Protein AF-A0A353GXF7-F1 (afdb_monomer_lite)

Secondary structure (DSSP, 8-state):
--SSSHHHHHHHHHHHHHHHHHHHH---HHHHHHHHHHHHHHHHHHHS-HHHHHHHHHHHHHHHHHHHHHHH----HHHHHHHHHHHHHHHHHHHHHHHHHH-HHHHHHHHHTTSS-SS-HHHH---TTHHHHHHHHHHHHHHHHTT------HHHHHHHHH-HHHHTTS----HHHHHHHHTTTTGGGHHHHHHHHHHHHHHHHIIIIIIHHHHHHHHS-GGG--S-S-HHHHHHHHHHHHHHHHHHHHHHHHHHHHHHHHHTT--PPP--S-GGG-SSHHHHTTTSSHHHHHHHIIIIIHHHHHHHHHH-TTS-HHHHHHHHHHHHHHHHHHHH-SSHHHHHHHHHHHHHHHHHHHHHHHHHH-HHHIIIIIIHHHH---HHHHHHHHHHHHHHHHHHHHHHHHHHHS-HHHHHHHHHHHHS--EEEEEEE-SSS-EEEEEEE---SSTT-EEEEEEEETTS--EEEEEEE--TTSEEEEEEE--S---S-S--TT-PPSEEEEEEEEEEETTEEEEEEEEEEEEE---GGGTTS-HHHHHHHHHHHHTTT---------SSTT----EEE--TT-SS-EEE--PPTT---------

Radius of gyration: 33.1 Å; chains: 1; bounding box: 77×71×96 Å

Sequence (599 aa):
MIFDSFGITILYIGIILLFAIHKFVSPVARYKQVLLLLANILVLSYLIPLFTILTTAVVASLCYAAAFYFQRNDFNSSKQKRAWLGLLCCLLILVFWWVLLKYNGPKDYLRSSHLLGTGDINRFISAIGLSYMFFKLIHVLVDTYRGRLKNLDPVTFLNYLFFFPTYISGPIDRYQNFCRWIGGGSRRNQGLLFRAAFFRIFEGVVKKFIFVPLLIGYAKDFGQVHLSNLFLVNMAISLIAYSFYLFFDFSGYSDLAIGVAMLLGFKVPENFKSPYLSRNIAEFWKRWHISLSSVLREYIFLPLVRGISKHFVRVPRLVGTLGGYLTTFLICGLWHGNTLNFVFWGLWHGIGLSVHKLWCVWITENSFLKEHVLQKWRLGNRKFAQAAITVFSVGITFCYVSLGWLFFNYSVDQIRSVQEIAKLRMVAQPYYFYGKSFTWGVRLKYSPLSIKDKIDVDLRTKGEGWVHYAQNITTRDKVLNIYGIKNKAVVNSEISYNNLAPGQYELRLHYRKGGKLKACRIIIPVTIPDYSKHANLNADDLEAKACRIADAGWGIKLKYHPPSRGTKVDIEYRPLGSKLWVRYQHQQPGRYQITHIVK

Foldseek 3Di:
DQPPDPVSVVLLVVLLVVLLVVVPPDPDLVVNLVVLLVSLLVSVVVVWANLQVVVLVVLLVVLVVLLVVLQVDDADPVNLVVNVVSLVVNLVVLVVVLCCQQDVVNVVVCCVVCVDPPDDVCNRGDNFLSLLLSLQSNLSNVCSNVVNDHDDDPSLSSCLNSVPLPRGPEFNFHSVQSVCQSVPNDPPCLVVLLVLLVVLLVLLCCLAPPLLVVLVQLAQDLLSQPPDLALVVSVLSNLVSNVSNVCSNNQSSHSNSQSSCSSSRGHGDHQADPLLLDLALVSNLCGHGNRVSVSLVPPQLVVQLVVCCVPVVVDPSLNSNLVSLLVSLCVVLVSLHDAVLSNQLSNLSSVRVSVVSVVVVVCVPDPVSCCVVVVCLVVPPCPPVVVVSSVVSSVVRNSSNSVSCVSVSDGPLRVVLSVVVSVWSWDWAWDWDDDPWTKIWTKTQTDDPDQQKFKWKWKDAVPDDIHTQDTRDRCPPSIDIQMATDDPDDDDDDDDNHHDDFHKMWMWMFMADNNHGDRSTDIHIYGRDDCVVVVPDDPVVVVVVVVVVVVPDDDDDDDDDDPDPPDDDWDWDDPPPDPDIDIDDDDDPDDDDDDDDDD

pLDDT: mean 74.75, std 19.54, range [25.58, 98.25]

Structure (mmCIF, N/CA/C/O backbone):
data_AF-A0A353GXF7-F1
#
_entry.id   AF-A0A353GXF7-F1
#
loop_
_atom_site.group_PDB
_atom_site.id
_atom_site.type_symbol
_atom_site.label_atom_id
_atom_site.label_alt_id
_atom_site.label_comp_id
_atom_site.label_asym_id
_atom_site.label_entity_id
_atom_site.label_seq_id
_atom_site.pdbx_PDB_ins_code
_atom_site.Cartn_x
_atom_site.Cartn_y
_atom_site.Cartn_z
_atom_site.occupancy
_atom_site.B_iso_or_equiv
_atom_site.auth_seq_id
_atom_site.auth_comp_id
_atom_site.auth_asym_id
_atom_site.auth_atom_id
_atom_site.pdbx_PDB_model_num
ATOM 1 N N . MET A 1 1 ? 4.018 -16.656 0.102 1.00 46.28 1 MET A N 1
ATOM 2 C CA . MET A 1 1 ? 4.629 -16.552 1.449 1.00 46.28 1 MET A CA 1
ATOM 3 C C . MET A 1 1 ? 3.686 -16.828 2.631 1.00 46.28 1 MET A C 1
ATOM 5 O O . MET A 1 1 ? 4.196 -16.940 3.732 1.00 46.28 1 MET A O 1
ATOM 9 N N . ILE A 1 2 ? 2.361 -16.987 2.474 1.00 48.78 2 ILE A N 1
ATOM 10 C CA . ILE A 1 2 ? 1.479 -17.485 3.572 1.00 48.78 2 ILE A CA 1
ATOM 11 C C . ILE A 1 2 ? 0.738 -18.757 3.160 1.00 48.78 2 ILE A C 1
ATOM 13 O O . ILE A 1 2 ? 0.437 -19.589 3.998 1.00 48.78 2 ILE A O 1
ATOM 17 N N . PHE A 1 3 ? 0.521 -18.960 1.862 1.00 49.56 3 PHE A N 1
ATOM 18 C CA . PHE A 1 3 ? -0.185 -20.124 1.332 1.00 49.56 3 PHE A CA 1
ATOM 19 C C . PHE A 1 3 ? 0.737 -21.074 0.550 1.00 49.56 3 PHE A C 1
ATOM 21 O O . PHE A 1 3 ? 0.266 -21.931 -0.184 1.00 49.56 3 PHE A O 1
ATOM 28 N N . ASP A 1 4 ? 2.054 -20.919 0.697 1.00 51.38 4 ASP A N 1
ATOM 29 C CA . ASP A 1 4 ? 3.047 -21.695 -0.062 1.00 51.38 4 ASP A CA 1
ATOM 30 C C . ASP A 1 4 ? 3.411 -23.002 0.669 1.00 51.38 4 ASP A C 1
ATOM 32 O O . ASP A 1 4 ? 4.099 -23.854 0.119 1.00 51.38 4 ASP A O 1
ATOM 36 N N . SER A 1 5 ? 2.952 -23.162 1.917 1.00 58.47 5 SER A N 1
ATOM 37 C CA . SER A 1 5 ? 3.138 -24.366 2.724 1.00 58.47 5 SER A CA 1
ATOM 38 C C . SER A 1 5 ? 1.803 -25.080 2.911 1.00 58.47 5 SER A C 1
ATOM 40 O O . SER A 1 5 ? 0.825 -24.505 3.404 1.00 58.47 5 SER A O 1
ATOM 42 N N . PHE A 1 6 ? 1.785 -26.363 2.557 1.00 57.28 6 PHE A N 1
ATOM 43 C CA . PHE A 1 6 ? 0.668 -27.274 2.799 1.00 57.28 6 PHE A CA 1
ATOM 44 C C . PHE A 1 6 ? 0.256 -27.290 4.285 1.00 57.28 6 PHE A C 1
ATOM 46 O O . PHE A 1 6 ? -0.934 -27.280 4.599 1.00 57.28 6 PHE A O 1
ATOM 53 N N . GLY A 1 7 ? 1.226 -27.172 5.201 1.00 59.72 7 GLY A N 1
ATOM 54 C CA . GLY A 1 7 ? 0.982 -27.108 6.646 1.00 59.72 7 GLY A CA 1
ATOM 55 C C . GLY A 1 7 ? 0.204 -25.864 7.092 1.00 59.72 7 GLY A C 1
ATOM 56 O O . GLY A 1 7 ? -0.706 -25.974 7.911 1.00 59.72 7 GLY A O 1
ATOM 57 N N . ILE A 1 8 ? 0.482 -24.690 6.506 1.00 63.69 8 ILE A N 1
ATOM 58 C CA . ILE A 1 8 ? -0.273 -23.461 6.822 1.00 63.69 8 ILE A CA 1
ATOM 59 C C . ILE A 1 8 ? -1.716 -23.582 6.324 1.00 63.69 8 ILE A C 1
ATOM 61 O O . ILE A 1 8 ? -2.651 -23.177 7.012 1.00 63.69 8 ILE A O 1
ATOM 65 N N . THR A 1 9 ? -1.910 -24.182 5.151 1.00 66.56 9 THR A N 1
ATOM 66 C CA . THR A 1 9 ? -3.245 -24.376 4.574 1.00 66.56 9 THR A CA 1
ATOM 67 C C . THR A 1 9 ? -4.100 -25.299 5.449 1.00 66.56 9 THR A C 1
ATOM 69 O O . THR A 1 9 ? -5.246 -24.963 5.746 1.00 66.56 9 THR A O 1
ATOM 72 N N . ILE A 1 10 ? -3.530 -26.404 5.947 1.00 66.44 10 ILE A N 1
ATOM 73 C CA . ILE A 1 10 ? -4.209 -27.313 6.885 1.00 66.44 10 ILE A CA 1
ATOM 74 C C . ILE A 1 10 ? -4.545 -26.609 8.202 1.00 66.44 10 ILE A C 1
ATOM 76 O O . ILE A 1 10 ? -5.668 -26.739 8.684 1.00 66.44 10 ILE A O 1
ATOM 80 N N . LEU A 1 11 ? -3.620 -25.822 8.763 1.00 66.94 11 LEU A N 1
ATOM 81 C CA . LEU A 1 11 ? -3.860 -25.060 9.992 1.00 66.94 11 LEU A CA 1
ATOM 82 C C . LEU A 1 11 ? -5.035 -24.080 9.834 1.00 66.94 11 LEU A C 1
ATOM 84 O O . LEU A 1 11 ? -5.901 -23.995 10.705 1.00 66.94 11 LEU A O 1
ATOM 88 N N . TYR A 1 12 ? -5.098 -23.372 8.702 1.00 68.81 12 TYR A N 1
ATOM 89 C CA . TYR A 1 12 ? -6.198 -22.458 8.389 1.00 68.81 12 TYR A CA 1
ATOM 90 C C . TYR A 1 12 ? -7.528 -23.200 8.264 1.00 68.81 12 TYR A C 1
ATOM 92 O O . TYR A 1 12 ? -8.518 -22.772 8.856 1.00 68.81 12 TYR A O 1
ATOM 100 N N . ILE A 1 13 ? -7.556 -24.319 7.535 1.00 71.19 13 ILE A N 1
ATOM 101 C CA . ILE A 1 13 ? -8.764 -25.139 7.376 1.00 71.19 13 ILE A CA 1
ATOM 102 C C . ILE A 1 13 ? -9.222 -25.676 8.735 1.00 71.19 13 ILE A C 1
ATOM 104 O O . ILE A 1 13 ? -10.391 -25.524 9.079 1.00 71.19 13 ILE A O 1
ATOM 108 N N . GLY A 1 14 ? -8.309 -26.224 9.539 1.00 70.62 14 GLY A N 1
ATOM 109 C CA . GLY A 1 14 ? -8.610 -26.738 10.874 1.00 70.62 14 GLY A CA 1
ATOM 110 C C . GLY A 1 14 ? -9.216 -25.673 11.787 1.00 70.62 14 GLY A C 1
ATOM 111 O O . GLY A 1 14 ? -10.208 -25.929 12.460 1.00 70.62 14 GLY A O 1
ATOM 112 N N . ILE A 1 15 ? -8.694 -24.446 11.755 1.00 68.19 15 ILE A N 1
ATOM 113 C CA . ILE A 1 15 ? -9.181 -23.349 12.605 1.00 68.19 15 ILE A CA 1
ATOM 114 C C . ILE A 1 15 ? -10.502 -22.771 12.097 1.00 68.19 15 ILE A C 1
ATOM 116 O O . ILE A 1 15 ? -11.374 -22.443 12.901 1.00 68.19 15 ILE A O 1
ATOM 120 N N . ILE A 1 16 ? -10.702 -22.711 10.779 1.00 71.44 16 ILE A N 1
ATOM 121 C CA . ILE A 1 16 ? -11.998 -22.360 10.188 1.00 71.44 16 ILE A CA 1
ATOM 122 C C . ILE A 1 16 ? -13.055 -23.397 10.577 1.00 71.44 16 ILE A C 1
ATOM 124 O O . ILE A 1 16 ? -14.154 -23.011 10.972 1.00 71.44 16 ILE A O 1
ATOM 128 N N . LEU A 1 17 ? -12.729 -24.692 10.514 1.00 70.19 17 LEU A N 1
ATOM 129 C CA . LEU A 1 17 ? -13.635 -25.776 10.894 1.00 70.19 17 LEU A CA 1
ATOM 130 C C . LEU A 1 17 ? -13.940 -25.754 12.394 1.00 70.19 17 LEU A C 1
ATOM 132 O O . LEU A 1 17 ? -15.108 -25.789 12.771 1.00 70.19 17 LEU A O 1
ATOM 136 N N . LEU A 1 18 ? -12.927 -25.605 13.251 1.00 67.00 18 LEU A N 1
ATOM 137 C CA . LEU A 1 18 ? -13.109 -25.480 14.700 1.00 67.00 18 LEU A CA 1
ATOM 138 C C . LEU A 1 18 ? -13.969 -24.267 15.061 1.00 67.00 18 LEU A C 1
ATOM 140 O O . LEU A 1 18 ? -14.867 -24.371 15.895 1.00 67.00 18 LEU A O 1
ATOM 144 N N . PHE A 1 19 ? -13.746 -23.123 14.411 1.00 67.69 19 PHE A N 1
ATOM 145 C CA . PHE A 1 19 ? -14.553 -21.929 14.642 1.00 67.69 19 PHE A CA 1
ATOM 146 C C . PHE A 1 19 ? -15.983 -22.082 14.107 1.00 67.69 19 PHE A C 1
ATOM 148 O O . PHE A 1 19 ? -16.934 -21.654 14.766 1.00 67.69 19 PHE A O 1
ATOM 155 N N . ALA A 1 20 ? -16.153 -22.726 12.948 1.00 67.38 20 ALA A N 1
ATOM 156 C CA . ALA A 1 20 ? -17.460 -23.046 12.390 1.00 67.38 20 ALA A CA 1
ATOM 157 C C . ALA A 1 20 ? -18.248 -23.949 13.344 1.00 67.38 20 ALA A C 1
ATOM 159 O O . ALA A 1 20 ? -19.376 -23.605 13.678 1.00 67.38 20 ALA A O 1
ATOM 160 N N . ILE A 1 21 ? -17.637 -25.021 13.859 1.00 65.38 21 ILE A N 1
ATOM 161 C CA . ILE A 1 21 ? -18.233 -25.923 14.856 1.00 65.38 21 ILE A CA 1
ATOM 162 C C . ILE A 1 21 ? -18.571 -25.146 16.135 1.00 65.38 21 ILE A C 1
ATOM 164 O O . ILE A 1 21 ? -19.705 -25.180 16.612 1.00 65.38 21 ILE A O 1
ATOM 168 N N . HIS A 1 22 ? -17.632 -24.357 16.658 1.00 63.28 22 HIS A N 1
ATOM 169 C CA . HIS A 1 22 ? -17.821 -23.613 17.902 1.00 63.28 22 HIS A CA 1
ATOM 170 C C . HIS A 1 22 ? -18.959 -22.577 17.833 1.00 63.28 22 HIS A C 1
ATOM 172 O O . HIS A 1 22 ? -19.683 -22.370 18.814 1.00 63.28 22 HIS A O 1
ATOM 178 N N . LYS A 1 23 ? -19.170 -21.952 16.667 1.00 64.75 23 LYS A N 1
ATOM 179 C CA . LYS A 1 23 ? -20.263 -20.996 16.438 1.00 64.75 23 LYS A CA 1
ATOM 180 C C . LYS A 1 23 ? -21.637 -21.588 16.770 1.00 64.75 23 LYS A C 1
ATOM 182 O O . LYS A 1 23 ? -22.500 -20.827 17.226 1.00 64.75 23 LYS A O 1
ATOM 187 N N . PHE A 1 24 ? -21.803 -22.900 16.579 1.00 64.31 24 PHE A N 1
ATOM 188 C CA . PHE A 1 24 ? -23.037 -23.645 16.831 1.00 64.31 24 PHE A CA 1
ATOM 189 C C . PHE A 1 24 ? -23.162 -24.191 18.263 1.00 64.31 24 PHE A C 1
ATOM 191 O O . PHE A 1 24 ? -24.282 -24.415 18.704 1.00 64.31 24 PHE A O 1
ATOM 198 N N . VAL A 1 25 ? -22.059 -24.357 19.006 1.00 60.72 25 VAL A N 1
ATOM 199 C CA . VAL A 1 25 ? -22.057 -25.109 20.281 1.00 60.72 25 VAL A CA 1
ATOM 200 C C . VAL A 1 25 ? -22.268 -24.235 21.525 1.00 60.72 25 VAL A C 1
ATOM 202 O O . VAL A 1 25 ? -22.913 -24.675 22.469 1.00 60.72 25 VAL A O 1
ATOM 205 N N . SER A 1 26 ? -21.769 -22.992 21.567 1.00 62.22 26 SER A N 1
ATOM 206 C CA . SER A 1 26 ? -21.909 -22.147 22.771 1.00 62.22 26 SER A CA 1
ATOM 207 C C . SER A 1 26 ? -22.956 -21.036 22.598 1.00 62.22 26 SER A C 1
ATOM 209 O O . SER A 1 26 ? -22.929 -20.335 21.585 1.00 62.22 26 SER A O 1
ATOM 211 N N . PRO A 1 27 ? -23.860 -20.790 23.562 1.00 68.44 27 PRO A N 1
ATOM 212 C CA . PRO A 1 27 ? -24.783 -19.653 23.513 1.00 68.44 27 PRO A CA 1
ATOM 213 C C . PRO A 1 27 ? -24.168 -18.344 24.049 1.00 68.44 27 PRO A C 1
ATOM 215 O O . PRO A 1 27 ? -24.660 -17.262 23.728 1.00 68.44 27 PRO A O 1
ATOM 218 N N . VAL A 1 28 ? -23.071 -18.406 24.816 1.00 79.12 28 VAL A N 1
ATOM 219 C CA . VAL A 1 28 ? -22.526 -17.252 25.556 1.00 79.12 28 VAL A CA 1
ATOM 220 C C . VAL A 1 28 ? -21.596 -16.402 24.682 1.00 79.12 28 VAL A C 1
ATOM 222 O O . VAL A 1 28 ? -20.531 -16.847 24.252 1.00 79.12 28 VAL A O 1
ATOM 225 N N . ALA A 1 29 ? -21.962 -15.136 24.459 1.00 81.38 29 ALA A N 1
ATOM 226 C CA . ALA A 1 29 ? -21.224 -14.227 23.575 1.00 81.38 29 ALA A CA 1
ATOM 227 C C . ALA A 1 29 ? -19.773 -13.974 24.027 1.00 81.38 29 ALA A C 1
ATOM 229 O O . ALA A 1 29 ? -18.866 -13.951 23.196 1.00 81.38 29 ALA A O 1
ATOM 230 N N . ARG A 1 30 ? -19.530 -13.828 25.337 1.00 86.31 30 ARG A N 1
ATOM 231 C CA . ARG A 1 30 ? -18.183 -13.566 25.872 1.00 86.31 30 ARG A CA 1
ATOM 232 C C . ARG A 1 30 ? -17.227 -14.733 25.630 1.00 86.31 30 ARG A C 1
ATOM 234 O O . ARG A 1 30 ? -16.095 -14.507 25.213 1.00 86.31 30 ARG A O 1
ATOM 241 N N . TYR A 1 31 ? -17.703 -15.962 25.824 1.00 84.69 31 TYR A N 1
ATOM 242 C CA . TYR A 1 31 ? -16.918 -17.172 25.588 1.00 84.69 31 TYR A CA 1
ATOM 243 C C . TYR A 1 31 ? -16.485 -17.284 24.119 1.00 84.69 31 TYR A C 1
ATOM 245 O O . TYR A 1 31 ? -15.311 -17.522 23.845 1.00 84.69 31 TYR A O 1
ATOM 253 N N . LYS A 1 32 ? -17.385 -16.966 23.172 1.00 83.62 32 LYS A N 1
ATOM 254 C CA . LYS A 1 32 ? -17.060 -16.918 21.733 1.00 83.62 32 LYS A CA 1
ATOM 255 C C . LYS A 1 32 ? -15.935 -15.943 21.409 1.00 83.62 32 LYS A C 1
ATOM 257 O O . LYS A 1 32 ? -15.064 -16.257 20.605 1.00 83.62 32 LYS A O 1
ATOM 262 N N . GLN A 1 33 ? -15.950 -14.756 22.016 1.00 89.06 33 GLN A N 1
ATOM 263 C CA . GLN A 1 33 ? -14.910 -13.755 21.779 1.00 89.06 33 GLN A CA 1
ATOM 264 C C . GLN A 1 33 ? -13.557 -14.180 22.357 1.00 89.06 33 GLN A C 1
ATOM 266 O O . GLN A 1 33 ? -12.531 -13.959 21.719 1.00 89.06 33 GLN A O 1
ATOM 271 N N . VAL A 1 34 ? -13.543 -14.793 23.543 1.00 90.50 34 VAL A N 1
ATOM 272 C CA . VAL A 1 34 ? -12.305 -15.303 24.151 1.00 90.50 34 VAL A CA 1
ATOM 273 C C . VAL A 1 34 ? -11.733 -16.446 23.315 1.00 90.50 34 VAL A C 1
ATOM 275 O O . VAL A 1 34 ? -10.547 -16.428 23.002 1.00 90.50 34 VAL A O 1
ATOM 278 N N . LEU A 1 35 ? -12.565 -17.386 22.864 1.00 86.19 35 LEU A N 1
ATOM 279 C CA . LEU A 1 35 ? -12.116 -18.461 21.978 1.00 86.19 35 LEU A CA 1
ATOM 280 C C . LEU A 1 35 ? -11.617 -17.950 20.628 1.00 86.19 35 LEU A C 1
ATOM 282 O O . LEU A 1 35 ? -10.589 -18.421 20.151 1.00 86.19 35 LEU A O 1
ATOM 286 N N . LEU A 1 36 ? -12.290 -16.959 20.034 1.00 87.81 36 LEU A N 1
ATOM 287 C CA . LEU A 1 36 ? -11.795 -16.306 18.821 1.00 87.81 36 LEU A CA 1
ATOM 288 C C . LEU A 1 36 ? -10.416 -15.675 19.055 1.00 87.81 36 LEU A C 1
ATOM 290 O O . LEU A 1 36 ? -9.546 -15.780 18.194 1.00 87.81 36 LEU A O 1
ATOM 294 N N . LEU A 1 37 ? -10.197 -15.055 20.218 1.00 91.81 37 LEU A N 1
ATOM 295 C CA . LEU A 1 37 ? -8.914 -14.444 20.557 1.00 91.81 37 LEU A CA 1
ATOM 296 C C . LEU A 1 37 ? -7.816 -15.501 20.701 1.00 91.81 37 LEU A C 1
ATOM 298 O O . LEU A 1 37 ? -6.734 -15.328 20.146 1.00 91.81 37 LEU A O 1
ATOM 302 N N . LEU A 1 38 ? -8.104 -16.608 21.388 1.00 89.69 38 LEU A N 1
ATOM 303 C CA . LEU A 1 38 ? -7.172 -17.731 21.514 1.00 89.69 38 LEU A CA 1
ATOM 304 C C . LEU A 1 38 ? -6.844 -18.341 20.146 1.00 89.69 38 LEU A C 1
ATOM 306 O O . LEU A 1 38 ? -5.675 -18.566 19.848 1.00 89.69 38 LEU A O 1
ATOM 310 N N . ALA A 1 39 ? -7.847 -18.524 19.283 1.00 86.69 39 ALA A N 1
ATOM 311 C CA . ALA A 1 39 ? -7.648 -19.005 17.918 1.00 86.69 39 ALA A CA 1
ATOM 312 C C . ALA A 1 39 ? -6.786 -18.036 17.091 1.00 86.69 39 ALA A C 1
ATOM 314 O O . ALA A 1 39 ? -5.844 -18.465 16.431 1.00 86.69 39 ALA A O 1
ATOM 315 N N . ASN A 1 40 ? -7.055 -16.729 17.168 1.00 90.06 40 ASN A N 1
ATOM 316 C CA . ASN A 1 40 ? -6.245 -15.693 16.526 1.00 90.06 40 ASN A CA 1
ATOM 317 C C . ASN A 1 40 ? -4.777 -15.771 16.973 1.00 90.06 40 ASN A C 1
ATOM 319 O O . ASN A 1 40 ? -3.881 -15.796 16.132 1.00 90.06 40 ASN A O 1
ATOM 323 N N . ILE A 1 41 ? -4.525 -15.844 18.283 1.00 90.38 41 ILE A N 1
ATOM 324 C CA . ILE A 1 41 ? -3.167 -15.932 18.837 1.00 90.38 41 ILE A CA 1
ATOM 325 C C . ILE A 1 41 ? -2.484 -17.229 18.395 1.00 90.38 41 ILE A C 1
ATOM 327 O O . ILE A 1 41 ? -1.323 -17.182 17.994 1.00 90.38 41 ILE A O 1
ATOM 331 N N . LEU A 1 42 ? -3.196 -18.359 18.397 1.00 86.94 42 LEU A N 1
ATOM 332 C CA . LEU A 1 42 ? -2.666 -19.645 17.948 1.00 86.94 42 LEU A CA 1
ATOM 333 C C . LEU A 1 42 ? -2.241 -19.593 16.473 1.00 86.94 42 LEU A C 1
ATOM 335 O O . LEU A 1 42 ? -1.100 -19.935 16.166 1.00 86.94 42 LEU A O 1
ATOM 339 N N . VAL A 1 43 ? -3.100 -19.094 15.570 1.00 84.81 43 VAL A N 1
ATOM 340 C CA . VAL A 1 43 ? -2.737 -18.916 14.149 1.00 84.81 43 VAL A CA 1
ATOM 341 C C . VAL A 1 43 ? -1.506 -18.027 14.023 1.00 84.81 43 VAL A C 1
ATOM 343 O O . VAL A 1 43 ? -0.555 -18.365 13.320 1.00 84.81 43 VAL A O 1
ATOM 346 N N . LEU A 1 44 ? -1.519 -16.874 14.694 1.00 86.31 44 LEU A N 1
ATOM 347 C CA . LEU A 1 44 ? -0.432 -15.910 14.590 1.00 86.31 44 LEU A CA 1
ATOM 348 C C . LEU A 1 44 ? 0.877 -16.461 15.146 1.00 86.31 44 LEU A C 1
ATOM 350 O O . LEU A 1 44 ? 1.914 -16.184 14.556 1.00 86.31 44 LEU A O 1
ATOM 354 N N . SER A 1 45 ? 0.845 -17.279 16.199 1.00 86.62 45 SER A N 1
ATOM 355 C CA . SER A 1 45 ? 2.045 -17.902 16.769 1.00 86.62 45 SER A CA 1
ATOM 356 C C . SER A 1 45 ? 2.773 -18.826 15.785 1.00 86.62 45 SER A C 1
ATOM 358 O O . SER A 1 45 ? 3.982 -19.006 15.903 1.00 86.62 45 SER A O 1
ATOM 360 N N . TYR A 1 46 ? 2.060 -19.355 14.783 1.00 83.56 46 TYR A N 1
ATOM 361 C CA . TYR A 1 46 ? 2.646 -20.136 13.693 1.00 83.56 46 TYR A CA 1
ATOM 362 C C . TYR A 1 46 ? 3.178 -19.261 12.545 1.00 83.56 46 TYR A C 1
ATOM 364 O O . TYR A 1 46 ? 4.085 -19.659 11.820 1.00 83.56 46 TYR A O 1
ATOM 372 N N . LEU A 1 47 ? 2.609 -18.066 12.349 1.00 79.81 47 LEU A N 1
ATOM 373 C CA . LEU A 1 47 ? 2.945 -17.175 11.229 1.00 79.81 47 LEU A CA 1
ATOM 374 C C . LEU A 1 47 ? 4.040 -16.162 11.564 1.00 79.81 47 LEU A C 1
ATOM 376 O O . LEU A 1 47 ? 4.772 -15.725 10.675 1.00 79.81 47 LEU A O 1
ATOM 380 N N . ILE A 1 48 ? 4.112 -15.735 12.822 1.00 84.44 48 ILE A N 1
ATOM 381 C CA . ILE A 1 48 ? 5.036 -14.711 13.298 1.00 84.44 48 ILE A CA 1
ATOM 382 C C . ILE A 1 48 ? 5.623 -15.104 14.659 1.00 84.44 48 ILE A C 1
ATOM 384 O O . ILE A 1 48 ? 4.963 -15.786 15.441 1.00 84.44 48 ILE A O 1
ATOM 388 N N . PRO A 1 49 ? 6.844 -14.643 14.989 1.00 86.31 49 PRO A N 1
ATOM 389 C CA . PRO A 1 49 ? 7.453 -14.927 16.282 1.00 86.31 49 PRO A CA 1
ATOM 390 C C . PRO A 1 49 ? 6.579 -14.453 17.448 1.00 86.31 49 PRO A C 1
ATOM 392 O O . PRO A 1 49 ? 6.055 -13.334 17.420 1.00 86.31 49 PRO A O 1
ATOM 395 N N . LEU A 1 50 ? 6.502 -15.251 18.519 1.00 86.06 50 LEU A N 1
ATOM 396 C CA . LEU A 1 50 ? 5.718 -14.932 19.720 1.00 86.06 50 LEU A CA 1
ATOM 397 C C . LEU A 1 50 ? 6.071 -13.553 20.299 1.00 86.06 50 LEU A C 1
ATOM 399 O O . LEU A 1 50 ? 5.189 -12.792 20.688 1.00 86.06 50 LEU A O 1
ATOM 403 N N . PHE A 1 51 ? 7.350 -13.181 20.283 1.00 84.69 51 PHE A N 1
ATOM 404 C CA . PHE A 1 51 ? 7.801 -11.879 20.770 1.00 84.69 51 PHE A CA 1
ATOM 405 C C . PHE A 1 51 ? 7.226 -10.698 19.953 1.00 84.69 51 PHE A C 1
ATOM 407 O O . PHE A 1 51 ? 6.942 -9.635 20.507 1.00 84.69 51 PHE A O 1
ATOM 414 N N . THR A 1 52 ? 6.920 -10.887 18.662 1.00 86.19 52 THR A N 1
ATOM 415 C CA . THR A 1 52 ? 6.199 -9.883 17.847 1.00 86.19 52 THR A CA 1
ATOM 416 C C . THR A 1 52 ? 4.762 -9.692 18.344 1.00 86.19 52 THR A C 1
ATOM 418 O O . THR A 1 52 ? 4.274 -8.563 18.429 1.00 86.19 52 THR A O 1
ATOM 421 N N . ILE A 1 53 ? 4.088 -10.784 18.717 1.00 89.00 53 ILE A N 1
ATOM 422 C CA . ILE A 1 53 ? 2.730 -10.747 19.278 1.00 89.00 53 ILE A CA 1
ATOM 423 C C . ILE A 1 53 ? 2.749 -10.034 20.634 1.00 89.00 53 ILE A C 1
ATOM 425 O O . ILE A 1 53 ? 1.954 -9.122 20.851 1.00 89.00 53 ILE A O 1
ATOM 429 N N . LEU A 1 54 ? 3.695 -10.391 21.510 1.00 89.88 54 LEU A N 1
ATOM 430 C CA . LEU A 1 54 ? 3.840 -9.799 22.843 1.00 89.88 54 LEU A CA 1
ATOM 431 C C . LEU A 1 54 ? 4.124 -8.295 22.781 1.00 89.88 54 LEU A C 1
ATOM 433 O O . LEU A 1 54 ? 3.420 -7.511 23.413 1.00 89.88 54 LEU A O 1
ATOM 437 N N . THR A 1 55 ? 5.098 -7.867 21.973 1.00 88.56 55 THR A N 1
ATOM 438 C CA . THR A 1 55 ? 5.403 -6.434 21.812 1.00 88.56 55 THR A CA 1
ATOM 439 C C . THR A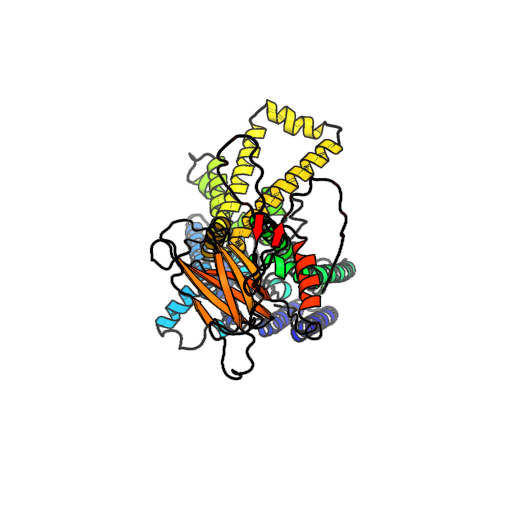 1 55 ? 4.216 -5.653 21.243 1.00 88.56 55 THR A C 1
ATOM 441 O O . THR A 1 55 ? 3.910 -4.562 21.725 1.00 88.56 55 THR A O 1
ATOM 444 N N . THR A 1 56 ? 3.487 -6.231 20.282 1.00 90.19 56 THR A N 1
ATOM 445 C CA . THR A 1 56 ? 2.249 -5.636 19.758 1.00 90.19 56 THR A CA 1
ATOM 446 C C . THR A 1 56 ? 1.171 -5.541 20.841 1.00 90.19 56 THR A C 1
ATOM 448 O O . THR A 1 56 ? 0.506 -4.513 20.936 1.00 90.19 56 THR A O 1
ATOM 451 N N . ALA A 1 57 ? 1.014 -6.561 21.690 1.00 92.00 57 ALA A N 1
ATOM 452 C CA . ALA A 1 57 ? 0.038 -6.575 22.782 1.00 92.00 57 ALA A CA 1
ATOM 453 C C . ALA A 1 57 ? 0.345 -5.526 23.865 1.00 92.00 57 ALA A C 1
ATOM 455 O O . ALA A 1 57 ? -0.575 -4.873 24.364 1.00 92.00 57 ALA A O 1
ATOM 456 N N . VAL A 1 58 ? 1.623 -5.305 24.189 1.00 92.31 58 VAL A N 1
ATOM 457 C CA . VAL A 1 58 ? 2.049 -4.250 25.126 1.00 92.31 58 VAL A CA 1
ATOM 458 C C . VAL A 1 58 ? 1.686 -2.870 24.578 1.00 92.31 58 VAL A C 1
ATOM 460 O O . VAL A 1 58 ? 0.990 -2.102 25.242 1.00 92.31 58 VAL A O 1
ATOM 463 N N . VAL A 1 59 ? 2.071 -2.570 23.333 1.00 92.06 59 VAL A N 1
ATOM 464 C CA . VAL A 1 59 ? 1.742 -1.282 22.694 1.00 92.06 59 VAL A CA 1
ATOM 465 C C . VAL A 1 59 ? 0.233 -1.104 22.538 1.00 92.06 59 VAL A C 1
ATOM 467 O O . VAL A 1 59 ? -0.291 -0.011 22.756 1.00 92.06 59 VAL A O 1
ATOM 470 N N . ALA A 1 60 ? -0.489 -2.177 22.221 1.00 92.94 60 ALA A N 1
ATOM 471 C CA . ALA A 1 60 ? -1.942 -2.167 22.156 1.00 92.94 60 ALA A CA 1
ATOM 472 C C . ALA A 1 60 ? -2.586 -1.839 23.502 1.00 92.94 60 ALA A C 1
ATOM 474 O O . ALA A 1 60 ? -3.543 -1.072 23.537 1.00 92.94 60 ALA A O 1
ATOM 475 N N . SER A 1 6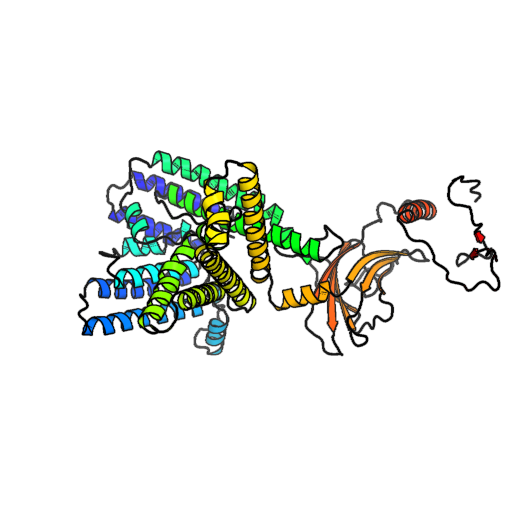1 ? -2.047 -2.374 24.598 1.00 93.12 61 SER A N 1
ATOM 476 C CA . SER A 1 61 ? -2.528 -2.103 25.954 1.00 93.12 61 SER A CA 1
ATOM 477 C C . SER A 1 61 ? -2.312 -0.639 26.340 1.00 93.12 61 SER A C 1
ATOM 479 O O . SER A 1 61 ? -3.227 -0.011 26.870 1.00 93.12 61 SER A O 1
ATOM 481 N N . LEU A 1 62 ? -1.162 -0.052 25.982 1.00 92.88 62 LEU A N 1
ATOM 482 C CA . LEU A 1 62 ? -0.911 1.386 26.149 1.00 92.88 62 LEU A CA 1
ATOM 483 C C . LEU A 1 62 ? -1.897 2.230 25.328 1.00 92.88 62 LEU A C 1
ATOM 485 O O . LEU A 1 62 ? -2.484 3.184 25.841 1.00 92.88 62 LEU A O 1
ATOM 489 N N . CYS A 1 63 ? -2.132 1.852 24.067 1.00 93.69 63 CYS A N 1
ATOM 490 C CA . CYS A 1 63 ? -3.099 2.537 23.209 1.00 93.69 63 CYS A CA 1
ATOM 491 C C . CYS A 1 63 ? -4.527 2.430 23.761 1.00 93.69 63 CYS A C 1
ATOM 493 O O . CYS A 1 63 ? -5.276 3.404 23.726 1.00 93.69 63 CYS A O 1
ATOM 495 N N . TYR A 1 64 ? -4.902 1.261 24.282 1.00 94.31 64 TYR A N 1
ATOM 496 C CA . TYR A 1 64 ? -6.201 1.025 24.899 1.00 94.31 64 TYR A CA 1
ATOM 497 C C . TYR A 1 64 ? -6.372 1.855 26.174 1.00 94.31 64 TYR A C 1
ATOM 499 O O . TYR A 1 64 ? -7.402 2.502 26.334 1.00 94.31 64 TYR A O 1
ATOM 507 N N . ALA A 1 65 ? -5.360 1.907 27.045 1.00 93.25 65 ALA A N 1
ATOM 508 C CA . ALA A 1 65 ? -5.383 2.727 28.255 1.00 93.25 65 ALA A CA 1
ATOM 509 C C . ALA A 1 65 ? -5.553 4.222 27.928 1.00 93.25 65 ALA A C 1
ATOM 511 O O . ALA A 1 65 ? -6.392 4.896 28.529 1.00 93.25 65 ALA A O 1
ATOM 512 N N . ALA A 1 66 ? -4.831 4.727 26.922 1.00 92.44 66 ALA A N 1
ATOM 513 C CA . ALA A 1 66 ? -4.992 6.097 26.439 1.00 92.44 66 ALA A CA 1
ATOM 514 C C . ALA A 1 66 ? -6.392 6.345 25.850 1.00 92.44 66 ALA A C 1
ATOM 516 O O . ALA A 1 66 ? -7.034 7.347 26.164 1.00 92.44 66 ALA A O 1
ATOM 517 N N . ALA A 1 67 ? -6.904 5.416 25.037 1.00 92.12 67 ALA A N 1
ATOM 518 C CA . ALA A 1 67 ? -8.249 5.505 24.477 1.00 92.12 67 ALA A CA 1
ATOM 519 C C . ALA A 1 67 ? -9.327 5.499 25.577 1.00 92.12 67 ALA A C 1
ATOM 521 O O . ALA A 1 67 ? -10.248 6.312 25.546 1.00 92.12 67 ALA A O 1
ATOM 522 N N . PHE A 1 68 ? -9.183 4.646 26.590 1.00 91.38 68 PHE A N 1
ATOM 523 C CA . PHE A 1 68 ? -10.071 4.590 27.747 1.00 91.38 68 PHE A CA 1
ATOM 524 C C . PHE A 1 68 ? -10.049 5.894 28.557 1.00 91.38 68 PHE A C 1
ATOM 526 O O . PHE A 1 68 ? -11.102 6.409 28.936 1.00 91.38 68 PHE A O 1
ATOM 533 N N . TYR A 1 69 ? -8.864 6.480 28.755 1.00 90.19 69 TYR A N 1
ATOM 534 C CA . TYR A 1 69 ? -8.720 7.800 29.367 1.00 90.19 69 TYR A CA 1
ATOM 535 C C . TYR A 1 69 ? -9.451 8.887 28.563 1.00 90.19 69 TYR A C 1
ATOM 537 O O . TYR A 1 69 ? -10.139 9.724 29.151 1.00 90.19 69 TYR A O 1
ATOM 545 N N . PHE A 1 70 ? -9.355 8.860 27.229 1.00 89.94 70 PHE A N 1
ATOM 546 C CA . PHE A 1 70 ? -10.082 9.796 26.367 1.00 89.94 70 PHE A CA 1
ATOM 547 C C . PHE A 1 70 ? -11.604 9.611 26.413 1.00 89.94 70 PHE A C 1
ATOM 549 O O . PHE A 1 70 ? -12.315 10.595 26.259 1.00 89.94 70 PHE A O 1
ATOM 556 N N . GLN A 1 71 ? -12.116 8.397 26.650 1.00 87.94 71 GLN A N 1
ATOM 557 C CA . GLN A 1 71 ? -13.564 8.157 26.765 1.00 87.94 71 GLN A CA 1
ATOM 558 C C . GLN A 1 71 ? -14.163 8.656 28.079 1.00 87.94 71 GLN A C 1
ATOM 560 O O . GLN A 1 71 ? -15.321 9.059 28.095 1.00 87.94 71 GLN A O 1
ATOM 565 N N . ARG A 1 72 ? -13.406 8.597 29.181 1.00 84.44 72 ARG A N 1
ATOM 566 C CA . ARG A 1 72 ? -13.909 8.964 30.515 1.00 84.44 72 ARG A CA 1
ATOM 567 C C . ARG A 1 72 ? -13.897 10.460 30.804 1.00 84.44 72 ARG A C 1
ATOM 569 O O . ARG A 1 72 ? -14.568 10.892 31.734 1.00 84.44 72 ARG A O 1
ATOM 576 N N . ASN A 1 73 ? -13.106 11.232 30.071 1.00 81.81 73 ASN A N 1
ATOM 577 C CA . ASN A 1 73 ? -12.923 12.649 30.349 1.00 81.81 73 ASN A CA 1
ATOM 578 C C . ASN A 1 73 ? -13.617 13.502 29.292 1.00 81.81 73 ASN A C 1
ATOM 580 O O . ASN A 1 73 ? -13.216 13.486 28.131 1.00 81.81 73 ASN A O 1
ATOM 584 N N . ASP A 1 74 ? -14.576 14.323 29.716 1.00 76.06 74 ASP A N 1
ATOM 585 C CA . ASP A 1 74 ? -15.058 15.428 28.893 1.00 76.06 74 ASP A CA 1
ATOM 586 C C . ASP A 1 74 ? -14.022 16.560 28.866 1.00 76.06 74 ASP A C 1
ATOM 588 O O . ASP A 1 74 ? -13.542 17.064 29.894 1.00 76.06 74 ASP A O 1
ATOM 592 N N . PHE A 1 75 ? -13.633 16.948 27.653 1.00 75.00 75 PHE A N 1
ATOM 593 C CA . PHE A 1 75 ? -12.558 17.904 27.428 1.00 75.00 75 PHE A CA 1
ATOM 594 C C . PHE A 1 75 ? -13.099 19.325 27.235 1.00 75.00 75 PHE A C 1
ATOM 596 O O . PHE A 1 75 ? -13.320 19.766 26.110 1.00 75.00 75 PHE A O 1
ATOM 603 N N . ASN A 1 76 ? -13.218 20.080 28.332 1.00 71.38 76 ASN A N 1
ATOM 604 C CA . ASN A 1 76 ? -13.331 21.548 28.284 1.00 71.38 76 ASN A CA 1
ATOM 605 C C . ASN A 1 76 ? -12.043 22.178 27.705 1.00 71.38 76 ASN A C 1
ATOM 607 O O . ASN A 1 76 ? -10.989 21.537 27.684 1.00 71.38 76 ASN A O 1
ATOM 611 N N . SER A 1 77 ? -12.083 23.453 27.300 1.00 68.19 77 SER A N 1
ATOM 612 C CA . SER A 1 77 ? -11.007 24.162 26.567 1.00 68.19 77 SER A CA 1
ATOM 613 C C . SER A 1 77 ? -9.573 23.958 27.108 1.00 68.19 77 SER A C 1
ATOM 615 O O . SER A 1 77 ? -8.666 23.632 26.341 1.00 68.19 77 SER A O 1
ATOM 617 N N . SER A 1 78 ? -9.346 24.057 28.426 1.00 70.31 78 SER A N 1
ATOM 618 C CA . SER A 1 78 ? -8.026 23.811 29.056 1.00 70.31 78 SER A CA 1
ATOM 619 C C . SER A 1 78 ? -7.618 22.325 29.083 1.00 70.31 78 SER A C 1
ATOM 621 O O . SER A 1 78 ? -6.448 21.976 28.887 1.00 70.31 78 SER A O 1
ATOM 623 N N . LYS A 1 79 ? -8.579 21.413 29.282 1.00 77.44 79 LYS A N 1
ATOM 624 C CA . LYS A 1 79 ? -8.337 19.959 29.271 1.00 77.44 79 LYS A CA 1
ATOM 625 C C . LYS A 1 79 ? -8.123 19.431 27.847 1.00 77.44 79 LYS A C 1
ATOM 627 O O . LYS A 1 79 ? -7.386 18.467 27.660 1.00 77.44 79 LYS A O 1
ATOM 632 N N . GLN A 1 80 ? -8.670 20.109 26.838 1.00 82.31 80 GLN A N 1
ATOM 633 C CA . GLN A 1 80 ? -8.533 19.745 25.429 1.00 82.31 80 GLN A CA 1
ATOM 634 C C . GLN A 1 80 ? -7.088 19.857 24.922 1.00 82.31 80 GLN A C 1
ATOM 636 O O . GLN A 1 80 ? -6.641 18.991 24.165 1.00 82.31 80 GLN A O 1
ATOM 641 N N . LYS A 1 81 ? -6.320 20.856 25.389 1.00 84.31 81 LYS A N 1
ATOM 642 C CA . LYS A 1 81 ? -4.883 20.976 25.077 1.00 84.31 81 LYS A CA 1
ATOM 643 C C . LYS A 1 81 ? -4.076 19.815 25.669 1.00 84.31 81 LYS A C 1
ATOM 645 O O . LYS A 1 81 ? -3.240 19.241 24.977 1.00 84.31 81 LYS A O 1
ATOM 650 N N . ARG A 1 82 ? -4.360 19.428 26.919 1.00 84.75 82 ARG A N 1
ATOM 651 C CA . ARG A 1 82 ? -3.726 18.271 27.583 1.00 84.75 82 ARG A CA 1
ATOM 652 C C . ARG A 1 82 ? -4.060 16.955 26.882 1.00 84.75 82 ARG A C 1
ATOM 654 O O . ARG A 1 82 ? -3.163 16.159 26.632 1.00 84.75 82 ARG A O 1
ATOM 661 N N . ALA A 1 83 ? -5.317 16.763 26.493 1.00 86.56 83 ALA A N 1
ATOM 662 C CA . ALA A 1 83 ? -5.749 15.593 25.732 1.00 86.56 83 ALA A CA 1
ATOM 663 C C . ALA A 1 83 ? -5.058 15.497 24.366 1.00 86.56 83 ALA A C 1
ATOM 665 O O . ALA A 1 83 ? -4.631 14.419 23.961 1.00 86.56 83 ALA A O 1
ATOM 666 N N . TRP A 1 84 ? -4.903 16.632 23.677 1.00 89.38 84 TRP A N 1
ATOM 667 C CA . TRP A 1 84 ? -4.181 16.696 22.408 1.00 89.38 84 TRP A CA 1
ATOM 668 C C . TRP A 1 84 ? -2.693 16.356 22.567 1.00 89.38 84 TRP A C 1
ATOM 670 O O . TRP A 1 84 ? -2.172 15.568 21.782 1.00 89.38 84 TRP A O 1
ATOM 680 N N . LEU A 1 85 ? -2.025 16.890 23.598 1.00 89.25 85 LEU A N 1
ATOM 681 C CA . LEU A 1 85 ? -0.635 16.541 23.917 1.00 89.25 85 LEU A CA 1
ATOM 682 C C . LEU A 1 85 ? -0.497 15.052 24.257 1.00 89.25 85 LEU A C 1
ATOM 684 O O . LEU A 1 85 ? 0.397 14.395 23.739 1.00 89.25 85 LEU A O 1
ATOM 688 N N . GLY A 1 86 ? -1.416 14.499 25.055 1.00 90.31 86 GLY A N 1
ATOM 689 C CA . GLY A 1 86 ? -1.446 13.069 25.367 1.00 90.31 86 GLY A CA 1
ATOM 690 C C . GLY A 1 86 ? -1.611 12.199 24.119 1.00 90.31 86 GLY A C 1
ATOM 691 O O . GLY A 1 86 ? -0.880 11.222 23.948 1.00 90.31 86 GLY A O 1
ATOM 692 N N . LEU A 1 87 ? -2.512 12.581 23.205 1.00 93.00 87 LEU A N 1
ATOM 693 C CA . LEU A 1 87 ? -2.671 11.907 21.915 1.00 93.00 87 LEU A CA 1
ATOM 694 C C . LEU A 1 87 ? -1.381 11.989 21.092 1.00 93.00 87 LEU A C 1
ATOM 696 O O . LEU A 1 87 ? -0.952 10.975 20.547 1.00 93.00 87 LEU A O 1
ATOM 700 N N . LEU A 1 88 ? -0.764 13.171 21.008 1.00 93.19 88 LEU A N 1
ATOM 701 C CA . LEU A 1 88 ? 0.484 13.368 20.276 1.00 93.19 88 LEU A CA 1
ATOM 702 C C . LEU A 1 88 ? 1.598 12.479 20.838 1.00 93.19 88 LEU A C 1
ATOM 704 O O . LEU A 1 88 ? 2.242 11.777 20.066 1.00 93.19 88 LEU A O 1
ATOM 708 N N . CYS A 1 89 ? 1.775 12.436 22.161 1.00 93.25 89 CYS A N 1
ATOM 709 C CA . CYS A 1 89 ? 2.744 11.554 22.810 1.00 93.25 89 CYS A CA 1
ATOM 710 C C . CYS A 1 89 ? 2.483 10.078 22.477 1.00 93.25 89 CYS A C 1
ATOM 712 O O . CYS A 1 89 ? 3.408 9.372 22.083 1.00 93.25 89 CYS A O 1
ATOM 714 N N . CYS A 1 90 ? 1.229 9.617 22.548 1.00 93.62 90 CYS A N 1
ATOM 715 C CA . CYS A 1 90 ? 0.876 8.239 22.189 1.00 93.62 90 CYS A CA 1
ATOM 716 C C . CYS A 1 90 ? 1.177 7.930 20.715 1.00 93.62 90 CYS A C 1
ATOM 718 O O . CYS A 1 90 ? 1.705 6.865 20.402 1.00 93.62 90 CYS A O 1
ATOM 720 N N . LEU A 1 91 ? 0.874 8.861 19.806 1.00 94.25 91 LEU A N 1
ATOM 721 C CA . LEU A 1 91 ? 1.175 8.711 18.382 1.00 94.25 91 LEU A CA 1
ATOM 722 C C . LEU A 1 91 ? 2.685 8.698 18.118 1.00 94.25 91 LEU A C 1
ATOM 724 O O . LEU A 1 91 ? 3.134 7.900 17.302 1.00 94.25 91 LEU A O 1
ATOM 728 N N . LEU A 1 92 ? 3.470 9.527 18.812 1.00 93.62 92 LEU A N 1
ATOM 729 C CA . LEU A 1 92 ? 4.930 9.536 18.697 1.00 93.62 92 LEU A CA 1
ATOM 730 C C . LEU A 1 92 ? 5.545 8.229 19.203 1.00 93.62 92 LEU A C 1
ATOM 732 O O . LEU A 1 92 ? 6.390 7.665 18.514 1.00 93.62 92 LEU A O 1
ATOM 736 N N . ILE A 1 93 ? 5.075 7.701 20.338 1.00 91.88 93 ILE A N 1
ATOM 737 C CA . ILE A 1 93 ? 5.489 6.384 20.852 1.00 91.88 93 ILE A CA 1
ATOM 738 C C . ILE A 1 93 ? 5.145 5.286 19.841 1.00 91.88 93 ILE A C 1
ATOM 740 O O . ILE A 1 93 ? 5.971 4.422 19.553 1.00 91.88 93 ILE A O 1
ATOM 744 N N . LEU A 1 94 ? 3.945 5.334 19.258 1.00 93.00 94 LEU A N 1
ATOM 745 C CA . LEU A 1 94 ? 3.497 4.358 18.269 1.00 93.00 94 LEU A CA 1
ATOM 746 C C . LEU A 1 94 ? 4.323 4.425 16.973 1.00 93.00 94 LEU A C 1
ATOM 748 O O . LEU A 1 94 ? 4.681 3.385 16.418 1.00 93.00 94 LEU A O 1
ATOM 752 N N . VAL A 1 95 ? 4.646 5.632 16.495 1.00 92.00 95 VAL A N 1
ATOM 753 C CA . VAL A 1 95 ? 5.538 5.849 15.344 1.00 92.00 95 VAL A CA 1
ATOM 754 C C . VAL A 1 95 ? 6.940 5.345 15.660 1.00 92.00 95 VAL A C 1
ATOM 756 O O . VAL A 1 95 ? 7.511 4.630 14.843 1.00 92.00 95 VAL A O 1
ATOM 759 N N . PHE A 1 96 ? 7.475 5.666 16.839 1.00 89.38 96 PHE A N 1
ATOM 760 C CA . PHE A 1 96 ? 8.791 5.214 17.279 1.00 89.38 96 PHE A CA 1
ATOM 761 C C . PHE A 1 96 ? 8.870 3.684 17.320 1.00 89.38 96 PHE A C 1
ATOM 763 O O . PHE A 1 96 ? 9.760 3.107 16.700 1.00 89.38 96 PHE A O 1
ATOM 770 N N . TRP A 1 97 ? 7.894 3.022 17.951 1.00 88.62 97 TRP A N 1
ATOM 771 C CA . TRP A 1 97 ? 7.778 1.562 17.961 1.00 88.62 97 TRP A CA 1
ATOM 772 C C . TRP A 1 97 ? 7.728 0.982 16.543 1.00 88.62 97 TRP A C 1
ATOM 774 O O . TRP A 1 97 ? 8.483 0.068 16.215 1.00 88.62 97 TRP A O 1
ATOM 784 N N . TRP A 1 98 ? 6.885 1.540 15.672 1.00 89.25 98 TRP A N 1
ATOM 785 C CA . TRP A 1 98 ? 6.761 1.063 14.297 1.00 89.25 98 TRP A CA 1
ATOM 786 C C . TRP A 1 98 ? 8.066 1.229 13.503 1.00 89.25 98 TRP A C 1
ATOM 788 O O . TRP A 1 98 ? 8.481 0.292 12.822 1.00 89.25 98 TRP A O 1
ATOM 798 N N . VAL A 1 99 ? 8.748 2.376 13.622 1.00 86.75 99 VAL A N 1
ATOM 799 C CA . VAL A 1 99 ? 10.047 2.634 12.974 1.00 86.75 99 VAL A CA 1
ATOM 800 C C . VAL A 1 99 ? 11.109 1.657 13.476 1.00 86.75 99 VAL A C 1
ATOM 802 O O . VAL A 1 99 ? 11.822 1.074 12.657 1.00 86.75 99 VAL A O 1
ATOM 805 N N . LEU A 1 100 ? 11.174 1.441 14.794 1.00 83.12 100 LEU A N 1
ATOM 806 C CA . LEU A 1 100 ? 12.138 0.550 15.436 1.00 83.12 100 LEU A CA 1
ATOM 807 C C . LEU A 1 100 ? 12.009 -0.893 14.933 1.00 83.12 100 LEU A C 1
ATOM 809 O O . LEU A 1 100 ? 13.008 -1.554 14.657 1.00 83.12 100 LEU A O 1
ATOM 813 N N . LEU A 1 101 ? 10.775 -1.389 14.795 1.00 81.56 101 LEU A N 1
ATOM 814 C CA . LEU A 1 101 ? 10.538 -2.774 14.385 1.00 81.56 101 LEU A CA 1
ATOM 815 C C . LEU A 1 101 ? 10.599 -2.972 12.867 1.00 81.56 101 LEU A C 1
ATOM 817 O O . LEU A 1 101 ? 10.964 -4.057 12.402 1.00 81.56 101 LEU A O 1
ATOM 821 N N . LYS A 1 102 ? 10.255 -1.943 12.086 1.00 83.31 102 LYS A N 1
ATOM 822 C CA . LYS A 1 102 ? 10.193 -2.033 10.626 1.00 83.31 102 LYS A CA 1
ATOM 823 C C . LYS A 1 102 ? 11.554 -1.890 9.949 1.00 83.31 102 LYS A C 1
ATOM 825 O O . LYS A 1 102 ? 11.817 -2.615 8.992 1.00 83.31 102 LYS A O 1
ATOM 830 N N . TYR A 1 103 ? 12.386 -0.951 10.394 1.00 82.06 103 TYR A N 1
ATOM 831 C CA . TYR A 1 103 ? 13.625 -0.597 9.701 1.00 82.06 103 TYR A CA 1
ATOM 832 C C . TYR A 1 103 ? 14.851 -1.215 10.370 1.00 82.06 103 TYR A C 1
ATOM 834 O O . TYR A 1 103 ? 14.955 -1.242 11.592 1.00 82.06 103 TYR A O 1
ATOM 842 N N . ASN A 1 104 ? 15.807 -1.680 9.562 1.00 75.44 104 ASN A N 1
ATOM 843 C CA . ASN A 1 104 ? 17.026 -2.308 10.078 1.00 75.44 104 ASN A CA 1
ATOM 844 C C . ASN A 1 104 ? 17.974 -1.302 10.745 1.00 75.44 104 ASN A C 1
ATOM 846 O O . ASN A 1 104 ? 18.545 -1.629 11.772 1.00 75.44 104 ASN A O 1
ATOM 850 N N . GLY A 1 105 ? 18.069 -0.060 10.253 1.00 75.12 105 GLY A N 1
ATOM 851 C CA . GLY A 1 105 ? 18.989 0.950 10.805 1.00 75.12 105 GLY A CA 1
ATOM 852 C C . GLY A 1 105 ? 18.874 1.156 12.327 1.00 75.12 105 GLY A C 1
ATOM 853 O O . GLY A 1 105 ? 19.875 1.016 13.025 1.00 75.12 105 GLY A O 1
ATOM 854 N N . PRO A 1 106 ? 17.671 1.419 12.878 1.00 71.56 106 PRO A N 1
ATOM 855 C CA . PRO A 1 106 ? 17.473 1.491 14.328 1.00 71.56 106 PRO A CA 1
ATOM 856 C C . PRO A 1 106 ? 17.829 0.195 15.071 1.00 71.56 106 PRO A C 1
ATOM 858 O O . PRO A 1 106 ? 18.385 0.253 16.166 1.00 71.56 106 PRO A O 1
ATOM 861 N N . LYS A 1 107 ? 17.545 -0.976 14.481 1.00 69.06 107 LYS A N 1
ATOM 862 C CA . LYS A 1 107 ? 17.920 -2.277 15.061 1.00 69.06 107 LYS A CA 1
ATOM 863 C C . LYS A 1 107 ? 19.436 -2.447 15.110 1.00 69.06 107 LYS A C 1
ATOM 865 O O . LYS A 1 107 ? 19.957 -2.921 16.112 1.00 69.06 107 LYS A O 1
ATOM 870 N N . ASP A 1 108 ? 20.134 -2.043 14.056 1.00 72.06 108 ASP A N 1
ATOM 871 C CA . ASP A 1 108 ? 21.588 -2.139 13.949 1.00 72.06 108 ASP A CA 1
ATOM 872 C C . ASP A 1 108 ? 22.287 -1.167 14.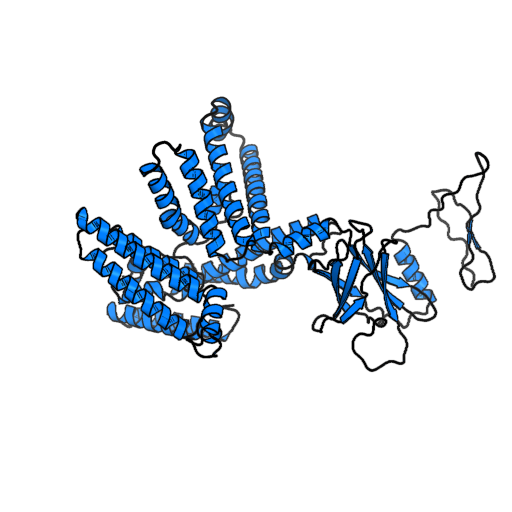913 1.00 72.06 108 ASP A C 1
ATOM 874 O O . ASP A 1 108 ? 23.260 -1.545 15.563 1.00 72.06 108 ASP A O 1
ATOM 878 N N . TYR A 1 109 ? 21.729 0.032 15.119 1.00 73.00 109 TYR A N 1
ATOM 879 C CA . TYR A 1 109 ? 22.187 0.953 16.164 1.00 73.00 109 TYR A CA 1
ATOM 880 C C . TYR A 1 109 ? 22.026 0.353 17.569 1.00 73.00 109 TYR A C 1
ATOM 882 O O . TYR A 1 109 ? 22.980 0.319 18.347 1.00 73.00 109 TYR A O 1
ATOM 890 N N . LEU A 1 110 ? 20.852 -0.207 17.882 1.00 67.56 110 LEU A N 1
ATOM 891 C CA . LEU A 1 110 ? 20.624 -0.877 19.163 1.00 67.56 110 LEU A CA 1
ATOM 892 C C . LEU A 1 110 ? 21.550 -2.090 19.368 1.00 67.56 110 LEU A C 1
ATOM 894 O O . LEU A 1 110 ? 22.053 -2.283 20.472 1.00 67.56 110 LEU A O 1
ATOM 898 N N . ARG A 1 111 ? 21.851 -2.863 18.318 1.00 68.81 111 ARG A N 1
ATOM 899 C CA . ARG A 1 111 ? 22.855 -3.944 18.382 1.00 68.81 111 ARG A CA 1
ATOM 900 C C . ARG A 1 111 ? 24.245 -3.413 18.732 1.00 68.81 111 ARG A C 1
ATOM 902 O O . ARG A 1 111 ? 24.917 -3.987 19.581 1.00 68.81 111 ARG A O 1
ATOM 909 N N . SER A 1 112 ? 24.653 -2.304 18.114 1.00 71.38 112 SER A N 1
ATOM 910 C CA . SER A 1 112 ? 25.963 -1.687 18.365 1.00 71.38 112 SER A CA 1
ATOM 911 C C . SER A 1 112 ? 26.112 -1.109 19.777 1.00 71.38 112 SER A C 1
ATOM 913 O O . SER A 1 112 ? 27.223 -1.012 20.281 1.00 71.38 112 SER A O 1
ATOM 915 N N . SER A 1 113 ? 25.001 -0.777 20.444 1.00 70.06 113 SER A N 1
ATOM 916 C CA . SER A 1 113 ? 25.000 -0.281 21.829 1.00 70.06 113 SER A CA 1
ATOM 917 C C . SER A 1 113 ? 25.134 -1.362 22.916 1.00 70.06 113 SER A C 1
ATOM 919 O O . SER A 1 113 ? 25.096 -1.017 24.092 1.00 70.06 113 SER A O 1
ATOM 921 N N . HIS A 1 114 ? 25.241 -2.654 22.568 1.00 63.56 114 HIS A N 1
ATOM 922 C CA . HIS A 1 114 ? 25.283 -3.800 23.502 1.00 63.56 114 HIS A CA 1
ATOM 923 C C . HIS A 1 114 ? 24.090 -3.936 24.485 1.00 63.56 114 HIS A C 1
ATOM 925 O O . HIS A 1 114 ? 24.035 -4.898 25.246 1.00 63.56 114 HIS A O 1
ATOM 931 N N . LEU A 1 115 ? 23.102 -3.030 24.448 1.00 59.47 115 LEU A N 1
ATOM 932 C CA . LEU A 1 115 ? 21.900 -3.023 25.302 1.00 59.47 115 LEU A CA 1
ATOM 933 C C . LEU A 1 115 ? 20.936 -4.187 25.029 1.00 59.47 115 LEU A C 1
ATOM 935 O O . LEU A 1 115 ? 20.149 -4.571 25.891 1.00 59.47 115 LEU A O 1
ATOM 939 N N . LEU A 1 116 ? 20.980 -4.743 23.822 1.00 55.00 116 LEU A N 1
ATOM 940 C CA . LEU A 1 116 ? 20.270 -5.953 23.430 1.00 55.00 116 LEU A CA 1
ATOM 941 C C . LEU A 1 116 ? 21.352 -6.954 23.036 1.00 55.00 116 LEU A C 1
ATOM 943 O O . LEU A 1 116 ? 22.131 -6.668 22.129 1.00 55.00 116 LEU A O 1
ATOM 947 N N . GLY A 1 117 ? 21.440 -8.078 23.754 1.00 52.88 117 GLY A N 1
ATOM 948 C CA . GLY A 1 117 ? 22.477 -9.092 23.544 1.00 52.88 117 GLY A CA 1
ATOM 949 C C . GLY A 1 117 ? 22.643 -9.490 22.072 1.00 52.88 117 GLY A C 1
ATOM 950 O O . GLY A 1 117 ? 21.743 -9.305 21.256 1.00 52.88 117 GLY A O 1
ATOM 951 N N . THR A 1 118 ? 23.794 -10.076 21.739 1.00 51.31 118 THR A N 1
ATOM 952 C CA . THR A 1 118 ? 24.282 -10.405 20.379 1.00 51.31 118 THR A CA 1
ATOM 953 C C . THR A 1 118 ? 23.403 -11.364 19.551 1.00 51.31 118 THR A C 1
ATOM 955 O O . THR A 1 118 ? 23.811 -11.818 18.483 1.00 51.31 118 THR A O 1
ATOM 958 N N . GLY A 1 119 ? 22.188 -11.676 20.004 1.00 56.53 119 GLY A N 1
ATOM 959 C CA . GLY A 1 119 ? 21.222 -12.502 19.297 1.00 56.53 119 GLY A CA 1
ATOM 960 C C . GLY A 1 119 ? 20.644 -11.824 18.052 1.00 56.53 119 GLY A C 1
ATOM 961 O O . GLY A 1 119 ? 20.465 -10.607 17.969 1.00 56.53 119 GLY A O 1
ATOM 962 N N . ASP A 1 120 ? 20.301 -12.640 17.060 1.00 58.72 120 ASP A N 1
ATOM 963 C CA . ASP A 1 120 ? 19.745 -12.180 15.794 1.00 58.72 120 ASP A CA 1
ATOM 964 C C . ASP A 1 120 ? 18.306 -11.657 15.986 1.00 58.72 120 ASP A C 1
ATOM 966 O O . ASP A 1 120 ? 17.334 -12.395 15.852 1.00 58.72 120 ASP A O 1
ATOM 970 N N . ILE A 1 121 ? 18.157 -10.370 16.336 1.00 57.62 121 ILE A N 1
ATOM 971 C CA . ILE A 1 121 ? 16.867 -9.681 16.593 1.00 57.62 121 ILE A CA 1
ATOM 972 C C . ILE A 1 121 ? 15.814 -9.951 15.496 1.00 57.62 121 ILE A C 1
ATOM 974 O O . ILE A 1 121 ? 14.617 -9.995 15.780 1.00 57.62 121 ILE A O 1
ATOM 978 N N . ASN A 1 122 ? 16.238 -10.191 14.252 1.00 55.31 122 ASN A N 1
ATOM 979 C CA . ASN A 1 122 ? 15.340 -10.513 13.140 1.00 55.31 122 ASN A CA 1
ATOM 980 C C . ASN A 1 122 ? 14.681 -11.901 13.257 1.00 55.31 122 ASN A C 1
ATOM 982 O O . ASN A 1 122 ? 13.594 -12.088 12.714 1.00 55.31 122 ASN A O 1
ATOM 986 N N . ARG A 1 123 ? 15.271 -12.849 13.999 1.00 57.19 123 ARG A N 1
ATOM 987 C CA . ARG A 1 123 ? 14.607 -14.112 14.375 1.00 57.19 123 ARG A CA 1
ATOM 988 C C . ARG A 1 123 ? 13.515 -13.899 15.426 1.00 57.19 123 ARG A C 1
ATOM 990 O O . ARG A 1 123 ? 12.556 -14.663 15.468 1.00 57.19 123 ARG A O 1
ATOM 997 N N . PHE A 1 124 ? 13.636 -12.856 16.249 1.00 56.69 124 PHE A N 1
ATOM 998 C CA . PHE A 1 124 ? 12.712 -12.576 17.351 1.00 56.69 124 PHE A CA 1
ATOM 999 C C . PHE A 1 124 ? 11.576 -11.620 16.969 1.00 56.69 124 PHE A C 1
ATOM 1001 O O . PHE A 1 124 ? 10.488 -11.712 17.536 1.00 56.69 124 PHE A O 1
ATOM 1008 N N . ILE A 1 125 ? 11.780 -10.717 16.002 1.00 63.88 125 ILE A N 1
ATOM 1009 C CA . ILE A 1 125 ? 10.757 -9.752 15.575 1.00 63.88 125 ILE A CA 1
ATOM 1010 C C . ILE A 1 125 ? 10.568 -9.772 14.062 1.00 63.88 125 ILE A C 1
ATOM 1012 O O . ILE A 1 125 ? 11.460 -9.384 13.306 1.00 63.88 125 ILE A O 1
ATOM 1016 N N . SER A 1 126 ? 9.352 -10.112 13.634 1.00 66.81 126 SER A N 1
ATOM 1017 C CA . SER A 1 126 ? 8.940 -10.008 12.238 1.00 66.81 126 SER A CA 1
ATOM 1018 C C . SER A 1 126 ? 8.254 -8.670 11.967 1.00 66.81 126 SER A C 1
ATOM 1020 O O . SER A 1 126 ? 7.345 -8.265 12.687 1.00 66.81 126 SER A O 1
ATOM 1022 N N . ALA A 1 127 ? 8.652 -7.997 10.885 1.00 72.94 127 ALA A N 1
ATOM 1023 C CA . ALA A 1 127 ? 7.980 -6.785 10.409 1.00 72.94 127 ALA A CA 1
ATOM 1024 C C . ALA A 1 127 ? 6.633 -7.076 9.714 1.00 72.94 127 ALA A C 1
ATOM 1026 O O . ALA A 1 127 ? 5.865 -6.157 9.411 1.00 72.94 127 ALA A O 1
ATOM 1027 N N . ILE A 1 128 ? 6.348 -8.352 9.440 1.00 71.06 128 ILE A N 1
ATOM 1028 C CA . ILE A 1 128 ? 5.159 -8.799 8.719 1.00 71.06 128 ILE A CA 1
ATOM 1029 C C . ILE A 1 128 ? 3.903 -8.479 9.549 1.00 71.06 128 ILE A C 1
ATOM 1031 O O . ILE A 1 128 ? 3.821 -8.789 10.734 1.00 71.06 128 ILE A O 1
ATOM 1035 N N . GLY A 1 129 ? 2.918 -7.820 8.934 1.00 77.12 129 GLY A N 1
ATOM 1036 C CA . GLY A 1 129 ? 1.666 -7.404 9.581 1.00 77.12 129 GLY A CA 1
ATOM 1037 C C . GLY A 1 129 ? 1.747 -6.139 10.442 1.00 77.12 129 GLY A C 1
ATOM 1038 O O . GLY A 1 129 ? 0.777 -5.382 10.488 1.00 77.12 129 GLY A O 1
ATOM 1039 N N . LEU A 1 130 ? 2.906 -5.807 11.029 1.00 82.06 130 LEU A N 1
ATOM 1040 C CA . LEU A 1 130 ? 3.064 -4.638 11.917 1.00 82.06 130 LEU A CA 1
ATOM 1041 C C . LEU A 1 130 ? 2.624 -3.315 11.271 1.00 82.06 130 LEU A C 1
ATOM 1043 O O . LEU A 1 130 ? 2.011 -2.467 11.919 1.00 82.06 130 LEU A O 1
ATOM 1047 N N . SER A 1 131 ? 2.878 -3.148 9.972 1.00 83.75 131 SER A N 1
ATOM 1048 C CA . SER A 1 131 ? 2.458 -1.963 9.216 1.00 83.75 131 SER A CA 1
ATOM 1049 C C . SER A 1 131 ? 0.935 -1.780 9.134 1.00 83.75 131 SER A C 1
ATOM 1051 O O . SER A 1 131 ? 0.476 -0.642 9.071 1.00 83.75 131 SER A O 1
ATOM 1053 N N . TYR A 1 132 ? 0.154 -2.862 9.146 1.00 88.00 132 TYR A N 1
ATOM 1054 C CA . TYR A 1 132 ? -1.313 -2.809 9.131 1.00 88.00 132 TYR A CA 1
ATOM 1055 C C . TYR A 1 132 ? -1.858 -2.572 10.543 1.00 88.00 132 TYR A C 1
ATOM 1057 O O . TYR A 1 132 ? -2.780 -1.775 10.736 1.00 88.00 132 TYR A O 1
ATOM 1065 N N . MET A 1 133 ? -1.218 -3.189 11.539 1.00 90.50 133 MET A N 1
ATOM 1066 C CA . MET A 1 133 ? -1.514 -3.000 12.961 1.00 90.50 133 MET A CA 1
ATOM 1067 C C . MET A 1 133 ? -1.329 -1.554 13.404 1.00 90.50 133 MET A C 1
ATOM 1069 O O . MET A 1 133 ? -2.190 -0.997 14.085 1.00 90.50 133 MET A O 1
ATOM 1073 N N . PHE A 1 134 ? -0.258 -0.920 12.934 1.00 92.81 134 PHE A N 1
ATOM 1074 C CA . PHE A 1 134 ? 0.011 0.496 13.141 1.00 92.81 134 PHE A CA 1
ATOM 1075 C C . PHE A 1 134 ? -1.188 1.380 12.754 1.00 92.81 134 PHE A C 1
ATOM 1077 O O . PHE A 1 134 ? -1.642 2.199 13.553 1.00 92.81 134 PHE A O 1
ATOM 1084 N N . PHE A 1 135 ? -1.785 1.161 11.578 1.00 94.44 135 PHE A N 1
ATOM 1085 C CA . PHE A 1 135 ? -2.960 1.927 11.153 1.00 94.44 135 PHE A CA 1
ATOM 1086 C C . PHE A 1 135 ? -4.217 1.620 11.969 1.00 94.44 135 PHE A C 1
ATOM 1088 O O . PHE A 1 135 ? -4.995 2.537 12.243 1.00 94.44 135 PHE A O 1
ATOM 1095 N N . LYS A 1 136 ? -4.418 0.362 12.385 1.00 95.50 136 LYS A N 1
ATOM 1096 C CA . LYS A 1 136 ? -5.533 -0.013 13.268 1.00 95.50 136 LYS A CA 1
ATOM 1097 C C . LYS A 1 136 ? -5.439 0.701 14.623 1.00 95.50 136 LYS A C 1
ATOM 1099 O O . LYS A 1 136 ? -6.460 1.181 15.114 1.00 95.50 136 LYS A O 1
ATOM 1104 N N . LEU A 1 137 ? -4.234 0.809 15.189 1.00 95.81 137 LEU A N 1
ATOM 1105 C CA . LEU A 1 137 ? -3.973 1.501 16.456 1.00 95.81 137 LEU A CA 1
ATOM 1106 C C . LEU A 1 137 ? -4.147 3.021 16.332 1.00 95.81 137 LEU A C 1
ATOM 1108 O O . LEU A 1 137 ? -4.836 3.613 17.162 1.00 95.81 137 LEU A O 1
ATOM 1112 N N . ILE A 1 138 ? -3.629 3.644 15.261 1.00 95.75 138 ILE A N 1
ATOM 1113 C CA . ILE A 1 138 ? -3.884 5.068 14.966 1.00 95.75 138 ILE A CA 1
ATOM 1114 C C . ILE A 1 138 ? -5.385 5.333 14.868 1.00 95.75 138 ILE A C 1
ATOM 1116 O O . ILE A 1 138 ? -5.877 6.291 15.463 1.00 95.75 138 ILE A O 1
ATOM 1120 N N . HIS A 1 139 ? -6.110 4.491 14.125 1.00 95.75 139 HIS A N 1
ATOM 1121 C CA . HIS A 1 139 ? -7.555 4.619 13.973 1.00 95.75 139 HIS A CA 1
ATOM 1122 C C . HIS A 1 139 ? -8.257 4.628 15.334 1.00 95.75 139 HIS A C 1
ATOM 1124 O O . HIS A 1 139 ? -9.006 5.564 15.606 1.00 95.75 139 HIS A O 1
ATOM 1130 N N . VAL A 1 140 ? -7.980 3.646 16.200 1.00 95.75 140 VAL A N 1
ATOM 1131 C CA . VAL A 1 140 ? -8.615 3.558 17.525 1.00 95.75 140 VAL A CA 1
ATOM 1132 C C . VAL A 1 140 ? -8.273 4.771 18.389 1.00 95.75 140 VAL A C 1
ATOM 1134 O O . VAL A 1 140 ? -9.186 5.386 18.939 1.00 95.75 140 VAL A O 1
ATOM 1137 N N . LEU A 1 141 ? -7.001 5.171 18.468 1.00 95.06 141 LEU A N 1
ATOM 1138 C CA . LEU A 1 141 ? -6.576 6.330 19.261 1.00 95.06 141 LEU A CA 1
ATOM 1139 C C . LEU A 1 141 ? -7.242 7.629 18.791 1.00 95.06 141 LEU A C 1
ATOM 1141 O O . LEU A 1 141 ? -7.857 8.346 19.583 1.00 95.06 141 LEU A O 1
ATOM 1145 N N . VAL A 1 142 ? -7.145 7.928 17.494 1.00 94.75 142 VAL A N 1
ATOM 1146 C CA . VAL A 1 142 ? -7.616 9.198 16.931 1.00 94.75 142 VAL A CA 1
ATOM 1147 C C . VAL A 1 142 ? -9.140 9.278 16.921 1.00 94.75 142 VAL A C 1
ATOM 1149 O O . VAL A 1 142 ? -9.689 10.334 17.235 1.00 94.75 142 VAL A O 1
ATOM 1152 N N . ASP A 1 143 ? -9.848 8.203 16.569 1.00 95.00 143 ASP A N 1
ATOM 1153 C CA . ASP A 1 143 ? -11.314 8.233 16.537 1.00 95.00 143 ASP A CA 1
ATOM 1154 C C . ASP A 1 143 ? -11.923 8.229 17.941 1.00 95.00 143 ASP A C 1
ATOM 1156 O O . ASP A 1 143 ? -12.984 8.827 18.130 1.00 95.00 143 ASP A O 1
ATOM 1160 N N . THR A 1 144 ? -11.245 7.642 18.931 1.00 93.50 144 THR A N 1
ATOM 1161 C CA . THR A 1 144 ? -11.657 7.754 20.336 1.00 93.50 144 THR A CA 1
ATOM 1162 C C . THR A 1 144 ? -11.448 9.170 20.857 1.00 93.50 144 THR A C 1
ATOM 1164 O O . THR A 1 144 ? -12.381 9.753 21.400 1.00 93.50 144 THR A O 1
ATOM 1167 N N . TYR A 1 145 ? -10.290 9.784 20.585 1.00 91.75 145 TYR A N 1
ATOM 1168 C CA . TYR A 1 145 ? -10.049 11.197 20.900 1.00 91.75 145 TYR A CA 1
ATOM 1169 C C . TYR A 1 145 ? -11.075 12.136 20.237 1.00 91.75 145 TYR A C 1
ATOM 1171 O O . TYR A 1 145 ? -11.490 13.130 20.823 1.00 91.75 145 TYR A O 1
ATOM 1179 N N . ARG A 1 146 ? -11.524 11.816 19.016 1.00 90.50 146 ARG A N 1
ATOM 1180 C CA . ARG A 1 146 ? -12.569 12.569 18.296 1.00 90.50 146 ARG A CA 1
ATOM 1181 C C . ARG A 1 146 ? -13.999 12.255 18.763 1.00 90.50 146 ARG A C 1
ATOM 1183 O O . ARG A 1 146 ? -14.935 12.745 18.136 1.00 90.50 146 ARG A O 1
ATOM 1190 N N . GLY A 1 147 ? -14.187 11.403 19.774 1.00 89.19 147 GLY A N 1
ATOM 1191 C CA . GLY A 1 147 ? -15.503 11.002 20.285 1.00 89.19 147 GLY A CA 1
ATOM 1192 C C . GLY A 1 147 ? -16.333 10.127 19.334 1.00 89.19 147 GLY A C 1
ATOM 1193 O O . GLY A 1 147 ? -17.531 9.950 19.549 1.00 89.19 147 GLY A O 1
ATOM 1194 N N . ARG A 1 148 ? -15.726 9.577 18.270 1.00 90.62 148 ARG A N 1
ATOM 1195 C CA . ARG A 1 148 ? -16.392 8.710 17.273 1.00 90.62 148 ARG A CA 1
ATOM 1196 C C . ARG A 1 148 ? -16.447 7.243 17.692 1.00 90.62 148 ARG A C 1
ATOM 1198 O O . ARG A 1 148 ? -17.233 6.479 17.136 1.00 90.62 148 ARG A O 1
ATOM 1205 N N . LEU A 1 149 ? -15.579 6.846 18.619 1.00 91.44 149 LEU A N 1
ATOM 1206 C CA . LEU A 1 149 ? -15.536 5.518 19.219 1.00 91.44 149 LEU A CA 1
ATOM 1207 C C . LEU A 1 149 ? -15.912 5.618 20.695 1.00 91.44 149 LEU A C 1
ATOM 1209 O O . LEU A 1 149 ? -15.234 6.299 21.462 1.00 91.44 149 LEU A O 1
ATOM 1213 N N . LYS A 1 150 ? -16.979 4.916 21.081 1.00 84.31 150 LYS A N 1
ATOM 1214 C CA . LYS A 1 150 ? -17.482 4.831 22.458 1.00 84.31 150 LYS A CA 1
ATOM 1215 C C . LYS A 1 150 ? -17.508 3.369 22.901 1.00 84.31 150 LYS A C 1
ATOM 1217 O O . LYS A 1 150 ? -17.690 2.496 22.056 1.00 84.31 150 LYS A O 1
ATOM 1222 N N . ASN A 1 151 ? -17.356 3.129 24.204 1.00 83.75 151 ASN A N 1
ATOM 1223 C CA . ASN A 1 151 ? -17.461 1.810 24.839 1.00 83.75 151 ASN A CA 1
ATOM 1224 C C . ASN A 1 151 ? -16.530 0.763 24.204 1.00 83.75 151 ASN A C 1
ATOM 1226 O O . ASN A 1 151 ? -16.982 -0.243 23.658 1.00 83.75 151 ASN A O 1
ATOM 1230 N N . LEU A 1 152 ? -15.218 1.022 24.239 1.00 90.69 152 LEU A N 1
ATOM 1231 C CA . LEU A 1 152 ? -14.231 0.043 23.775 1.00 90.69 152 LEU A CA 1
ATOM 1232 C C . LEU A 1 152 ? -14.211 -1.150 24.738 1.00 90.69 152 LEU A C 1
ATOM 1234 O O . LEU A 1 152 ? -13.856 -0.995 25.899 1.00 90.69 152 LEU A O 1
ATOM 1238 N N . ASP A 1 153 ? -14.571 -2.336 24.252 1.00 92.19 153 ASP A N 1
ATOM 1239 C CA . ASP A 1 153 ? -14.415 -3.583 25.005 1.00 92.19 153 ASP A CA 1
ATOM 1240 C C . ASP A 1 153 ? -13.010 -4.171 24.766 1.00 92.19 153 ASP A C 1
ATOM 1242 O O . ASP A 1 153 ? -12.600 -4.286 23.601 1.00 92.19 153 ASP A O 1
ATOM 1246 N N . PRO A 1 154 ? -12.264 -4.573 25.817 1.00 93.56 154 PRO A N 1
ATOM 1247 C CA . PRO A 1 154 ? -10.868 -4.987 25.678 1.00 93.56 154 PRO A CA 1
ATOM 1248 C C . PRO A 1 154 ? -10.707 -6.283 24.876 1.00 93.56 154 PRO A C 1
ATOM 1250 O O . PRO A 1 154 ? -9.805 -6.384 24.046 1.00 93.56 154 PRO A O 1
ATOM 1253 N N . VAL A 1 155 ? -11.600 -7.263 25.051 1.00 93.50 155 VAL A N 1
ATOM 1254 C CA . VAL A 1 155 ? -11.518 -8.546 24.328 1.00 93.50 155 VAL A CA 1
ATOM 1255 C C . VAL A 1 155 ? -11.866 -8.352 22.853 1.00 93.50 155 VAL A C 1
ATOM 1257 O O . VAL A 1 155 ? -11.206 -8.905 21.973 1.00 93.50 155 VAL A O 1
ATOM 1260 N N . THR A 1 156 ? -12.858 -7.515 22.555 1.00 94.62 156 THR A N 1
ATOM 1261 C CA . THR A 1 156 ? -13.211 -7.126 21.186 1.00 94.62 156 THR A CA 1
ATOM 1262 C C . THR A 1 156 ? -12.089 -6.328 20.520 1.00 94.62 156 THR A C 1
ATOM 1264 O O . THR A 1 156 ? -11.794 -6.550 19.348 1.00 94.62 156 THR A O 1
ATOM 1267 N N . PHE A 1 157 ? -11.429 -5.428 21.255 1.00 95.94 157 PHE A N 1
ATOM 1268 C CA . PHE A 1 157 ? -10.267 -4.673 20.777 1.00 95.94 157 PHE A CA 1
ATOM 1269 C C . PHE A 1 157 ? -9.085 -5.579 20.431 1.00 95.94 157 PHE A C 1
ATOM 1271 O O . PHE A 1 157 ? -8.539 -5.459 19.333 1.00 95.94 157 PHE A O 1
ATOM 1278 N N . LEU A 1 158 ? -8.737 -6.527 21.303 1.00 95.62 158 LEU A N 1
ATOM 1279 C CA . LEU A 1 158 ? -7.674 -7.493 21.024 1.00 95.62 158 LEU A CA 1
ATOM 1280 C C . LEU A 1 158 ? -8.027 -8.401 19.841 1.00 95.62 158 LEU A C 1
ATOM 1282 O O . LEU A 1 158 ? -7.175 -8.629 18.988 1.00 95.62 158 LEU A O 1
ATOM 1286 N N . ASN A 1 159 ? -9.282 -8.847 19.722 1.00 94.44 159 ASN A N 1
ATOM 1287 C CA . ASN A 1 159 ? -9.742 -9.594 18.548 1.00 94.44 159 ASN A CA 1
ATOM 1288 C C . ASN A 1 159 ? -9.648 -8.780 17.256 1.00 94.44 159 ASN A C 1
ATOM 1290 O O . ASN A 1 159 ? -9.180 -9.298 16.251 1.00 94.44 159 ASN A O 1
ATOM 1294 N N . TYR A 1 160 ? -10.062 -7.511 17.271 1.00 95.38 160 TYR A N 1
ATOM 1295 C CA . TYR A 1 160 ? -9.952 -6.610 16.119 1.00 95.38 160 TYR A CA 1
ATOM 1296 C C . TYR A 1 160 ? -8.498 -6.445 15.665 1.00 95.38 160 TYR A C 1
ATOM 1298 O O . TYR A 1 160 ? -8.195 -6.426 14.463 1.00 95.38 160 TYR A O 1
ATOM 1306 N N . LEU A 1 161 ? -7.600 -6.324 16.641 1.00 94.81 161 LEU A N 1
ATOM 1307 C CA . LEU A 1 161 ? -6.179 -6.172 16.418 1.00 94.81 161 LEU A CA 1
ATOM 1308 C C . LEU A 1 161 ? -5.609 -7.474 15.829 1.00 94.81 161 LEU A C 1
ATOM 1310 O O . LEU A 1 161 ? -5.201 -7.511 14.669 1.00 94.81 161 LEU A O 1
ATOM 1314 N N . PHE A 1 162 ? -5.687 -8.570 16.574 1.00 93.81 162 PHE A N 1
ATOM 1315 C CA . PHE A 1 162 ? -5.090 -9.856 16.220 1.00 93.81 162 PHE A CA 1
ATOM 1316 C C . PHE A 1 162 ? -5.904 -10.690 15.224 1.00 93.81 162 PHE A C 1
ATOM 1318 O O . PHE A 1 162 ? -5.592 -11.858 15.031 1.00 93.81 162 PHE A O 1
ATOM 1325 N N . PHE A 1 163 ? -6.911 -10.114 14.558 1.00 93.06 163 PHE A N 1
ATOM 1326 C CA . PHE A 1 163 ? -7.740 -10.828 13.589 1.00 93.06 163 PHE A CA 1
ATOM 1327 C C . PHE A 1 163 ? -6.899 -11.398 12.438 1.00 93.06 163 PHE A C 1
ATOM 1329 O O . PHE A 1 163 ? -6.568 -10.682 11.480 1.00 93.06 163 PHE A O 1
ATOM 1336 N N . PHE A 1 164 ? -6.575 -12.691 12.529 1.00 89.56 164 PHE A N 1
ATOM 1337 C CA . PHE A 1 164 ? -5.568 -13.336 11.689 1.00 89.56 164 PHE A CA 1
ATOM 1338 C C . PHE A 1 164 ? -5.825 -13.202 10.178 1.00 89.56 164 PHE A C 1
ATOM 1340 O O . PHE A 1 164 ? -4.844 -12.965 9.467 1.00 89.56 164 PHE A O 1
ATOM 1347 N N . PRO A 1 165 ? -7.079 -13.237 9.652 1.00 89.50 165 PRO A N 1
ATOM 1348 C CA . PRO A 1 165 ? -7.299 -13.167 8.206 1.00 89.50 165 PRO A CA 1
ATOM 1349 C C . PRO A 1 165 ? -6.749 -11.876 7.600 1.00 89.50 165 PRO A C 1
ATOM 1351 O O . PRO A 1 165 ? -6.260 -11.859 6.473 1.00 89.50 165 PRO A O 1
ATOM 1354 N N . THR A 1 166 ? -6.789 -10.783 8.369 1.00 91.62 166 THR A N 1
ATOM 1355 C CA . THR A 1 166 ? -6.349 -9.460 7.907 1.00 91.62 166 THR A CA 1
ATOM 1356 C C . THR A 1 166 ? -5.008 -9.011 8.474 1.00 91.62 166 THR A C 1
ATOM 1358 O O . THR A 1 166 ? -4.539 -7.940 8.100 1.00 91.62 166 THR A O 1
ATOM 1361 N N . TYR A 1 167 ? -4.379 -9.809 9.342 1.00 89.50 167 TYR A N 1
ATOM 1362 C CA . TYR A 1 167 ? -3.217 -9.377 10.120 1.00 89.50 167 TYR A CA 1
ATOM 1363 C C . TYR A 1 167 ? -2.006 -9.037 9.247 1.00 89.50 167 TYR A C 1
ATOM 1365 O O . TYR A 1 167 ? -1.404 -7.980 9.407 1.00 89.50 167 TYR A O 1
ATOM 1373 N N . ILE A 1 168 ? -1.643 -9.921 8.312 1.00 82.31 168 ILE A N 1
ATOM 1374 C CA . ILE A 1 168 ? -0.379 -9.789 7.578 1.00 82.31 168 ILE A CA 1
ATOM 1375 C C . ILE A 1 168 ? -0.448 -8.691 6.512 1.00 82.31 168 ILE A C 1
ATOM 1377 O O . ILE A 1 168 ? 0.413 -7.812 6.467 1.00 82.31 168 ILE A O 1
ATOM 1381 N N . SER A 1 169 ? -1.446 -8.763 5.630 1.00 77.50 169 SER A N 1
ATOM 1382 C CA . SER A 1 169 ? -1.635 -7.767 4.567 1.00 77.50 169 SER A CA 1
ATOM 1383 C C . SER A 1 169 ? -3.080 -7.659 4.070 1.00 77.50 169 SER A C 1
ATOM 1385 O O . SER A 1 169 ? -3.332 -7.374 2.902 1.00 77.50 169 SER A O 1
ATOM 1387 N N . GLY A 1 170 ? -4.059 -7.942 4.935 1.00 81.94 170 GLY A N 1
ATOM 1388 C CA . GLY A 1 170 ? -5.464 -7.866 4.533 1.00 81.94 170 GLY A CA 1
ATOM 1389 C C . GLY A 1 170 ? -6.005 -6.434 4.538 1.00 81.94 170 GLY A C 1
ATOM 1390 O O . GLY A 1 170 ? -5.290 -5.485 4.871 1.00 81.94 170 GLY A O 1
ATOM 1391 N N . PRO A 1 171 ? -7.288 -6.254 4.187 1.00 92.94 171 PRO A N 1
ATOM 1392 C CA . PRO A 1 171 ? -7.946 -4.959 4.291 1.00 92.94 171 PRO A CA 1
ATOM 1393 C C . PRO A 1 171 ? -7.828 -4.370 5.704 1.00 92.94 171 PRO A C 1
ATOM 1395 O O . PRO A 1 171 ? -8.082 -5.043 6.705 1.00 92.94 171 PRO A O 1
ATOM 1398 N N . ILE A 1 172 ? -7.460 -3.091 5.784 1.00 95.19 172 ILE A N 1
ATOM 1399 C CA . ILE A 1 172 ? -7.406 -2.342 7.045 1.00 95.19 172 ILE A CA 1
ATOM 1400 C C . ILE A 1 172 ? -8.843 -2.008 7.455 1.00 95.19 172 ILE A C 1
ATOM 1402 O O . ILE A 1 172 ? -9.429 -1.041 6.967 1.00 95.19 172 ILE A O 1
ATOM 1406 N N . ASP A 1 173 ? -9.420 -2.839 8.321 1.00 95.06 173 ASP A N 1
ATOM 1407 C CA . ASP A 1 173 ? -10.776 -2.639 8.832 1.00 95.06 173 ASP A CA 1
ATOM 1408 C C . ASP A 1 173 ? -10.855 -1.501 9.868 1.00 95.06 173 ASP A C 1
ATOM 1410 O O . ASP A 1 173 ? -9.851 -1.061 10.429 1.00 95.06 173 ASP A O 1
ATOM 1414 N N . ARG A 1 174 ? -12.075 -1.027 10.122 1.00 94.75 174 ARG A N 1
ATOM 1415 C CA . ARG A 1 174 ? -12.427 -0.075 11.179 1.00 94.75 174 ARG A CA 1
ATOM 1416 C C . ARG A 1 174 ? -12.992 -0.829 12.376 1.00 94.75 174 ARG A C 1
ATOM 1418 O O . ARG A 1 174 ? -13.766 -1.773 12.205 1.00 94.75 174 ARG A O 1
ATOM 1425 N N . TYR A 1 175 ? -12.691 -0.368 13.588 1.00 95.19 175 TYR A N 1
ATOM 1426 C CA . TYR A 1 175 ? -13.175 -1.019 14.808 1.00 95.19 175 TYR A CA 1
ATOM 1427 C C . TYR A 1 175 ? -14.709 -1.072 14.862 1.00 95.19 175 TYR A C 1
ATOM 1429 O O . TYR A 1 175 ? -15.274 -2.088 15.256 1.00 95.19 175 TYR A O 1
ATOM 1437 N N . GLN A 1 176 ? -15.404 -0.026 14.394 1.00 93.31 176 GLN A N 1
ATOM 1438 C CA . GLN A 1 176 ? -16.873 0.007 14.366 1.00 93.31 176 GLN A CA 1
ATOM 1439 C C . GLN A 1 176 ? -17.469 -1.106 13.494 1.00 93.31 176 GLN A C 1
ATOM 1441 O O . GLN A 1 176 ? -18.484 -1.700 13.858 1.00 93.31 176 GLN A O 1
ATOM 1446 N N . ASN A 1 177 ? -16.854 -1.388 12.340 1.00 93.69 177 ASN A N 1
ATOM 1447 C CA . ASN A 1 177 ? -17.307 -2.466 11.466 1.00 93.69 177 ASN A CA 1
ATOM 1448 C C . ASN A 1 177 ? -17.034 -3.824 12.121 1.00 93.69 177 ASN A C 1
ATOM 1450 O O . ASN A 1 177 ? -17.943 -4.643 12.219 1.00 93.69 177 ASN A O 1
ATOM 1454 N N . PHE A 1 178 ? -15.830 -4.028 12.658 1.00 93.56 178 PHE A N 1
ATOM 1455 C CA . PHE A 1 178 ? -15.475 -5.266 13.348 1.00 93.56 178 PHE A CA 1
ATOM 1456 C C . PHE A 1 178 ? -16.400 -5.563 14.543 1.00 93.56 178 PHE A C 1
ATOM 1458 O O . PHE A 1 178 ? -16.927 -6.670 14.661 1.00 93.56 178 PHE A O 1
ATOM 1465 N N . CYS A 1 179 ? -16.669 -4.554 15.378 1.00 92.25 179 CYS A N 1
ATOM 1466 C CA . CYS A 1 179 ? -17.565 -4.642 16.534 1.00 92.25 179 CYS A CA 1
ATOM 1467 C C . CYS A 1 179 ? -19.003 -5.031 16.130 1.00 92.25 179 CYS A C 1
ATOM 1469 O O . CYS A 1 179 ? -19.654 -5.844 16.787 1.00 92.25 179 CYS A O 1
ATOM 1471 N N . ARG A 1 180 ? -19.489 -4.536 14.984 1.00 90.38 180 ARG A N 1
ATOM 1472 C CA . ARG A 1 180 ? -20.798 -4.932 14.440 1.00 90.38 180 ARG A CA 1
ATOM 1473 C C . ARG A 1 180 ? -20.861 -6.423 14.095 1.00 90.38 180 ARG A C 1
ATOM 1475 O O . ARG A 1 180 ? -21.884 -7.061 14.335 1.00 90.38 180 ARG A O 1
ATOM 1482 N N . TRP A 1 181 ? -19.802 -6.977 13.508 1.00 88.94 181 TRP A N 1
ATOM 1483 C CA . TRP A 1 181 ? -19.789 -8.377 13.072 1.00 88.94 181 TRP A CA 1
ATOM 1484 C C . TRP A 1 181 ? -19.538 -9.349 14.222 1.00 88.94 181 TRP A C 1
ATOM 1486 O O . TRP A 1 181 ? -20.243 -10.354 14.309 1.00 88.94 181 TRP A O 1
ATOM 1496 N N . ILE A 1 182 ? -18.645 -9.013 15.159 1.00 87.12 182 ILE A N 1
ATOM 1497 C CA . ILE A 1 182 ? -18.407 -9.850 16.346 1.00 87.12 182 ILE A CA 1
ATOM 1498 C C . ILE A 1 182 ? -19.643 -9.933 17.256 1.00 87.12 182 ILE A C 1
ATOM 1500 O O . ILE A 1 182 ? -19.878 -10.964 17.880 1.00 87.12 182 ILE A O 1
ATOM 1504 N N . GLY A 1 183 ? -20.472 -8.881 17.285 1.00 79.12 183 GLY A N 1
ATOM 1505 C CA . GLY A 1 183 ? -21.760 -8.852 17.987 1.00 79.12 183 GLY A CA 1
ATOM 1506 C C . GLY A 1 183 ? -22.880 -9.661 17.315 1.00 79.12 183 GLY A C 1
ATOM 1507 O O . GLY A 1 183 ? -23.999 -9.678 17.819 1.00 79.12 183 GLY A O 1
ATOM 1508 N N . GLY A 1 184 ? -22.609 -10.340 16.192 1.00 72.12 184 GLY A N 1
ATOM 1509 C CA . GLY A 1 184 ? -23.583 -11.188 15.497 1.00 72.12 184 GLY A CA 1
ATOM 1510 C C . GLY A 1 184 ? -24.273 -10.529 14.301 1.00 72.12 184 GLY A C 1
ATOM 1511 O O . GLY A 1 184 ? -25.449 -10.809 14.057 1.00 72.12 184 GLY A O 1
ATOM 1512 N N . GLY A 1 185 ? -23.555 -9.682 13.551 1.00 60.53 185 GLY A N 1
ATOM 1513 C CA . GLY A 1 185 ? -24.039 -9.026 12.332 1.00 60.53 185 GLY A CA 1
ATOM 1514 C C . GLY A 1 185 ? -24.867 -9.958 11.431 1.00 60.53 185 GLY A C 1
ATOM 1515 O O . GLY A 1 185 ? -24.356 -10.933 10.891 1.00 60.53 185 GLY A O 1
ATOM 1516 N N . SER A 1 186 ? -26.169 -9.655 11.331 1.00 56.06 186 SER A N 1
ATOM 1517 C CA . SER A 1 186 ? -27.234 -10.352 10.588 1.00 56.06 186 SER A CA 1
ATOM 1518 C C . SER A 1 186 ? -27.086 -11.880 10.471 1.00 56.06 186 SER A C 1
ATOM 1520 O O . SER A 1 186 ? -26.642 -12.413 9.450 1.00 56.06 186 SER A O 1
ATOM 1522 N N . ARG A 1 187 ? -27.582 -12.614 11.481 1.00 60.78 187 ARG A N 1
ATOM 1523 C CA . ARG A 1 187 ? -27.791 -14.079 11.410 1.00 60.78 187 ARG A CA 1
ATOM 1524 C C . ARG A 1 187 ? -28.573 -14.516 10.158 1.00 60.78 187 ARG A C 1
ATOM 1526 O O . ARG A 1 187 ? -28.358 -15.619 9.667 1.00 60.78 187 ARG A O 1
ATOM 1533 N N . ARG A 1 188 ? -29.407 -13.628 9.604 1.00 59.50 188 ARG A N 1
ATOM 1534 C CA . ARG A 1 188 ? -30.277 -13.862 8.441 1.00 59.50 188 ARG A CA 1
ATOM 1535 C C . ARG A 1 188 ? -29.523 -14.188 7.142 1.00 59.50 188 ARG A C 1
ATOM 1537 O O . ARG A 1 188 ? -30.076 -14.879 6.299 1.00 59.50 188 ARG A O 1
ATOM 1544 N N . ASN A 1 189 ? -28.266 -13.752 6.989 1.00 67.81 189 ASN A N 1
ATOM 1545 C CA . ASN A 1 189 ? -27.514 -13.888 5.729 1.00 67.81 189 ASN A CA 1
ATOM 1546 C C . ASN A 1 189 ? -26.303 -14.838 5.812 1.00 67.81 189 ASN A C 1
ATOM 1548 O O . ASN A 1 189 ? -25.430 -14.795 4.944 1.00 67.81 189 ASN A O 1
ATOM 1552 N N . GLN A 1 190 ? -26.218 -15.698 6.833 1.00 71.44 190 GLN A N 1
ATOM 1553 C CA . GLN A 1 190 ? -25.037 -16.552 7.039 1.00 71.44 190 GLN A CA 1
ATOM 1554 C C . GLN A 1 190 ? -24.805 -17.559 5.904 1.00 71.44 190 GLN A C 1
ATOM 1556 O O . GLN A 1 190 ? -23.664 -17.728 5.481 1.00 71.44 190 GLN A O 1
ATOM 1561 N N . GLY A 1 191 ? -25.864 -18.165 5.354 1.00 75.69 191 GLY A N 1
ATOM 1562 C CA . GLY A 1 191 ? -25.737 -19.074 4.208 1.00 75.69 191 GLY A CA 1
ATOM 1563 C C . GLY A 1 191 ? -25.223 -18.374 2.942 1.00 75.69 191 GLY A C 1
ATOM 1564 O O . GLY A 1 191 ? -24.390 -18.921 2.222 1.00 75.69 191 GLY A O 1
ATOM 1565 N N . LEU A 1 192 ? -25.656 -17.130 2.703 1.00 83.00 192 LEU A N 1
ATOM 1566 C CA . LEU A 1 192 ? -25.172 -16.316 1.584 1.00 83.00 192 LEU A CA 1
ATOM 1567 C C . LEU A 1 192 ? -23.702 -15.915 1.774 1.00 83.00 192 LEU A C 1
ATOM 1569 O O . LEU A 1 192 ? -22.924 -16.007 0.829 1.00 83.00 192 LEU A O 1
ATOM 1573 N N . LEU A 1 193 ? -23.318 -15.509 2.991 1.00 81.19 193 LEU A N 1
ATOM 1574 C CA . LEU A 1 193 ? -21.927 -15.188 3.331 1.00 81.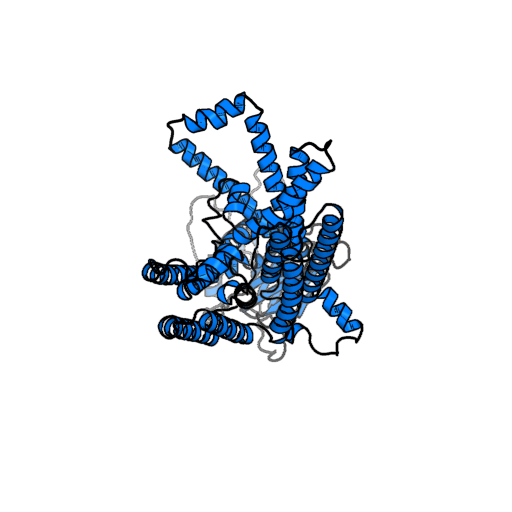19 193 LEU A CA 1
ATOM 1575 C C . LEU A 1 193 ? -21.006 -16.395 3.137 1.00 81.19 193 LEU A C 1
ATOM 1577 O O . LEU A 1 193 ? -19.925 -16.237 2.581 1.00 81.19 193 LEU A O 1
ATOM 1581 N N . PHE A 1 194 ? -21.452 -17.591 3.527 1.00 82.56 194 PHE A N 1
ATOM 1582 C CA . PHE A 1 194 ? -20.697 -18.825 3.326 1.00 82.56 194 PHE A CA 1
ATOM 1583 C C . PHE A 1 194 ? -20.461 -19.104 1.837 1.00 82.56 194 PHE A C 1
ATOM 1585 O O . PHE A 1 194 ? -19.319 -19.257 1.423 1.00 82.56 194 PHE A O 1
ATOM 1592 N N . ARG A 1 195 ? -21.507 -19.070 0.997 1.00 87.12 195 ARG A N 1
ATOM 1593 C CA . ARG A 1 195 ? -21.362 -19.266 -0.462 1.00 87.12 195 ARG A CA 1
ATOM 1594 C C . ARG A 1 195 ? -20.467 -18.205 -1.111 1.00 87.12 195 ARG A C 1
ATOM 1596 O O . ARG A 1 195 ? -19.604 -18.540 -1.919 1.00 87.12 195 ARG A O 1
ATOM 1603 N N . ALA A 1 196 ? -20.642 -16.938 -0.729 1.00 90.94 196 ALA A N 1
ATOM 1604 C CA . ALA A 1 196 ? -19.803 -15.842 -1.209 1.00 90.94 196 ALA A CA 1
ATOM 1605 C C . ALA A 1 196 ? -18.329 -16.035 -0.820 1.00 90.94 196 ALA A C 1
ATOM 1607 O O . ALA A 1 196 ? -17.445 -15.731 -1.619 1.00 90.94 196 ALA A O 1
ATOM 1608 N N . ALA A 1 197 ? -18.064 -16.588 0.367 1.00 90.38 197 ALA A N 1
ATOM 1609 C CA . ALA A 1 197 ? -16.715 -16.874 0.828 1.00 90.38 197 ALA A CA 1
ATOM 1610 C C . ALA A 1 197 ? -15.980 -17.867 -0.080 1.00 90.38 197 ALA A C 1
ATOM 1612 O O . ALA A 1 197 ? -14.844 -17.596 -0.456 1.00 90.38 197 ALA A O 1
ATOM 1613 N N . PHE A 1 198 ? -16.624 -18.970 -0.485 1.00 88.69 198 PHE A N 1
ATOM 1614 C CA . PHE A 1 198 ? -16.007 -19.950 -1.394 1.00 88.69 198 PHE A CA 1
ATOM 1615 C C . PHE A 1 198 ? -15.651 -19.337 -2.739 1.00 88.69 198 PHE A C 1
ATOM 1617 O O . PHE A 1 198 ? -14.526 -19.505 -3.205 1.00 88.69 198 PHE A O 1
ATOM 1624 N N . PHE A 1 199 ? -16.579 -18.587 -3.338 1.00 93.00 199 PHE A N 1
ATOM 1625 C CA . PHE A 1 199 ? -16.313 -17.906 -4.603 1.00 93.00 199 PHE A CA 1
ATOM 1626 C C . PHE A 1 199 ? -15.140 -16.927 -4.473 1.00 93.00 199 PHE A C 1
ATOM 1628 O O . PHE A 1 199 ? -14.262 -16.878 -5.333 1.00 93.00 199 PHE A O 1
ATOM 1635 N N . ARG A 1 200 ? -15.081 -16.190 -3.359 1.00 93.62 200 ARG A N 1
ATOM 1636 C CA . ARG A 1 200 ? -14.010 -15.229 -3.092 1.00 93.62 200 ARG A CA 1
ATOM 1637 C C . ARG A 1 200 ? -12.653 -15.894 -2.878 1.00 93.62 200 ARG A C 1
ATOM 1639 O O . ARG A 1 200 ? -11.652 -15.425 -3.410 1.00 93.62 200 ARG A O 1
ATOM 1646 N N . ILE A 1 201 ? -12.619 -17.002 -2.138 1.00 91.50 201 ILE A N 1
ATOM 1647 C CA . ILE A 1 201 ? -11.406 -17.804 -1.948 1.00 91.50 201 ILE A CA 1
ATOM 1648 C C . ILE A 1 201 ? -10.941 -18.359 -3.292 1.00 91.50 201 ILE A C 1
ATOM 1650 O O . ILE A 1 201 ? -9.763 -18.236 -3.611 1.00 91.50 201 ILE A O 1
ATOM 1654 N N . PHE A 1 202 ? -11.852 -18.904 -4.101 1.00 90.94 202 PHE A N 1
ATOM 1655 C CA . PHE A 1 202 ? -11.538 -19.414 -5.434 1.00 90.94 202 PHE A CA 1
ATOM 1656 C C . PHE A 1 202 ? -10.915 -18.335 -6.331 1.00 90.94 202 PHE A C 1
ATOM 1658 O O . PHE A 1 202 ? -9.856 -18.559 -6.914 1.00 90.94 202 PHE A O 1
ATOM 1665 N N . GLU A 1 203 ? -11.509 -17.138 -6.382 1.00 93.62 203 GLU A N 1
ATOM 1666 C CA . GLU A 1 203 ? -10.948 -15.993 -7.108 1.00 93.62 203 GLU A CA 1
ATOM 1667 C C . GLU A 1 203 ? -9.526 -15.659 -6.621 1.00 93.62 203 GLU A C 1
ATOM 1669 O O . GLU A 1 203 ? -8.610 -15.474 -7.429 1.00 93.62 203 GLU A O 1
ATOM 1674 N N . GLY A 1 204 ? -9.323 -15.643 -5.301 1.00 92.06 204 GLY A N 1
ATOM 1675 C CA . GLY A 1 204 ? -8.020 -15.414 -4.688 1.00 92.06 204 GLY A CA 1
ATOM 1676 C C . GLY A 1 204 ? -6.979 -16.471 -5.061 1.00 92.06 204 GLY A C 1
ATOM 1677 O O . GLY A 1 204 ? -5.851 -16.122 -5.417 1.00 92.06 204 GLY A O 1
ATOM 1678 N N . VAL A 1 205 ? -7.368 -17.751 -5.049 1.00 89.56 205 VAL A N 1
ATOM 1679 C CA . VAL A 1 205 ? -6.518 -18.880 -5.453 1.00 89.56 205 VAL A CA 1
ATOM 1680 C C . VAL A 1 205 ? -6.112 -18.748 -6.920 1.00 89.56 205 VAL A C 1
ATOM 1682 O O . VAL A 1 205 ? -4.923 -18.796 -7.227 1.00 89.56 205 VAL A O 1
ATOM 1685 N N . VAL A 1 206 ? -7.065 -18.506 -7.824 1.00 93.56 206 VAL A N 1
ATOM 1686 C CA . VAL A 1 206 ? -6.789 -18.340 -9.261 1.00 93.56 206 VAL A CA 1
ATOM 1687 C C . VAL A 1 206 ? -5.801 -17.192 -9.498 1.00 93.56 206 VAL A C 1
ATOM 1689 O O . VAL A 1 206 ? -4.795 -17.359 -10.188 1.00 93.56 206 VAL A O 1
ATOM 1692 N N . LYS A 1 207 ? -6.018 -16.029 -8.875 1.00 93.56 207 LYS A N 1
ATOM 1693 C CA . LYS A 1 207 ? -5.098 -14.886 -8.997 1.00 93.56 207 LYS A CA 1
ATOM 1694 C C . LYS A 1 207 ? -3.696 -15.208 -8.490 1.00 93.56 207 LYS A C 1
ATOM 1696 O O . LYS A 1 207 ? -2.719 -14.923 -9.180 1.00 93.56 207 LYS A O 1
ATOM 1701 N N . LYS A 1 208 ? -3.593 -15.812 -7.305 1.00 87.50 208 LYS A N 1
ATOM 1702 C CA . LYS A 1 208 ? -2.318 -16.014 -6.607 1.00 87.50 208 LYS A CA 1
ATOM 1703 C C . LYS A 1 208 ? -1.502 -17.189 -7.142 1.00 87.50 208 LYS A C 1
ATOM 1705 O O . LYS A 1 208 ? -0.280 -17.104 -7.156 1.00 87.50 208 LYS A O 1
ATOM 1710 N N . PHE A 1 209 ? -2.154 -18.264 -7.569 1.00 87.00 209 PHE A N 1
ATOM 1711 C CA . PHE A 1 209 ? -1.483 -19.515 -7.932 1.00 87.00 209 PHE A CA 1
ATOM 1712 C C . PHE A 1 209 ? -1.480 -19.809 -9.428 1.00 87.00 209 PHE A C 1
ATOM 1714 O O . PHE A 1 209 ? -0.697 -20.645 -9.860 1.00 87.00 209 PHE A O 1
ATOM 1721 N N . ILE A 1 210 ? -2.300 -19.115 -10.223 1.00 90.38 210 ILE A N 1
ATOM 1722 C CA . ILE A 1 210 ? -2.302 -19.268 -11.683 1.00 90.38 210 ILE A CA 1
ATOM 1723 C C . ILE A 1 210 ? -1.691 -18.030 -12.337 1.00 90.38 210 ILE A C 1
ATOM 1725 O O . ILE A 1 210 ? -0.663 -18.129 -13.000 1.00 90.38 210 ILE A O 1
ATOM 1729 N N . PHE A 1 211 ? -2.259 -16.840 -12.116 1.00 93.19 211 PHE A N 1
ATOM 1730 C CA . PHE A 1 211 ? -1.798 -15.639 -12.825 1.00 93.19 211 PHE A CA 1
ATOM 1731 C C . PHE A 1 211 ? -0.427 -15.128 -12.364 1.00 93.19 211 PHE A C 1
ATOM 1733 O O . PHE A 1 211 ? 0.376 -14.697 -13.190 1.00 93.19 211 PHE A O 1
ATOM 1740 N N . VAL A 1 212 ? -0.127 -15.174 -11.063 1.00 91.44 212 VAL A N 1
ATOM 1741 C CA . VAL A 1 212 ? 1.162 -14.688 -10.543 1.00 91.44 212 VAL A CA 1
ATOM 1742 C C . VAL A 1 212 ? 2.363 -15.470 -11.098 1.00 91.44 212 VAL A C 1
ATOM 1744 O O . VAL A 1 212 ? 3.277 -14.808 -11.600 1.00 91.44 212 VAL A O 1
ATOM 1747 N N . PRO A 1 213 ? 2.398 -16.822 -11.079 1.00 88.81 213 PRO A N 1
ATOM 1748 C CA . PRO A 1 213 ? 3.509 -17.578 -11.665 1.00 88.81 213 PRO A CA 1
ATOM 1749 C C . PRO A 1 213 ? 3.755 -17.285 -13.149 1.00 88.81 213 PRO A C 1
ATOM 1751 O O . PRO A 1 213 ? 4.906 -17.257 -13.575 1.00 88.81 213 PRO A O 1
ATOM 1754 N N . LEU A 1 214 ? 2.703 -16.996 -13.923 1.00 89.50 214 LEU A N 1
ATOM 1755 C CA . LEU A 1 214 ? 2.821 -16.653 -15.346 1.00 89.50 214 LEU A CA 1
ATOM 1756 C C . LEU A 1 214 ? 3.502 -15.295 -15.580 1.00 89.50 214 LEU A C 1
ATOM 1758 O O . LEU A 1 214 ? 4.149 -15.091 -16.603 1.00 89.50 214 LEU A O 1
ATOM 1762 N N . LEU A 1 215 ? 3.354 -14.354 -14.644 1.00 90.00 215 LEU A N 1
ATOM 1763 C CA . LEU A 1 215 ? 3.816 -12.973 -14.811 1.00 90.00 215 LEU A CA 1
ATOM 1764 C C . LEU A 1 215 ? 5.137 -12.684 -14.097 1.00 90.00 215 LEU A C 1
ATOM 1766 O O . LEU A 1 215 ? 5.872 -11.793 -14.522 1.00 90.00 215 LEU A O 1
ATOM 1770 N N . ILE A 1 216 ? 5.446 -13.406 -13.016 1.00 85.81 216 ILE A N 1
ATOM 1771 C CA . ILE A 1 216 ? 6.547 -13.065 -12.103 1.00 85.81 216 ILE A CA 1
ATOM 1772 C C . ILE A 1 216 ? 7.913 -12.984 -12.799 1.00 85.81 216 ILE A C 1
ATOM 1774 O O . ILE A 1 216 ? 8.689 -12.079 -12.481 1.00 85.81 216 ILE A O 1
ATOM 1778 N N . GLY A 1 217 ? 8.174 -13.868 -13.771 1.00 79.62 217 GLY A N 1
ATOM 1779 C CA . GLY A 1 217 ? 9.426 -13.899 -14.536 1.00 79.62 217 GLY A CA 1
ATOM 1780 C C . GLY A 1 217 ? 9.628 -12.667 -15.420 1.00 79.62 217 GLY A C 1
ATOM 1781 O O . GLY A 1 217 ? 10.744 -12.183 -15.552 1.00 79.62 217 GLY A O 1
ATOM 1782 N N . TYR A 1 218 ? 8.546 -12.095 -15.951 1.00 83.88 218 TYR A N 1
ATOM 1783 C CA . TYR A 1 218 ? 8.596 -10.871 -16.759 1.00 83.88 218 TYR A CA 1
ATOM 1784 C C . TYR A 1 218 ? 8.512 -9.595 -15.905 1.00 83.88 218 TYR A C 1
ATOM 1786 O O . TYR A 1 218 ? 8.947 -8.523 -16.324 1.00 83.88 218 TYR A O 1
ATOM 1794 N N . ALA A 1 219 ? 7.932 -9.700 -14.708 1.00 85.75 219 ALA A N 1
ATOM 1795 C CA . ALA A 1 219 ? 7.618 -8.578 -13.832 1.00 85.75 219 ALA A CA 1
ATOM 1796 C C . ALA A 1 219 ? 8.796 -8.108 -12.968 1.00 85.75 219 ALA A C 1
ATOM 1798 O O . ALA A 1 219 ? 9.024 -6.908 -12.836 1.00 85.75 219 ALA A O 1
ATOM 1799 N N . LYS A 1 220 ? 9.506 -9.027 -12.302 1.00 76.31 220 LYS A N 1
ATOM 1800 C CA . LYS A 1 220 ? 10.487 -8.649 -11.266 1.00 76.31 220 LYS A CA 1
ATOM 1801 C C . LYS A 1 220 ? 11.849 -8.263 -11.830 1.00 76.31 220 LYS A C 1
ATOM 1803 O O . LYS A 1 220 ? 12.539 -7.444 -11.231 1.00 76.31 220 LYS A O 1
ATOM 1808 N N . ASP A 1 221 ? 12.218 -8.813 -12.979 1.00 70.81 221 ASP A N 1
ATOM 1809 C CA . ASP A 1 221 ? 13.529 -8.603 -13.579 1.00 70.81 221 ASP A CA 1
ATOM 1810 C C . ASP A 1 221 ? 13.396 -8.326 -15.080 1.00 70.81 221 ASP A C 1
ATOM 1812 O O . ASP A 1 221 ? 13.188 -9.235 -15.882 1.00 70.81 221 ASP A O 1
ATOM 1816 N N . PHE A 1 222 ? 13.521 -7.054 -15.475 1.00 68.00 222 PHE A N 1
ATOM 1817 C CA . PHE A 1 222 ? 13.463 -6.669 -16.887 1.00 68.00 222 PHE A CA 1
ATOM 1818 C C . PHE A 1 222 ? 14.622 -7.284 -17.683 1.00 68.00 222 PHE A C 1
ATOM 1820 O O . PHE A 1 222 ? 14.503 -7.448 -18.896 1.00 68.00 222 PHE A O 1
ATOM 1827 N N . GLY A 1 223 ? 15.737 -7.618 -17.017 1.00 57.59 223 GLY A N 1
ATOM 1828 C CA . GLY A 1 223 ? 16.902 -8.239 -17.635 1.00 57.59 223 GLY A CA 1
ATOM 1829 C C . GLY A 1 223 ? 16.612 -9.634 -18.177 1.00 57.59 223 GLY A C 1
ATOM 1830 O O . GLY A 1 223 ? 17.363 -10.102 -19.020 1.00 57.59 223 GLY A O 1
ATOM 1831 N N . GLN A 1 224 ? 15.511 -10.262 -17.748 1.00 60.06 224 GLN A N 1
ATOM 1832 C CA . GLN A 1 224 ? 15.036 -11.559 -18.242 1.00 60.06 224 GLN A CA 1
ATOM 1833 C C . GLN A 1 224 ? 14.035 -11.424 -19.401 1.00 60.06 224 GLN A C 1
ATOM 1835 O O . GLN A 1 224 ? 13.616 -12.423 -19.987 1.00 60.06 224 GLN A O 1
ATOM 1840 N N . VAL A 1 225 ? 13.639 -10.197 -19.760 1.00 65.12 225 VAL A N 1
ATOM 1841 C CA . VAL A 1 225 ? 12.699 -9.938 -20.854 1.00 65.12 225 VAL A CA 1
ATOM 1842 C C . VAL A 1 225 ? 13.476 -9.734 -22.156 1.00 65.12 225 VAL A C 1
ATOM 1844 O O . VAL A 1 225 ? 14.037 -8.668 -22.400 1.00 65.12 225 VAL A O 1
ATOM 1847 N N . HIS A 1 226 ? 13.461 -10.749 -23.024 1.00 63.66 226 HIS A N 1
ATOM 1848 C CA . HIS A 1 226 ? 14.123 -10.738 -24.341 1.00 63.66 226 HIS A CA 1
ATOM 1849 C C . HIS A 1 226 ? 13.139 -10.925 -25.502 1.00 63.66 226 HIS A C 1
ATOM 1851 O O . HIS A 1 226 ? 13.424 -11.622 -26.471 1.00 63.66 226 HIS A O 1
ATOM 1857 N N . LEU A 1 227 ? 11.954 -10.324 -25.398 1.00 65.38 227 LEU A N 1
ATOM 1858 C CA . LEU A 1 227 ? 10.909 -10.448 -26.421 1.00 65.38 227 LEU A CA 1
ATOM 1859 C C . LEU A 1 227 ? 11.145 -9.521 -27.625 1.00 65.38 227 LEU A C 1
ATOM 1861 O O . LEU A 1 227 ? 10.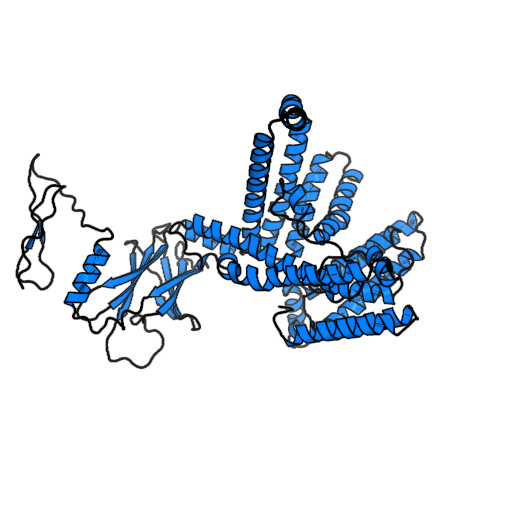542 -9.704 -28.678 1.00 65.38 227 LEU A O 1
ATOM 1865 N N . SER A 1 228 ? 12.019 -8.524 -27.480 1.00 64.81 228 SER A N 1
ATOM 1866 C CA . SER A 1 228 ? 12.403 -7.587 -28.532 1.00 64.81 228 SER A CA 1
ATOM 1867 C C . SER A 1 228 ? 13.901 -7.277 -28.488 1.00 64.81 228 SER A C 1
ATOM 1869 O O . SER A 1 228 ? 14.524 -7.286 -27.427 1.00 64.81 228 SER A O 1
ATOM 1871 N N . ASN A 1 229 ? 14.465 -6.898 -29.637 1.00 57.16 229 ASN A N 1
ATOM 1872 C CA . ASN A 1 229 ? 15.802 -6.296 -29.719 1.00 57.16 229 ASN A CA 1
ATOM 1873 C C . ASN A 1 229 ? 15.827 -4.849 -29.187 1.00 57.16 229 ASN A C 1
ATOM 1875 O O . ASN A 1 229 ? 16.897 -4.264 -29.017 1.00 57.16 229 ASN A O 1
ATOM 1879 N N . LEU A 1 230 ? 14.655 -4.248 -28.946 1.00 63.94 230 LEU A N 1
ATOM 1880 C CA . LEU A 1 230 ? 14.522 -2.889 -28.438 1.00 63.94 230 LEU A CA 1
ATOM 1881 C C . LEU A 1 230 ? 14.372 -2.895 -26.916 1.00 63.94 230 LEU A C 1
ATOM 1883 O O . LEU A 1 230 ? 13.346 -3.300 -26.371 1.00 63.94 230 LEU A O 1
ATOM 1887 N N . PHE A 1 231 ? 15.375 -2.344 -26.236 1.00 69.06 231 PHE A N 1
ATOM 1888 C CA . PHE A 1 231 ? 15.413 -2.224 -24.778 1.00 69.06 231 PHE A CA 1
ATOM 1889 C C . PHE A 1 231 ? 14.150 -1.580 -24.183 1.00 69.06 231 PHE A C 1
ATOM 1891 O O . PHE A 1 231 ? 13.572 -2.095 -23.229 1.00 69.06 231 PHE A O 1
ATOM 1898 N N . LEU A 1 232 ? 13.691 -0.472 -24.776 1.00 76.19 232 LEU A N 1
ATOM 1899 C CA . LEU A 1 232 ? 12.509 0.255 -24.302 1.00 76.19 232 LEU A CA 1
ATOM 1900 C C . LEU A 1 232 ? 11.232 -0.590 -24.383 1.00 76.19 232 LEU A C 1
ATOM 1902 O O . LEU A 1 232 ? 10.372 -0.468 -23.515 1.00 76.19 232 LEU A O 1
ATOM 1906 N N . VAL A 1 233 ? 11.125 -1.466 -25.387 1.00 80.25 233 VAL A N 1
ATOM 1907 C CA . VAL A 1 233 ? 9.980 -2.373 -25.540 1.00 80.25 233 VAL A CA 1
ATOM 1908 C C . VAL A 1 233 ? 10.008 -3.439 -24.448 1.00 80.25 233 VAL A C 1
ATOM 1910 O O . VAL A 1 233 ? 8.993 -3.650 -23.790 1.00 80.25 233 VAL A O 1
ATOM 1913 N N . ASN A 1 234 ? 11.169 -4.041 -24.174 1.00 78.56 234 ASN A N 1
ATOM 1914 C CA . ASN A 1 234 ? 11.313 -5.014 -23.084 1.00 78.56 234 ASN A CA 1
ATOM 1915 C C . ASN A 1 234 ? 11.010 -4.388 -21.714 1.00 78.56 234 ASN A C 1
ATOM 1917 O O . ASN A 1 234 ? 10.302 -4.985 -20.906 1.00 78.56 234 ASN A O 1
ATOM 1921 N N . MET A 1 235 ? 11.469 -3.154 -21.474 1.00 81.38 235 MET A N 1
ATOM 1922 C CA . MET A 1 235 ? 11.154 -2.407 -20.253 1.00 81.38 235 MET A CA 1
ATOM 1923 C C . MET A 1 235 ? 9.651 -2.111 -20.137 1.00 81.38 235 MET A C 1
ATOM 1925 O O . MET A 1 235 ? 9.073 -2.291 -19.066 1.00 81.38 235 MET A O 1
ATOM 1929 N N . ALA A 1 236 ? 8.997 -1.698 -21.227 1.00 88.00 236 ALA A N 1
ATOM 1930 C CA . ALA A 1 236 ? 7.554 -1.465 -21.241 1.00 88.00 236 ALA A CA 1
ATOM 1931 C C . ALA A 1 236 ? 6.767 -2.753 -20.950 1.00 88.00 236 ALA A C 1
ATOM 1933 O O . ALA A 1 236 ? 5.859 -2.737 -20.120 1.00 88.00 236 ALA A O 1
ATOM 1934 N N . ILE A 1 237 ? 7.151 -3.877 -21.567 1.00 88.94 237 ILE A N 1
ATOM 1935 C CA . ILE A 1 237 ? 6.546 -5.187 -21.297 1.00 88.94 237 ILE A CA 1
ATOM 1936 C C . ILE A 1 237 ? 6.741 -5.570 -19.829 1.00 88.94 237 ILE A C 1
ATOM 1938 O O . ILE A 1 237 ? 5.778 -5.974 -19.181 1.00 88.94 237 ILE A O 1
ATOM 1942 N N . SER A 1 238 ? 7.946 -5.386 -19.283 1.00 88.50 238 SER A N 1
ATOM 1943 C CA . SER A 1 238 ? 8.231 -5.686 -17.880 1.00 88.50 238 SER A CA 1
ATOM 1944 C C . SER A 1 238 ? 7.378 -4.847 -16.925 1.00 88.50 238 SER A C 1
ATOM 1946 O O . SER A 1 238 ? 6.804 -5.387 -15.984 1.00 88.50 238 SER A O 1
ATOM 1948 N N . LEU A 1 239 ? 7.185 -3.550 -17.197 1.00 91.69 239 LEU A N 1
ATOM 1949 C CA . LEU A 1 239 ? 6.313 -2.682 -16.390 1.00 91.69 239 LEU A CA 1
ATOM 1950 C C . LEU A 1 239 ? 4.833 -3.074 -16.475 1.00 91.69 239 LEU A C 1
ATOM 1952 O O . LEU A 1 239 ? 4.119 -3.027 -15.468 1.00 91.69 239 LEU A O 1
ATOM 1956 N N . ILE A 1 240 ? 4.356 -3.473 -17.656 1.00 94.44 240 ILE A N 1
ATOM 1957 C CA . ILE A 1 240 ? 2.989 -3.983 -17.830 1.00 94.44 240 ILE A CA 1
ATOM 1958 C C . ILE A 1 240 ? 2.829 -5.296 -17.055 1.00 94.44 240 ILE A C 1
ATOM 1960 O O . ILE A 1 240 ? 1.899 -5.421 -16.255 1.00 94.44 240 ILE A O 1
ATOM 1964 N N . ALA A 1 241 ? 3.765 -6.235 -17.215 1.00 94.19 241 ALA A N 1
ATOM 1965 C CA . ALA A 1 241 ? 3.784 -7.495 -16.479 1.00 94.19 241 ALA A CA 1
ATOM 1966 C C . ALA A 1 241 ? 3.833 -7.255 -14.967 1.00 94.19 241 ALA A C 1
ATOM 1968 O O . ALA A 1 241 ? 3.078 -7.881 -14.229 1.00 94.19 241 ALA A O 1
ATOM 1969 N N . TYR A 1 242 ? 4.643 -6.297 -14.506 1.00 94.62 242 TYR A N 1
ATOM 1970 C CA . TYR A 1 242 ? 4.725 -5.914 -13.102 1.00 94.62 242 TYR A CA 1
ATOM 1971 C C . TYR A 1 242 ? 3.425 -5.315 -12.573 1.00 94.62 242 TYR A C 1
ATOM 1973 O O . TYR A 1 242 ? 3.023 -5.637 -11.458 1.00 94.62 242 TYR A O 1
ATOM 1981 N N . SER A 1 243 ? 2.730 -4.502 -13.375 1.00 96.62 243 SER A N 1
ATOM 1982 C CA . SER A 1 243 ? 1.413 -3.961 -13.013 1.00 96.62 243 SER A CA 1
ATOM 1983 C C . SER A 1 243 ? 0.437 -5.105 -12.714 1.00 96.62 243 SER A C 1
ATOM 1985 O O . SER A 1 243 ? -0.138 -5.182 -11.628 1.00 96.62 243 SER A O 1
ATOM 1987 N N . PHE A 1 244 ? 0.301 -6.057 -13.640 1.00 97.00 244 PHE A N 1
ATOM 1988 C CA . PHE A 1 244 ? -0.596 -7.195 -13.446 1.00 97.00 244 PHE A CA 1
ATOM 1989 C C . PHE A 1 244 ? -0.120 -8.154 -12.353 1.00 97.00 244 PHE A C 1
ATOM 1991 O O . PHE A 1 244 ? -0.942 -8.583 -11.548 1.00 97.00 244 PHE A O 1
ATOM 1998 N N . TYR A 1 245 ? 1.183 -8.437 -12.262 1.00 96.00 245 TYR A N 1
ATOM 1999 C CA . TYR A 1 245 ? 1.767 -9.236 -11.183 1.00 96.00 245 TYR A CA 1
ATOM 2000 C C . TYR A 1 245 ? 1.413 -8.636 -9.821 1.00 96.00 245 TYR A C 1
ATOM 2002 O O . TYR A 1 245 ? 0.834 -9.324 -8.986 1.00 96.00 245 TYR A O 1
ATOM 2010 N N . LEU A 1 246 ? 1.688 -7.344 -9.615 1.00 95.00 246 LEU A N 1
ATOM 2011 C CA . LEU A 1 246 ? 1.425 -6.662 -8.351 1.00 95.00 246 LEU A CA 1
ATOM 2012 C C . LEU A 1 246 ? -0.072 -6.672 -8.023 1.00 95.00 246 LEU A C 1
ATOM 2014 O O . LEU A 1 246 ? -0.455 -6.923 -6.880 1.00 95.00 246 LEU A O 1
ATOM 2018 N N . PHE A 1 247 ? -0.923 -6.431 -9.024 1.00 97.00 247 PHE A N 1
ATOM 2019 C CA . PHE A 1 247 ? -2.368 -6.495 -8.851 1.00 97.00 247 PHE A CA 1
ATOM 2020 C C . PHE A 1 247 ? -2.846 -7.894 -8.467 1.00 97.00 247 PHE A C 1
ATOM 2022 O O . PHE A 1 247 ? -3.555 -8.019 -7.474 1.00 97.00 247 PHE A O 1
ATOM 2029 N N . PHE A 1 248 ? -2.492 -8.942 -9.211 1.00 95.94 248 PHE A N 1
ATOM 2030 C CA . PHE A 1 248 ? -2.963 -10.302 -8.934 1.00 95.94 248 PHE A CA 1
ATOM 2031 C C . PHE A 1 248 ? -2.387 -10.862 -7.636 1.00 95.94 248 PHE A C 1
ATOM 2033 O O . PHE A 1 248 ? -3.115 -11.492 -6.873 1.00 95.94 248 PHE A O 1
ATOM 2040 N N . ASP A 1 249 ? -1.125 -10.566 -7.333 1.00 93.44 249 ASP A N 1
ATOM 2041 C CA . ASP A 1 249 ? -0.474 -11.010 -6.105 1.00 93.44 249 ASP A CA 1
ATOM 2042 C C . ASP A 1 249 ? -1.154 -10.426 -4.864 1.00 93.44 249 ASP A C 1
ATOM 2044 O O . ASP A 1 249 ? -1.421 -11.145 -3.891 1.00 93.44 249 ASP A O 1
ATOM 2048 N N . PHE A 1 250 ? -1.484 -9.134 -4.916 1.00 93.38 250 PHE A N 1
ATOM 2049 C CA . PHE A 1 250 ? -2.042 -8.428 -3.772 1.00 93.38 250 PHE A CA 1
ATOM 2050 C C . PHE A 1 250 ? -3.572 -8.520 -3.686 1.00 93.38 250 PHE A C 1
ATOM 2052 O O . PHE A 1 250 ? -4.127 -8.728 -2.601 1.00 93.38 250 PHE A O 1
ATOM 2059 N N . SER A 1 251 ? -4.275 -8.417 -4.816 1.00 95.88 251 SER A N 1
ATOM 2060 C CA . SER A 1 251 ? -5.726 -8.633 -4.847 1.00 95.88 251 SER A CA 1
ATOM 2061 C C . SER A 1 251 ? -6.076 -10.086 -4.565 1.00 95.88 251 SER A C 1
ATOM 2063 O O . SER A 1 251 ? -6.968 -10.313 -3.761 1.00 95.88 251 SER A O 1
ATOM 2065 N N . GLY A 1 252 ? -5.309 -11.053 -5.084 1.00 93.44 252 GLY A N 1
ATOM 2066 C CA . GLY A 1 252 ? -5.497 -12.466 -4.763 1.00 93.44 252 GLY A CA 1
ATOM 2067 C C . GLY A 1 252 ? -5.343 -12.746 -3.269 1.00 93.44 252 GLY A C 1
ATOM 2068 O O . GLY A 1 252 ? -6.192 -13.400 -2.673 1.00 93.44 252 GLY A O 1
ATOM 2069 N N . TYR A 1 253 ? -4.326 -12.162 -2.621 1.00 90.81 253 TYR A N 1
ATOM 2070 C CA . TYR A 1 253 ? -4.206 -12.230 -1.161 1.00 90.81 253 TYR A CA 1
ATOM 2071 C C . TYR A 1 253 ? -5.397 -11.572 -0.443 1.00 90.81 253 TYR A C 1
ATOM 2073 O O . TYR A 1 253 ? -5.931 -12.132 0.514 1.00 90.81 253 TYR A O 1
ATOM 2081 N N . SER A 1 254 ? -5.824 -10.387 -0.895 1.00 93.94 254 SER A N 1
ATOM 2082 C CA . SER A 1 254 ? -6.965 -9.679 -0.298 1.00 93.94 254 SER A CA 1
ATOM 2083 C C . SER A 1 254 ? -8.258 -10.489 -0.416 1.00 93.94 254 SER A C 1
ATOM 2085 O O . SER A 1 254 ? -9.011 -10.549 0.550 1.00 93.94 254 SER A O 1
ATOM 2087 N N . ASP A 1 255 ? -8.493 -11.152 -1.549 1.00 94.88 255 ASP A N 1
ATOM 2088 C CA . ASP A 1 255 ? -9.663 -12.002 -1.773 1.00 94.88 255 ASP A CA 1
ATOM 2089 C C . ASP A 1 255 ? -9.649 -13.225 -0.840 1.00 94.88 255 ASP A C 1
ATOM 2091 O O . ASP A 1 255 ? -10.663 -13.522 -0.207 1.00 94.88 255 ASP A O 1
ATOM 2095 N N . LEU A 1 256 ? -8.487 -13.867 -0.650 1.00 91.69 256 LEU A N 1
ATOM 2096 C CA . LEU A 1 256 ? -8.322 -14.943 0.339 1.00 91.69 256 LEU A CA 1
ATOM 2097 C C . LEU A 1 256 ? -8.632 -14.449 1.761 1.00 91.69 256 LEU A C 1
ATOM 2099 O O . LEU A 1 256 ? -9.409 -15.078 2.477 1.00 91.69 256 LEU A O 1
ATOM 2103 N N . ALA A 1 257 ? -8.085 -13.297 2.158 1.00 91.81 257 ALA A N 1
ATOM 2104 C CA . ALA A 1 257 ? -8.340 -12.694 3.467 1.00 91.81 257 ALA A CA 1
ATOM 2105 C C . ALA A 1 257 ? -9.830 -12.362 3.682 1.00 91.81 257 ALA A C 1
ATOM 2107 O O . ALA A 1 257 ? -10.380 -12.646 4.749 1.00 91.81 257 ALA A O 1
ATOM 2108 N N . ILE A 1 258 ? -10.491 -11.786 2.670 1.00 93.44 258 ILE A N 1
ATOM 2109 C CA . ILE A 1 258 ? -11.922 -11.450 2.698 1.00 93.44 258 ILE A CA 1
ATOM 2110 C C . ILE A 1 258 ? -12.768 -12.722 2.797 1.00 93.44 258 ILE A C 1
ATOM 2112 O O . ILE A 1 258 ? -13.668 -12.792 3.632 1.00 93.44 258 ILE A O 1
ATOM 2116 N N . GLY A 1 259 ? -12.477 -13.734 1.979 1.00 91.81 259 GLY A N 1
ATOM 2117 C CA . GLY A 1 259 ? -13.213 -14.993 1.975 1.00 91.81 259 GLY A CA 1
ATOM 2118 C C . GLY A 1 259 ? -13.076 -15.756 3.294 1.00 91.81 259 GLY A C 1
ATOM 2119 O O . GLY A 1 259 ? -14.079 -16.166 3.873 1.00 91.81 259 GLY A O 1
ATOM 2120 N N . VAL A 1 260 ? -11.864 -15.856 3.849 1.00 88.56 260 VAL A N 1
ATOM 2121 C CA . VAL A 1 260 ? -11.652 -16.474 5.171 1.00 88.56 260 VAL A CA 1
ATOM 2122 C C . VAL A 1 260 ? -12.385 -15.696 6.267 1.00 88.56 260 VAL A C 1
ATOM 2124 O O . VAL A 1 260 ? -13.046 -16.302 7.109 1.00 88.56 260 VAL A O 1
ATOM 2127 N N . ALA A 1 261 ? -12.351 -14.359 6.240 1.00 90.31 261 ALA A N 1
ATOM 2128 C CA . ALA A 1 261 ? -13.124 -13.552 7.181 1.00 90.31 261 ALA A CA 1
ATOM 2129 C C . ALA A 1 261 ? -14.635 -13.838 7.079 1.00 90.31 261 ALA A C 1
ATOM 2131 O O . ALA A 1 261 ? -15.295 -13.978 8.110 1.00 90.31 261 ALA A O 1
ATOM 2132 N N . MET A 1 262 ? -15.169 -14.003 5.862 1.00 88.88 262 MET A N 1
ATOM 2133 C CA . MET A 1 262 ? -16.576 -14.358 5.637 1.00 88.88 262 MET A CA 1
ATOM 2134 C C . MET A 1 262 ? -16.933 -15.742 6.196 1.00 88.88 262 MET A C 1
ATOM 2136 O O . MET A 1 262 ? -18.011 -15.878 6.779 1.00 88.88 262 MET A O 1
ATOM 2140 N N . LEU A 1 263 ? -16.041 -16.739 6.102 1.00 85.69 263 LEU A N 1
ATOM 2141 C CA . LEU A 1 263 ? -16.239 -18.056 6.737 1.00 85.69 263 LEU A CA 1
ATOM 2142 C C . LEU A 1 263 ? -16.322 -17.948 8.266 1.00 85.69 263 LEU A C 1
ATOM 2144 O O . LEU A 1 263 ? -17.152 -18.607 8.890 1.00 85.69 263 LEU A O 1
ATOM 2148 N N . LEU A 1 264 ? -15.542 -17.043 8.864 1.00 83.50 264 LEU A N 1
ATOM 2149 C CA . LEU A 1 264 ? -15.620 -16.712 10.291 1.00 83.50 264 LEU A CA 1
ATOM 2150 C C . LEU A 1 264 ? -16.835 -15.825 10.640 1.00 83.50 264 LEU A C 1
ATOM 2152 O O . LEU A 1 264 ? -17.037 -15.464 11.796 1.00 83.50 264 LEU A O 1
ATOM 2156 N N . GLY A 1 265 ? -17.674 -15.466 9.665 1.00 84.44 265 GLY A N 1
ATOM 2157 C CA . GLY A 1 265 ? -18.859 -14.631 9.869 1.00 84.44 265 GLY A CA 1
ATOM 2158 C C . GLY A 1 265 ? -18.585 -13.126 9.930 1.00 84.44 265 GLY A C 1
ATOM 2159 O O . GLY A 1 265 ? -19.453 -12.379 10.379 1.00 84.44 265 GLY A O 1
ATOM 2160 N N . PHE A 1 266 ? -17.418 -12.673 9.471 1.00 88.19 266 PHE A N 1
ATOM 2161 C CA . PHE A 1 266 ? -17.042 -11.263 9.398 1.00 88.19 266 PHE A CA 1
ATOM 2162 C C . PHE A 1 266 ? -17.102 -10.751 7.961 1.00 88.19 266 PHE A C 1
ATOM 2164 O O . PHE A 1 266 ? -16.622 -11.395 7.032 1.00 88.19 266 PHE A O 1
ATOM 2171 N N . LYS A 1 267 ? -17.622 -9.536 7.768 1.00 91.12 267 LYS A N 1
ATOM 2172 C CA . LYS A 1 267 ? -17.483 -8.819 6.497 1.00 91.12 267 LYS A CA 1
ATOM 2173 C C . LYS A 1 267 ? -16.459 -7.707 6.658 1.00 91.12 267 LYS A C 1
ATOM 2175 O O . LYS A 1 267 ? -16.754 -6.670 7.251 1.00 91.12 267 LYS A O 1
ATOM 2180 N N . VAL A 1 268 ? -15.269 -7.931 6.116 1.00 93.12 268 VAL A N 1
ATOM 2181 C CA . VAL A 1 268 ? -14.191 -6.935 6.081 1.00 93.12 268 VAL A CA 1
ATOM 2182 C C . VAL A 1 268 ? -14.294 -6.055 4.819 1.00 93.12 268 VAL A C 1
ATOM 2184 O O . VAL A 1 268 ? -14.994 -6.433 3.873 1.00 93.12 268 VAL A O 1
ATOM 2187 N N . PRO A 1 269 ? -13.659 -4.868 4.790 1.00 95.25 269 PRO A N 1
ATOM 2188 C CA . PRO A 1 269 ? -13.721 -3.961 3.647 1.00 95.25 269 PRO A CA 1
ATOM 2189 C C . PRO A 1 269 ? -13.068 -4.522 2.385 1.00 95.25 269 PRO A C 1
ATOM 2191 O O . PRO A 1 269 ? -12.201 -5.388 2.436 1.00 95.25 269 PRO A O 1
ATOM 2194 N N . GLU A 1 270 ? -13.437 -3.941 1.250 1.00 95.88 270 GLU A N 1
ATOM 2195 C CA . GLU A 1 270 ? -12.800 -4.221 -0.031 1.00 95.88 270 GLU A CA 1
ATOM 2196 C C . GLU A 1 270 ? -11.474 -3.481 -0.187 1.00 95.88 270 GLU A C 1
ATOM 2198 O O . GLU A 1 270 ? -11.334 -2.342 0.259 1.00 95.88 270 GLU A O 1
ATOM 2203 N N . ASN A 1 271 ? -10.514 -4.111 -0.867 1.00 95.94 271 ASN A N 1
ATOM 2204 C CA . ASN A 1 271 ? -9.216 -3.504 -1.171 1.00 95.94 271 ASN A CA 1
ATOM 2205 C C . ASN A 1 271 ? -9.069 -3.128 -2.647 1.00 95.94 271 ASN A C 1
ATOM 2207 O O . ASN A 1 271 ? -8.342 -2.185 -2.956 1.00 95.94 271 ASN A O 1
ATOM 2211 N N . PHE A 1 272 ? -9.756 -3.826 -3.554 1.00 97.38 272 PHE A N 1
ATOM 2212 C CA . PHE A 1 272 ? -9.617 -3.621 -4.992 1.00 97.38 272 PHE A CA 1
ATOM 2213 C C . PHE A 1 272 ? -10.969 -3.596 -5.698 1.00 97.38 272 PHE A C 1
ATOM 2215 O O . PHE A 1 272 ? -11.851 -4.395 -5.404 1.00 97.38 272 PHE A O 1
ATOM 2222 N N . LYS A 1 273 ? -11.119 -2.691 -6.669 1.00 97.00 273 LYS A N 1
ATOM 2223 C CA . LYS A 1 273 ? -12.315 -2.593 -7.517 1.00 97.00 273 LYS A CA 1
ATOM 2224 C C . LYS A 1 273 ? -11.945 -2.226 -8.954 1.00 97.00 273 LYS A C 1
ATOM 2226 O O . LYS A 1 273 ? -12.091 -1.077 -9.364 1.00 97.00 273 LYS A O 1
ATOM 2231 N N . SER A 1 274 ? -11.433 -3.198 -9.707 1.00 96.31 274 SER A N 1
ATOM 2232 C CA . SER A 1 274 ? -10.970 -3.031 -11.099 1.00 96.31 274 SER A CA 1
ATOM 2233 C C . SER A 1 274 ? -10.152 -1.741 -11.307 1.00 96.31 274 SER A C 1
ATOM 2235 O O . SER A 1 274 ? -10.571 -0.855 -12.061 1.00 96.31 274 SER A O 1
ATOM 2237 N N . PRO A 1 275 ? -9.016 -1.582 -10.599 1.00 97.31 275 PRO A N 1
ATOM 2238 C CA . PRO A 1 275 ? -8.257 -0.331 -10.566 1.00 97.31 275 PRO A CA 1
ATOM 2239 C C . PRO A 1 275 ? -7.680 0.066 -11.924 1.00 97.31 275 PRO A C 1
ATOM 2241 O O . PRO A 1 275 ? -7.647 1.253 -12.233 1.00 97.31 275 PRO A O 1
ATOM 2244 N N . TYR A 1 276 ? -7.294 -0.889 -12.770 1.00 97.19 276 TYR A N 1
ATOM 2245 C CA . TYR A 1 276 ? -6.752 -0.592 -14.101 1.00 97.19 276 TYR A CA 1
ATOM 2246 C C . TYR A 1 276 ? -7.805 -0.196 -15.142 1.00 97.19 276 TYR A C 1
ATOM 2248 O O . TYR A 1 276 ? -7.444 0.184 -16.244 1.00 97.19 276 TYR A O 1
ATOM 2256 N N . LEU A 1 277 ? -9.093 -0.195 -14.774 1.00 97.12 277 LEU A N 1
ATOM 2257 C CA . LEU A 1 277 ? -10.179 0.387 -15.574 1.00 97.12 277 LEU A CA 1
ATOM 2258 C C . LEU A 1 277 ? -10.537 1.819 -15.134 1.00 97.12 277 LEU A C 1
ATOM 2260 O O . LEU A 1 277 ? -11.626 2.313 -15.431 1.00 97.12 277 LEU A O 1
ATOM 2264 N N . SER A 1 278 ? -9.666 2.473 -14.364 1.00 97.75 278 SER A N 1
ATOM 2265 C CA . SER A 1 278 ? -9.893 3.840 -13.885 1.00 97.75 278 SER A CA 1
ATOM 2266 C C . SER A 1 278 ? -9.624 4.854 -14.987 1.00 97.75 278 SER A C 1
ATOM 2268 O O . SER A 1 278 ? -8.613 4.768 -15.674 1.00 97.75 278 SER A O 1
ATOM 2270 N N . ARG A 1 279 ? -10.497 5.854 -15.118 1.00 95.62 279 ARG A N 1
ATOM 2271 C CA . ARG A 1 279 ? -10.406 6.890 -16.161 1.00 95.62 279 ARG A CA 1
ATOM 2272 C C . ARG A 1 279 ? -9.459 8.028 -15.793 1.00 95.62 279 ARG A C 1
ATOM 2274 O O . ARG A 1 279 ? -9.136 8.853 -16.636 1.00 95.62 279 ARG A O 1
ATOM 2281 N N . ASN A 1 280 ? -9.093 8.126 -14.519 1.00 96.69 280 ASN A N 1
ATOM 2282 C CA . ASN A 1 280 ? -8.149 9.105 -14.002 1.00 96.69 280 ASN A CA 1
ATOM 2283 C C . ASN A 1 280 ? -7.499 8.602 -12.708 1.00 96.69 280 ASN A C 1
ATOM 2285 O O . ASN A 1 280 ? -7.977 7.670 -12.055 1.00 96.69 280 ASN A O 1
ATOM 2289 N N . ILE A 1 281 ? -6.419 9.269 -12.306 1.00 97.69 281 ILE A N 1
ATOM 2290 C CA . ILE A 1 281 ? -5.625 8.913 -11.124 1.00 97.69 281 ILE A CA 1
ATOM 2291 C C . ILE A 1 281 ? -6.404 9.027 -9.800 1.00 97.69 281 ILE A C 1
ATOM 2293 O O . ILE A 1 281 ? -6.172 8.251 -8.873 1.00 97.69 281 ILE A O 1
ATOM 2297 N N . ALA A 1 282 ? -7.377 9.941 -9.701 1.00 96.62 282 ALA A N 1
ATOM 2298 C CA . ALA A 1 282 ? -8.219 10.058 -8.510 1.00 96.62 282 ALA A CA 1
ATOM 2299 C C . ALA A 1 282 ? -9.201 8.883 -8.379 1.00 96.62 282 ALA A C 1
ATOM 2301 O O . ALA A 1 282 ? -9.485 8.431 -7.270 1.00 96.62 282 ALA A O 1
ATOM 2302 N N . GLU A 1 283 ? -9.721 8.378 -9.497 1.00 97.56 283 GLU A N 1
ATOM 2303 C CA . GLU A 1 283 ? -10.518 7.156 -9.546 1.00 97.56 283 GLU A CA 1
ATOM 2304 C C . GLU A 1 283 ? -9.668 5.914 -9.248 1.00 97.56 283 GLU A C 1
ATOM 2306 O O . GLU A 1 283 ? -10.113 5.055 -8.486 1.00 97.56 283 GLU A O 1
ATOM 2311 N N . PHE A 1 284 ? -8.430 5.861 -9.752 1.00 98.25 284 PHE A N 1
ATOM 2312 C CA . PHE A 1 284 ? -7.485 4.784 -9.457 1.00 98.25 284 PHE A CA 1
ATOM 2313 C C . PHE A 1 284 ? -7.286 4.604 -7.950 1.00 98.25 284 PHE A C 1
ATOM 2315 O O . PHE A 1 284 ? -7.517 3.515 -7.428 1.00 98.25 284 PHE A O 1
ATOM 2322 N N . TRP A 1 285 ? -6.993 5.678 -7.213 1.00 97.56 285 TRP A N 1
ATOM 2323 C CA . TRP A 1 285 ? -6.816 5.613 -5.756 1.00 97.56 285 TRP A CA 1
ATOM 2324 C C . TRP A 1 285 ? -8.107 5.342 -4.964 1.00 97.56 285 TRP A C 1
ATOM 2326 O O . TRP A 1 285 ? -8.043 5.041 -3.774 1.00 97.56 285 TRP A O 1
ATOM 2336 N N . LYS A 1 286 ? -9.288 5.396 -5.595 1.00 97.19 286 LYS A N 1
ATOM 2337 C CA . LYS A 1 286 ? -10.559 4.918 -5.008 1.00 97.19 286 LYS A CA 1
ATOM 2338 C C . LYS A 1 286 ? -10.827 3.436 -5.278 1.00 97.19 286 LYS A C 1
ATOM 2340 O O . LYS A 1 286 ? -11.805 2.901 -4.762 1.00 97.19 286 LYS A O 1
ATOM 2345 N N . ARG A 1 287 ? -10.012 2.796 -6.116 1.00 98.12 287 ARG A N 1
ATOM 2346 C CA . ARG A 1 287 ? -10.170 1.413 -6.588 1.00 98.12 287 ARG A CA 1
ATOM 2347 C C . ARG A 1 287 ? -8.951 0.535 -6.299 1.00 98.12 287 ARG A C 1
ATOM 2349 O O . ARG A 1 287 ? -9.074 -0.683 -6.376 1.00 98.12 287 ARG A O 1
ATOM 2356 N N . TRP A 1 288 ? -7.800 1.131 -5.996 1.00 97.75 288 TRP A N 1
ATOM 2357 C CA . TRP A 1 288 ? -6.551 0.474 -5.618 1.00 97.75 288 TRP A CA 1
ATOM 2358 C C . TRP A 1 288 ? -6.309 0.618 -4.117 1.00 97.75 288 TRP A C 1
ATOM 2360 O O . TRP A 1 288 ? -6.360 1.732 -3.597 1.00 97.75 288 TRP A O 1
ATOM 2370 N N . HIS A 1 289 ? -6.030 -0.498 -3.441 1.00 95.50 289 HIS A N 1
ATOM 2371 C CA . HIS A 1 289 ? -5.766 -0.574 -2.002 1.00 95.50 289 HIS A CA 1
ATOM 2372 C C . HIS A 1 289 ? -6.678 0.351 -1.169 1.00 95.50 289 HIS A C 1
ATOM 2374 O O . HIS A 1 289 ? -6.234 1.214 -0.406 1.00 95.50 289 HIS A O 1
ATOM 2380 N N . ILE A 1 290 ? -7.988 0.190 -1.369 1.00 97.75 290 ILE A N 1
ATOM 2381 C CA . ILE A 1 290 ? -9.041 1.110 -0.916 1.00 97.75 290 ILE A CA 1
ATOM 2382 C C . ILE A 1 290 ? -8.983 1.343 0.598 1.00 97.75 290 ILE A C 1
ATOM 2384 O O . ILE A 1 290 ? -9.174 2.477 1.050 1.00 97.75 290 ILE A O 1
ATOM 2388 N N . SER A 1 291 ? -8.681 0.309 1.393 1.00 96.31 291 SER A N 1
ATOM 2389 C CA . SER A 1 291 ? -8.578 0.452 2.848 1.00 96.31 291 SER A CA 1
ATOM 2390 C C . SER A 1 291 ? -7.429 1.383 3.255 1.00 96.31 291 SER A C 1
ATOM 2392 O O . SER A 1 291 ? -7.611 2.246 4.112 1.00 96.31 291 SER A O 1
ATOM 2394 N N . LEU A 1 292 ? -6.262 1.264 2.608 1.00 95.25 292 LEU A N 1
ATOM 2395 C CA . LEU A 1 292 ? -5.116 2.146 2.843 1.00 95.25 292 LEU A CA 1
ATOM 2396 C C . LEU A 1 292 ? -5.425 3.564 2.370 1.00 95.25 292 LEU A C 1
ATOM 2398 O O . LEU A 1 292 ? -5.249 4.514 3.128 1.00 95.25 292 LEU A O 1
ATOM 2402 N N . SER A 1 293 ? -5.951 3.708 1.153 1.00 96.00 293 SER A N 1
ATOM 2403 C CA . SER A 1 293 ? -6.340 5.008 0.595 1.00 96.00 293 SER A CA 1
ATOM 2404 C C . SER A 1 293 ? -7.311 5.759 1.519 1.00 96.00 293 SER A C 1
ATOM 2406 O O . SER A 1 293 ? -7.158 6.958 1.765 1.00 96.00 293 SER A O 1
ATOM 2408 N N . SER A 1 294 ? -8.258 5.040 2.130 1.00 95.75 294 SER A N 1
ATOM 2409 C CA . SER A 1 294 ? -9.196 5.598 3.113 1.00 95.75 294 SER A CA 1
ATOM 2410 C C . SER A 1 294 ? -8.497 6.052 4.399 1.00 95.75 294 SER A C 1
ATOM 2412 O O . SER A 1 294 ? -8.787 7.135 4.906 1.00 95.75 294 SER A O 1
ATOM 2414 N N . VAL A 1 295 ? -7.533 5.276 4.908 1.00 95.88 295 VAL A N 1
ATOM 2415 C CA . VAL A 1 295 ? -6.700 5.661 6.061 1.00 95.88 295 VAL A CA 1
ATOM 2416 C C . VAL A 1 295 ? -5.876 6.915 5.762 1.00 95.88 295 VAL A C 1
ATOM 2418 O O . VAL A 1 295 ? -5.946 7.880 6.523 1.00 95.88 295 VAL A O 1
ATOM 2421 N N . LEU A 1 296 ? -5.156 6.948 4.638 1.00 96.50 296 LEU A N 1
ATOM 2422 C CA . LEU A 1 296 ? -4.368 8.111 4.220 1.00 96.50 296 LEU A CA 1
ATOM 2423 C C . LEU A 1 296 ? -5.253 9.357 4.103 1.00 96.50 296 LEU A C 1
ATOM 2425 O O . LEU A 1 296 ? -4.908 10.430 4.601 1.00 96.50 296 LEU A O 1
ATOM 2429 N N . ARG A 1 297 ? -6.442 9.209 3.510 1.00 96.38 297 ARG A N 1
ATOM 2430 C CA . ARG A 1 297 ? -7.401 10.303 3.371 1.00 96.38 297 ARG A CA 1
ATOM 2431 C C . ARG A 1 297 ? -7.876 10.840 4.724 1.00 96.38 297 ARG A C 1
ATOM 2433 O O . ARG A 1 297 ? -7.911 12.054 4.917 1.00 96.38 297 ARG A O 1
ATOM 2440 N N . GLU A 1 298 ? -8.283 9.966 5.640 1.00 95.75 298 GLU A N 1
ATOM 2441 C CA . GLU A 1 298 ? -8.957 10.350 6.890 1.00 95.75 298 GLU A CA 1
ATOM 2442 C C . GLU A 1 298 ? -8.011 10.805 8.006 1.00 95.75 298 GLU A C 1
ATOM 2444 O O . GLU A 1 298 ? -8.390 11.665 8.814 1.00 95.75 298 GLU A O 1
ATOM 2449 N N . TYR A 1 299 ? -6.797 10.250 8.049 1.00 95.19 299 TYR A N 1
ATOM 2450 C CA . TYR A 1 299 ? -5.831 10.500 9.124 1.00 95.19 299 TYR A CA 1
ATOM 2451 C C . TYR A 1 299 ? -4.667 11.397 8.717 1.00 95.19 299 TYR A C 1
ATOM 2453 O O . TYR A 1 299 ? -4.050 11.981 9.601 1.00 95.19 299 TYR A O 1
ATOM 2461 N N . ILE A 1 300 ? -4.404 11.571 7.418 1.00 95.88 300 ILE A N 1
ATOM 2462 C CA . ILE A 1 300 ? -3.302 12.414 6.933 1.00 95.88 300 ILE A CA 1
ATOM 2463 C C . ILE A 1 300 ? -3.849 13.577 6.108 1.00 95.88 300 ILE A C 1
ATOM 2465 O O . ILE A 1 300 ? -3.798 14.721 6.554 1.00 95.88 300 ILE A O 1
ATOM 2469 N N . PHE A 1 301 ? -4.448 13.294 4.950 1.00 97.06 301 PHE A N 1
ATOM 2470 C CA . PHE A 1 301 ? -4.846 14.323 3.987 1.00 97.06 301 PHE A CA 1
ATOM 2471 C C . PHE A 1 301 ? -5.880 15.310 4.546 1.00 97.06 301 PHE A C 1
ATOM 2473 O O . PHE A 1 301 ? -5.653 16.518 4.539 1.00 97.06 301 PHE A O 1
ATOM 2480 N N . LEU A 1 302 ? -7.026 14.821 5.041 1.00 95.62 302 LEU A N 1
ATOM 2481 C CA . LEU A 1 302 ? -8.096 15.696 5.533 1.00 95.62 302 LEU A CA 1
ATOM 2482 C C . LEU A 1 302 ? -7.659 16.533 6.748 1.00 95.62 302 LEU A C 1
ATOM 2484 O O . LEU A 1 302 ? -7.931 17.736 6.740 1.00 95.62 302 LEU A O 1
ATOM 2488 N N . PRO A 1 303 ? -6.998 15.966 7.780 1.00 93.94 303 PRO A N 1
ATOM 2489 C CA . PRO A 1 303 ? -6.474 16.760 8.889 1.00 93.94 303 PRO A CA 1
ATOM 2490 C C . PRO A 1 303 ? -5.458 17.811 8.438 1.00 93.94 303 PRO A C 1
ATOM 2492 O O . PRO A 1 303 ? -5.549 18.952 8.885 1.00 93.94 303 PRO A O 1
ATOM 2495 N N . LEU A 1 304 ? -4.555 17.459 7.517 1.00 94.00 304 LEU A N 1
ATOM 2496 C CA . LEU A 1 304 ? -3.538 18.366 6.989 1.00 94.00 304 LEU A CA 1
ATOM 2497 C C . LEU A 1 304 ? -4.165 19.552 6.246 1.00 94.00 304 LEU A C 1
ATOM 2499 O O . LEU A 1 304 ? -3.909 20.700 6.599 1.00 94.00 304 LEU A O 1
ATOM 2503 N N . VAL A 1 305 ? -5.046 19.297 5.274 1.00 93.94 305 VAL A N 1
ATOM 2504 C CA . VAL A 1 305 ? -5.691 20.360 4.479 1.00 93.94 305 VAL A CA 1
ATOM 2505 C C . VAL A 1 305 ? -6.552 21.272 5.356 1.00 93.94 305 VAL A C 1
ATOM 2507 O O . VAL A 1 305 ? -6.550 22.491 5.173 1.00 93.94 305 VAL A O 1
ATOM 2510 N N . ARG A 1 306 ? -7.264 20.711 6.344 1.00 91.62 306 ARG A N 1
ATOM 2511 C CA . ARG A 1 306 ? -8.029 21.504 7.323 1.00 91.62 306 ARG A CA 1
ATOM 2512 C C . ARG A 1 306 ? -7.112 22.337 8.216 1.00 91.62 306 ARG A C 1
ATOM 2514 O O . ARG A 1 306 ? -7.420 23.497 8.468 1.00 91.62 306 ARG A O 1
ATOM 2521 N N . GLY A 1 307 ? -5.997 21.765 8.667 1.00 89.75 307 GLY A N 1
ATOM 2522 C CA . GLY A 1 307 ? -4.985 22.458 9.460 1.00 89.75 307 GLY A CA 1
ATOM 2523 C C . GLY A 1 307 ? -4.379 23.640 8.710 1.00 89.75 307 GLY A C 1
ATOM 2524 O O . GLY A 1 307 ? -4.344 24.739 9.261 1.00 89.75 307 GLY A O 1
ATOM 2525 N N . ILE A 1 308 ? -4.002 23.437 7.443 1.00 90.00 308 ILE A N 1
ATOM 2526 C CA . ILE A 1 308 ? -3.484 24.491 6.563 1.00 90.00 308 ILE A CA 1
ATOM 2527 C C . ILE A 1 308 ? -4.533 25.587 6.381 1.00 90.00 308 ILE A C 1
ATOM 2529 O O . ILE A 1 308 ? -4.250 26.751 6.628 1.00 90.00 308 ILE A O 1
ATOM 2533 N N . SER A 1 309 ? -5.766 25.209 6.031 1.00 88.50 309 SER A N 1
ATOM 2534 C CA . SER A 1 309 ? -6.856 26.167 5.794 1.00 88.50 309 SER A CA 1
ATOM 2535 C C . SER A 1 309 ? -7.208 26.989 7.043 1.00 88.50 309 SER A C 1
ATOM 2537 O O . SER A 1 309 ? -7.639 28.130 6.917 1.00 88.50 309 SER A O 1
ATOM 2539 N N . LYS A 1 310 ? -7.034 26.419 8.245 1.00 87.38 310 LYS A N 1
ATOM 2540 C CA . LYS A 1 310 ? -7.301 27.096 9.522 1.00 87.38 310 LYS A CA 1
ATOM 2541 C C . LYS A 1 310 ? -6.189 28.070 9.926 1.00 87.38 310 LYS A C 1
ATOM 2543 O O . LYS A 1 310 ? -6.502 29.149 10.410 1.00 87.38 310 LYS A O 1
ATOM 2548 N N . HIS A 1 311 ? -4.918 27.690 9.776 1.00 86.88 311 HIS A N 1
ATOM 2549 C CA . HIS A 1 311 ? -3.784 28.479 10.291 1.00 86.88 311 HIS A CA 1
ATOM 2550 C C . HIS A 1 311 ? -3.150 29.393 9.237 1.00 86.88 311 HIS A C 1
ATOM 2552 O O . HIS A 1 311 ? -2.562 30.411 9.582 1.00 86.88 311 HIS A O 1
ATOM 2558 N N . PHE A 1 312 ? -3.300 29.065 7.954 1.00 87.38 312 PHE A N 1
ATOM 2559 C CA . PHE A 1 312 ? -2.746 29.819 6.833 1.00 87.38 312 PHE A CA 1
ATOM 2560 C C . PHE A 1 312 ? -3.878 30.321 5.932 1.00 87.38 312 PHE A C 1
ATOM 2562 O O . PHE A 1 312 ? -3.977 29.948 4.767 1.00 87.38 312 PHE A O 1
ATOM 2569 N N . VAL A 1 313 ? -4.742 31.185 6.476 1.00 81.00 313 VAL A N 1
ATOM 2570 C CA . VAL A 1 313 ? -5.960 31.695 5.804 1.00 81.00 313 VAL A CA 1
ATOM 2571 C C . VAL A 1 313 ? -5.660 32.388 4.463 1.00 81.00 313 VAL A C 1
ATOM 2573 O O . VAL A 1 313 ? -6.493 32.385 3.564 1.00 81.00 313 VAL A O 1
ATOM 2576 N N . ARG A 1 314 ? -4.447 32.937 4.305 1.00 79.25 314 ARG A N 1
ATOM 2577 C CA . ARG A 1 314 ? -3.973 33.581 3.066 1.00 79.25 314 ARG A CA 1
ATOM 2578 C C . ARG A 1 314 ? -3.585 32.589 1.961 1.00 79.25 314 ARG A C 1
ATOM 2580 O O . ARG A 1 314 ? -3.447 32.995 0.813 1.00 79.25 314 ARG A O 1
ATOM 2587 N N . VAL A 1 315 ? -3.382 31.309 2.280 1.00 80.12 315 VAL A N 1
ATOM 2588 C CA . VAL A 1 315 ? -3.027 30.287 1.286 1.00 80.12 315 VAL A CA 1
ATOM 2589 C C . VAL A 1 315 ? -4.286 29.885 0.513 1.00 80.12 315 VAL A C 1
ATOM 2591 O O . VAL A 1 315 ? -5.260 29.442 1.129 1.00 80.12 315 VAL A O 1
ATOM 2594 N N . PRO A 1 316 ? -4.292 29.967 -0.832 1.00 87.62 316 PRO A N 1
ATOM 2595 C CA . PRO A 1 316 ? -5.432 29.524 -1.619 1.00 87.62 316 PRO A CA 1
ATOM 2596 C C . PRO A 1 316 ? -5.772 28.059 -1.323 1.00 87.62 316 PRO A C 1
ATOM 2598 O O . PRO A 1 316 ? -4.890 27.198 -1.277 1.00 87.62 316 PRO A O 1
ATOM 2601 N N . ARG A 1 317 ? -7.068 27.742 -1.185 1.00 87.38 317 ARG A N 1
ATOM 2602 C CA . ARG A 1 317 ? -7.543 26.369 -0.901 1.00 87.38 317 ARG A CA 1
ATOM 2603 C C . ARG A 1 317 ? -6.988 25.336 -1.882 1.00 87.38 317 ARG A C 1
ATOM 2605 O O . ARG A 1 317 ? -6.733 24.192 -1.502 1.00 87.38 317 ARG A O 1
ATOM 2612 N N . LEU A 1 318 ? -6.800 25.744 -3.138 1.00 90.44 318 LEU A N 1
ATOM 2613 C CA . LEU A 1 318 ? -6.178 24.924 -4.168 1.00 90.44 318 LEU A CA 1
ATOM 2614 C C . LEU A 1 318 ? -4.745 24.551 -3.775 1.00 90.44 318 LEU A C 1
ATOM 2616 O O . LEU A 1 318 ? -4.460 23.366 -3.668 1.00 90.44 318 LEU A O 1
ATOM 2620 N N . VAL A 1 319 ? -3.892 25.525 -3.450 1.00 91.62 319 VAL A N 1
ATOM 2621 C CA . VAL A 1 319 ? -2.499 25.298 -3.022 1.00 91.62 319 VAL A CA 1
ATOM 2622 C C . VAL A 1 319 ? -2.436 24.386 -1.795 1.00 91.62 319 VAL A C 1
ATOM 2624 O O . VAL A 1 319 ? -1.686 23.411 -1.798 1.00 91.62 319 VAL A O 1
ATOM 2627 N N . GLY A 1 320 ? -3.289 24.621 -0.791 1.00 92.50 320 GLY A N 1
ATOM 2628 C CA . GLY A 1 320 ? -3.386 23.742 0.381 1.00 92.50 320 GLY A CA 1
ATOM 2629 C C . GLY A 1 320 ? -3.782 22.301 0.027 1.00 92.50 320 GLY A C 1
ATOM 2630 O O . GLY A 1 320 ? -3.271 21.353 0.618 1.00 92.50 320 GLY A O 1
ATOM 2631 N N . THR A 1 321 ? -4.643 22.119 -0.979 1.00 94.25 321 THR A N 1
ATOM 2632 C CA . THR A 1 321 ? -5.042 20.797 -1.491 1.00 94.25 321 THR A CA 1
ATOM 2633 C C . THR A 1 321 ? -3.896 20.100 -2.232 1.00 94.25 321 THR A C 1
ATOM 2635 O O . THR A 1 321 ? -3.666 18.915 -1.996 1.00 94.25 321 THR A O 1
ATOM 2638 N N . LEU A 1 322 ? -3.165 20.817 -3.096 1.00 95.81 322 LEU A N 1
ATOM 2639 C CA . LEU A 1 322 ? -2.024 20.269 -3.844 1.00 95.81 322 LEU A CA 1
ATOM 2640 C C . LEU A 1 322 ? -0.890 19.862 -2.893 1.00 95.81 322 LEU A C 1
ATOM 2642 O O . LEU A 1 322 ? -0.414 18.728 -2.950 1.00 95.81 322 LEU A O 1
ATOM 2646 N N . GLY A 1 323 ? -0.531 20.742 -1.950 1.00 95.19 323 GLY A N 1
ATOM 2647 C CA . GLY A 1 323 ? 0.413 20.422 -0.877 1.00 95.19 323 GLY A CA 1
ATOM 2648 C C . GLY A 1 323 ? -0.058 19.220 -0.056 1.00 95.19 323 GLY A C 1
ATOM 2649 O O . GLY A 1 323 ? 0.715 18.303 0.203 1.00 95.19 323 GLY A O 1
ATOM 2650 N N . GLY A 1 324 ? -1.360 19.153 0.243 1.00 96.12 324 GLY A N 1
ATOM 2651 C CA . GLY A 1 324 ? -1.981 18.004 0.893 1.00 96.12 324 GLY A CA 1
ATOM 2652 C C . GLY A 1 324 ? -1.762 16.683 0.149 1.00 96.12 324 GLY A C 1
ATOM 2653 O O . GLY A 1 324 ? -1.408 15.687 0.785 1.00 96.12 324 GLY A O 1
ATOM 2654 N N . TYR A 1 325 ? -1.941 16.649 -1.178 1.00 97.56 325 TYR A N 1
ATOM 2655 C CA . TYR A 1 325 ? -1.684 15.448 -1.983 1.00 97.56 325 TYR A CA 1
ATOM 2656 C C . TYR A 1 325 ? -0.209 15.046 -1.958 1.00 97.56 325 TYR A C 1
ATOM 2658 O O . TYR A 1 325 ? 0.088 13.882 -1.689 1.00 97.56 325 TYR A O 1
ATOM 2666 N N . LEU A 1 326 ? 0.703 15.998 -2.179 1.00 97.75 326 LEU A N 1
ATOM 2667 C CA . LEU A 1 326 ? 2.146 15.744 -2.184 1.00 97.75 326 LEU A CA 1
ATOM 2668 C C . LEU A 1 326 ? 2.629 15.200 -0.837 1.00 97.75 326 LEU A C 1
ATOM 2670 O O . LEU A 1 326 ? 3.272 14.155 -0.797 1.00 97.75 326 LEU A O 1
ATOM 2674 N N . THR A 1 327 ? 2.261 15.846 0.272 1.00 97.44 327 THR A N 1
ATOM 2675 C CA . THR A 1 327 ? 2.650 15.396 1.616 1.00 97.44 327 THR A CA 1
ATOM 2676 C C . THR A 1 327 ? 2.041 14.037 1.955 1.00 97.44 327 THR A C 1
ATOM 2678 O O . THR A 1 327 ? 2.735 13.170 2.481 1.00 97.44 327 THR A O 1
ATOM 2681 N N . THR A 1 328 ? 0.764 13.808 1.626 1.00 97.69 328 THR A N 1
ATOM 2682 C CA . THR A 1 328 ? 0.100 12.526 1.921 1.00 97.69 328 THR A CA 1
ATOM 2683 C C . THR A 1 328 ? 0.772 11.369 1.191 1.00 97.69 328 THR A C 1
ATOM 2685 O O . THR A 1 328 ? 1.037 10.332 1.800 1.00 97.69 328 THR A O 1
ATOM 2688 N N . PHE A 1 329 ? 1.076 11.534 -0.099 1.00 97.62 329 PHE A N 1
ATOM 2689 C CA . PHE A 1 329 ? 1.719 10.476 -0.870 1.00 97.62 329 PHE A CA 1
ATOM 2690 C C . PHE A 1 329 ? 3.217 10.347 -0.602 1.00 97.62 329 PHE A C 1
ATOM 2692 O O . PHE A 1 329 ? 3.733 9.237 -0.681 1.00 97.62 329 PHE A O 1
ATOM 2699 N N . LEU A 1 330 ? 3.901 11.420 -0.198 1.00 97.06 330 LEU A N 1
ATOM 2700 C CA . LEU A 1 330 ? 5.261 11.329 0.330 1.00 97.06 330 LEU A CA 1
ATOM 2701 C C . LEU A 1 330 ? 5.296 10.449 1.587 1.00 97.06 330 LEU A C 1
ATOM 2703 O O . LEU A 1 330 ? 6.093 9.516 1.654 1.00 97.06 330 LEU A O 1
ATOM 2707 N N . ILE A 1 331 ? 4.387 10.684 2.541 1.00 95.94 331 ILE A N 1
ATOM 2708 C CA . ILE A 1 331 ? 4.255 9.841 3.739 1.00 95.94 331 ILE A CA 1
ATOM 2709 C C . ILE A 1 331 ? 3.871 8.407 3.350 1.00 95.94 331 ILE A C 1
ATOM 2711 O O . ILE A 1 331 ? 4.403 7.460 3.922 1.00 95.94 331 ILE A O 1
ATOM 2715 N N . CYS A 1 332 ? 3.000 8.221 2.353 1.00 95.94 332 CYS A N 1
ATOM 2716 C CA . CYS A 1 332 ? 2.667 6.892 1.834 1.00 95.94 332 CYS A CA 1
ATOM 2717 C C . CYS A 1 332 ? 3.888 6.171 1.239 1.00 95.94 332 CYS A C 1
ATOM 2719 O O . CYS A 1 332 ? 4.070 4.981 1.486 1.00 95.94 332 CYS A O 1
ATOM 2721 N N . GLY A 1 333 ? 4.732 6.871 0.476 1.00 95.19 333 GLY A N 1
ATOM 2722 C CA . GLY A 1 333 ? 5.984 6.334 -0.058 1.00 95.19 333 GLY A CA 1
ATOM 2723 C C . GLY A 1 333 ? 6.939 5.927 1.062 1.00 95.19 333 GLY A C 1
ATOM 2724 O O . GLY A 1 333 ? 7.364 4.777 1.122 1.00 95.19 333 GLY A O 1
ATOM 2725 N N . LEU A 1 334 ? 7.175 6.823 2.023 1.00 91.88 334 LEU A N 1
ATOM 2726 C CA . LEU A 1 334 ? 7.984 6.536 3.215 1.00 91.88 334 LEU A CA 1
ATOM 2727 C C . LEU A 1 334 ? 7.401 5.411 4.078 1.00 91.88 334 LEU A C 1
ATOM 2729 O O . LEU A 1 334 ? 8.136 4.734 4.791 1.00 91.88 334 LEU A O 1
ATOM 2733 N N . TRP A 1 335 ? 6.086 5.187 4.032 1.00 92.19 335 TRP A N 1
ATOM 2734 C CA . TRP A 1 335 ? 5.477 4.023 4.660 1.00 92.19 335 TRP A CA 1
ATOM 2735 C C . TRP A 1 335 ? 5.812 2.729 3.919 1.00 92.19 335 TRP A C 1
ATOM 2737 O O . TRP A 1 335 ? 5.934 1.702 4.579 1.00 92.19 335 TRP A O 1
ATOM 2747 N N . HIS A 1 336 ? 5.997 2.732 2.600 1.00 89.62 336 HIS A N 1
ATOM 2748 C CA . HIS A 1 336 ? 6.397 1.533 1.860 1.00 89.62 336 HIS A CA 1
ATOM 2749 C C . HIS A 1 336 ? 7.865 1.153 2.097 1.00 89.62 336 HIS A C 1
ATOM 2751 O O . HIS A 1 336 ? 8.143 -0.027 2.318 1.00 89.62 336 HIS A O 1
ATOM 2757 N N . GLY A 1 337 ? 8.778 2.125 2.149 1.00 87.12 337 GLY A N 1
ATOM 2758 C CA . GLY A 1 337 ? 10.179 1.887 2.497 1.00 87.12 337 GLY A CA 1
ATOM 2759 C C . GLY A 1 337 ? 10.995 3.172 2.654 1.00 87.12 337 GLY A C 1
ATOM 2760 O O . GLY A 1 337 ? 10.530 4.262 2.334 1.00 87.12 337 GLY A O 1
ATOM 2761 N N . ASN A 1 338 ? 12.229 3.039 3.149 1.00 84.19 338 ASN A N 1
ATOM 2762 C CA . ASN A 1 338 ? 13.129 4.159 3.465 1.00 84.19 338 ASN A CA 1
ATOM 2763 C C . ASN A 1 338 ? 14.118 4.516 2.340 1.00 84.19 338 ASN A C 1
ATOM 2765 O O . ASN A 1 338 ? 15.006 5.342 2.540 1.00 84.19 338 ASN A O 1
ATOM 2769 N N . THR A 1 339 ? 13.997 3.900 1.168 1.00 88.25 339 THR A N 1
ATOM 2770 C CA . THR A 1 339 ? 14.850 4.169 0.007 1.00 88.25 339 THR A CA 1
ATOM 2771 C C . THR A 1 339 ? 14.249 5.257 -0.889 1.00 88.25 339 THR A C 1
ATOM 2773 O O . THR A 1 339 ? 13.033 5.443 -0.962 1.00 88.25 339 THR A O 1
ATOM 2776 N N . LEU A 1 340 ? 15.102 5.982 -1.623 1.00 90.94 340 LEU A N 1
ATOM 2777 C CA . LEU A 1 340 ? 14.683 7.120 -2.459 1.00 90.94 340 LEU A CA 1
ATOM 2778 C C . LEU A 1 340 ? 13.676 6.756 -3.561 1.00 90.94 340 LEU A C 1
ATOM 2780 O O . LEU A 1 340 ? 12.874 7.596 -3.961 1.00 90.94 340 LEU A O 1
ATOM 2784 N N . ASN A 1 341 ? 13.673 5.514 -4.044 1.00 92.06 341 ASN A N 1
ATOM 2785 C CA . ASN A 1 341 ? 12.712 5.076 -5.054 1.00 92.06 341 ASN A CA 1
ATOM 2786 C C . ASN A 1 341 ? 11.265 5.129 -4.521 1.00 92.06 341 ASN A C 1
ATOM 2788 O O . ASN A 1 341 ? 10.371 5.554 -5.249 1.00 92.06 341 ASN A O 1
ATOM 2792 N N . PHE A 1 342 ? 11.027 4.853 -3.233 1.00 93.94 342 PHE A N 1
ATOM 2793 C CA . PHE A 1 342 ? 9.695 5.022 -2.643 1.00 93.94 342 PHE A CA 1
ATOM 2794 C C . PHE A 1 342 ? 9.300 6.490 -2.449 1.00 93.94 342 PHE A C 1
ATOM 2796 O O . PHE A 1 342 ? 8.121 6.826 -2.578 1.00 93.94 342 PHE A O 1
ATOM 2803 N N . VAL A 1 343 ? 10.269 7.378 -2.204 1.00 95.62 343 VAL A N 1
ATOM 2804 C CA . VAL A 1 343 ? 10.037 8.832 -2.199 1.00 95.62 343 VAL A CA 1
ATOM 2805 C C . VAL A 1 343 ? 9.582 9.295 -3.583 1.00 95.62 343 VAL A C 1
ATOM 2807 O O . VAL A 1 343 ? 8.558 9.969 -3.692 1.00 95.62 343 VAL A O 1
ATOM 2810 N N . PHE A 1 344 ? 10.278 8.880 -4.646 1.00 95.81 344 PHE A N 1
ATOM 2811 C CA . PHE A 1 344 ? 9.880 9.200 -6.020 1.00 95.81 344 PHE A CA 1
ATOM 2812 C C . PHE A 1 344 ? 8.527 8.601 -6.393 1.00 95.81 344 PHE A C 1
ATOM 2814 O O . PHE A 1 344 ? 7.708 9.299 -6.985 1.00 95.81 344 PHE A O 1
ATOM 2821 N N . TRP A 1 345 ? 8.250 7.357 -5.996 1.00 97.25 345 TRP A N 1
ATOM 2822 C CA . TRP A 1 345 ? 6.939 6.741 -6.193 1.00 97.25 345 TRP A CA 1
ATOM 2823 C C . TRP A 1 345 ? 5.818 7.544 -5.514 1.00 97.25 345 TRP A C 1
ATOM 2825 O O . TRP A 1 345 ? 4.785 7.810 -6.129 1.00 97.25 345 TRP A O 1
ATOM 2835 N N . GLY A 1 346 ? 6.027 7.978 -4.267 1.00 97.31 346 GLY A N 1
ATOM 2836 C CA . GLY A 1 346 ? 5.067 8.805 -3.538 1.00 97.31 346 GLY A CA 1
ATOM 2837 C C . GLY A 1 346 ? 4.837 10.149 -4.230 1.00 97.31 346 GLY A C 1
ATOM 2838 O O . GLY A 1 346 ? 3.706 10.515 -4.549 1.00 97.31 346 GLY A O 1
ATOM 2839 N N . LEU A 1 347 ? 5.915 10.869 -4.540 1.00 97.31 347 LEU A N 1
ATOM 2840 C CA . LEU A 1 347 ? 5.821 12.151 -5.238 1.00 97.31 347 LEU A CA 1
ATOM 2841 C C . LEU A 1 347 ? 5.154 12.018 -6.610 1.00 97.31 347 LEU A C 1
ATOM 2843 O O . LEU A 1 347 ? 4.327 12.861 -6.941 1.00 97.31 347 LEU A O 1
ATOM 2847 N N . TRP A 1 348 ? 5.434 10.949 -7.364 1.00 98.06 348 TRP A N 1
ATOM 2848 C CA . TRP A 1 348 ? 4.777 10.662 -8.641 1.00 98.06 348 TRP A CA 1
ATOM 2849 C C . TRP A 1 348 ? 3.254 10.668 -8.483 1.00 98.06 348 TRP A C 1
ATOM 2851 O O . TRP A 1 348 ? 2.575 11.484 -9.097 1.00 98.06 348 TRP A O 1
ATOM 2861 N N . HIS A 1 349 ? 2.702 9.863 -7.572 1.00 98.12 349 HIS A N 1
ATOM 2862 C CA . HIS A 1 349 ? 1.248 9.818 -7.354 1.00 98.12 349 HIS A CA 1
ATOM 2863 C C . HIS A 1 349 ? 0.666 11.128 -6.806 1.00 98.12 349 HIS A C 1
ATOM 2865 O O . HIS A 1 349 ? -0.428 11.530 -7.214 1.00 98.12 349 HIS A O 1
ATOM 2871 N N . GLY A 1 350 ? 1.396 11.822 -5.926 1.00 98.00 350 GLY A N 1
ATOM 2872 C CA . GLY A 1 350 ? 0.999 13.137 -5.417 1.00 98.00 350 GLY A CA 1
ATOM 2873 C C . GLY A 1 350 ? 0.924 14.202 -6.520 1.00 98.00 350 GLY A C 1
ATOM 2874 O O . GLY A 1 350 ? -0.032 14.984 -6.560 1.00 98.00 350 GLY A O 1
ATOM 2875 N N . ILE A 1 351 ? 1.886 14.197 -7.449 1.00 98.12 351 ILE A N 1
ATOM 2876 C CA . ILE A 1 351 ? 1.898 15.056 -8.640 1.00 98.12 351 ILE A CA 1
ATOM 2877 C C . ILE A 1 351 ? 0.726 14.692 -9.548 1.00 98.12 351 ILE A C 1
ATOM 2879 O O . ILE A 1 351 ? -0.009 15.587 -9.953 1.00 98.12 351 ILE A O 1
ATOM 2883 N N . GLY A 1 352 ? 0.486 13.406 -9.813 1.00 97.81 352 GLY A N 1
ATOM 2884 C CA . GLY A 1 352 ? -0.631 12.962 -10.649 1.00 97.81 352 GLY A CA 1
ATOM 2885 C C . GLY A 1 352 ? -1.979 13.477 -10.147 1.00 97.81 352 GLY A C 1
ATOM 2886 O O . GLY A 1 352 ? -2.754 14.055 -10.911 1.00 97.81 352 GLY A O 1
ATOM 2887 N N . LEU A 1 353 ? -2.248 13.344 -8.844 1.00 97.81 353 LEU A N 1
ATOM 2888 C CA . LEU A 1 353 ? -3.468 13.881 -8.229 1.00 97.81 353 LEU A CA 1
ATOM 2889 C C . LEU A 1 353 ? -3.544 15.407 -8.293 1.00 97.81 353 LEU A C 1
ATOM 2891 O O . LEU A 1 353 ? -4.627 15.952 -8.515 1.00 97.81 353 LEU A O 1
ATOM 2895 N N . SER A 1 354 ? -2.409 16.084 -8.126 1.00 97.56 354 SER A N 1
ATOM 2896 C CA . SER A 1 354 ? -2.311 17.542 -8.211 1.00 97.56 354 SER A CA 1
ATOM 2897 C C . SER A 1 354 ? -2.620 18.043 -9.623 1.00 97.56 354 SER A C 1
ATOM 2899 O O . SER A 1 354 ? -3.479 18.906 -9.790 1.00 97.56 354 SER A O 1
ATOM 2901 N N . VAL A 1 355 ? -2.008 17.438 -10.644 1.00 96.75 355 VAL A N 1
ATOM 2902 C CA . VAL A 1 355 ? -2.261 17.730 -12.063 1.00 96.75 355 VAL A CA 1
ATOM 2903 C C . VAL A 1 355 ? -3.720 17.460 -12.416 1.00 96.75 355 VAL A C 1
ATOM 2905 O O . VAL A 1 355 ? -4.378 18.317 -12.998 1.00 96.75 355 VAL A O 1
ATOM 2908 N N . HIS A 1 356 ? -4.272 16.318 -11.998 1.00 95.69 356 HIS A N 1
ATOM 2909 C CA . HIS A 1 356 ? -5.686 16.017 -12.220 1.00 95.69 356 HIS A CA 1
ATOM 2910 C C . HIS A 1 356 ? -6.608 17.042 -11.542 1.00 95.69 356 HIS A C 1
ATOM 2912 O O . HIS A 1 356 ? -7.612 17.456 -12.119 1.00 95.69 356 HIS A O 1
ATOM 2918 N N . LYS A 1 357 ? -6.275 17.497 -10.327 1.00 94.62 357 LYS A N 1
ATOM 2919 C CA . LYS A 1 357 ? -7.056 18.525 -9.632 1.00 94.62 357 LYS A CA 1
ATOM 2920 C C . LYS A 1 357 ? -6.999 19.871 -10.355 1.00 94.62 357 LYS A C 1
ATOM 2922 O O . LYS A 1 357 ? -8.047 20.501 -10.484 1.00 94.62 357 LYS A O 1
ATOM 2927 N N . LEU A 1 358 ? -5.823 20.284 -10.829 1.00 94.50 358 LEU A N 1
ATOM 2928 C CA . LEU A 1 358 ? -5.642 21.494 -11.637 1.00 94.50 358 LEU A CA 1
ATOM 2929 C C . LEU A 1 358 ? -6.442 21.419 -12.939 1.00 94.50 358 LEU A C 1
ATOM 2931 O O . LEU A 1 358 ? -7.179 22.346 -13.253 1.00 94.50 358 LEU A O 1
ATOM 2935 N N . TRP A 1 359 ? -6.383 20.280 -13.630 1.00 91.00 359 TRP A N 1
ATOM 2936 C CA . TRP A 1 359 ? -7.176 20.015 -14.828 1.00 91.00 359 TRP A CA 1
ATOM 2937 C C . TRP A 1 359 ? -8.684 20.159 -14.576 1.00 91.00 359 TRP A C 1
ATOM 2939 O O . TRP A 1 359 ? -9.378 20.835 -15.332 1.00 91.00 359 TRP A O 1
ATOM 2949 N N . CYS A 1 360 ? -9.203 19.587 -13.481 1.00 88.75 360 CYS A N 1
ATOM 2950 C CA . CYS A 1 360 ? -10.616 19.737 -13.122 1.00 88.75 360 CYS A CA 1
ATOM 2951 C C . CYS A 1 360 ? -11.016 21.196 -12.860 1.00 88.75 360 CYS A C 1
ATOM 2953 O O . CYS A 1 360 ? -12.121 21.593 -13.228 1.00 88.75 360 CYS A O 1
ATOM 2955 N N . VAL A 1 361 ? -10.155 21.973 -12.195 1.00 89.12 361 VAL A N 1
ATOM 2956 C CA . VAL A 1 361 ? -10.406 23.398 -11.927 1.00 89.12 361 VAL A CA 1
ATOM 2957 C C . VAL A 1 361 ? -10.426 24.175 -13.241 1.00 89.12 361 VAL A C 1
ATOM 2959 O O . VAL A 1 361 ? -11.423 24.826 -13.534 1.00 89.12 361 VAL A O 1
ATOM 2962 N N . TRP A 1 362 ? -9.407 23.988 -14.082 1.00 86.88 362 TRP A N 1
ATOM 2963 C CA . TRP A 1 362 ? -9.287 24.646 -15.381 1.00 86.88 362 TRP A CA 1
ATOM 2964 C C . TRP A 1 362 ? -10.486 24.385 -16.304 1.00 86.88 362 TRP A C 1
ATOM 2966 O O . TRP A 1 362 ? -11.047 25.328 -16.856 1.00 86.88 362 TRP A O 1
ATOM 2976 N N . ILE A 1 363 ? -10.952 23.132 -16.414 1.00 84.50 363 ILE A N 1
ATOM 2977 C CA . ILE A 1 363 ? -12.164 22.808 -17.193 1.00 84.50 363 ILE A CA 1
ATOM 2978 C C . ILE A 1 363 ? -13.407 23.504 -16.628 1.00 84.50 363 ILE A C 1
ATOM 2980 O O . ILE A 1 363 ? -14.296 23.887 -17.384 1.00 84.50 363 ILE A O 1
ATOM 2984 N N . THR A 1 364 ? -13.513 23.621 -15.303 1.00 81.12 364 THR A N 1
ATOM 2985 C CA . THR A 1 364 ? -14.709 24.185 -14.661 1.00 81.12 364 THR A CA 1
ATOM 2986 C C . THR A 1 364 ? -14.761 25.709 -14.791 1.00 81.12 364 THR A C 1
ATOM 2988 O O . THR A 1 364 ? -15.854 26.267 -14.890 1.00 81.12 364 THR A O 1
ATOM 2991 N N . GLU A 1 365 ? -13.600 26.367 -14.787 1.00 84.06 365 GLU A N 1
ATOM 2992 C CA . GLU A 1 365 ? -13.459 27.824 -14.901 1.00 84.06 365 GLU A CA 1
ATOM 2993 C C . GLU A 1 365 ? -13.511 28.311 -16.355 1.00 84.06 365 GLU A C 1
ATOM 2995 O O . GLU A 1 365 ? -14.012 29.401 -16.619 1.00 84.06 365 GLU A O 1
ATOM 3000 N N . ASN A 1 366 ? -13.060 27.503 -17.317 1.00 80.94 366 ASN A N 1
ATOM 3001 C CA . ASN A 1 366 ? -13.106 27.857 -18.731 1.00 80.94 366 ASN A CA 1
ATOM 3002 C C . ASN A 1 366 ? -14.500 27.567 -19.322 1.00 80.94 366 ASN A C 1
ATOM 3004 O O . ASN A 1 366 ? -14.859 26.412 -19.556 1.00 80.94 366 ASN A O 1
ATOM 3008 N N . SER A 1 367 ? -15.288 28.619 -19.571 1.00 72.69 367 SER A N 1
ATOM 3009 C CA . SER A 1 367 ? -16.671 28.536 -20.072 1.00 72.69 367 SER A CA 1
ATOM 3010 C C . SER A 1 367 ? -16.796 27.737 -21.374 1.00 72.69 367 SER A C 1
ATOM 3012 O O . SER A 1 367 ? -17.669 26.873 -21.474 1.00 72.69 367 SER A O 1
ATOM 3014 N N . PHE A 1 368 ? -15.874 27.939 -22.320 1.00 75.38 368 PHE A N 1
ATOM 3015 C CA . PHE A 1 368 ? -15.845 27.222 -23.596 1.00 75.38 368 PHE A CA 1
ATOM 3016 C C . PHE A 1 368 ? -15.652 25.711 -23.405 1.00 75.38 368 PHE A C 1
ATOM 3018 O O . PHE A 1 368 ? -16.384 24.899 -23.981 1.00 75.38 368 PHE A O 1
ATOM 3025 N N . LEU A 1 369 ? -14.697 25.317 -22.555 1.00 71.75 369 LEU A N 1
ATOM 3026 C CA . LEU A 1 369 ? -14.432 23.908 -22.251 1.00 71.75 369 LEU A CA 1
ATOM 3027 C C . LEU A 1 369 ? -15.531 23.289 -21.394 1.00 71.75 369 LEU A C 1
ATOM 3029 O O . LEU A 1 369 ? -15.874 22.129 -21.594 1.00 71.75 369 LEU A O 1
ATOM 3033 N N . LYS A 1 370 ? -16.129 24.037 -20.471 1.00 69.31 370 LYS A N 1
ATOM 3034 C CA . LYS A 1 370 ? -17.272 23.573 -19.684 1.00 69.31 370 LYS A CA 1
ATOM 3035 C C . LYS A 1 370 ? -18.450 23.201 -20.592 1.00 69.31 370 LYS A C 1
ATOM 3037 O O . LYS A 1 370 ? -19.049 22.139 -20.424 1.00 69.31 370 LYS A O 1
ATOM 3042 N N . GLU A 1 371 ? -18.742 24.013 -21.599 1.00 65.25 371 GLU A N 1
ATOM 3043 C CA . GLU A 1 371 ? -19.808 23.744 -22.567 1.00 65.25 371 GLU A CA 1
ATOM 3044 C C . GLU A 1 371 ? -19.462 22.562 -23.502 1.00 65.25 371 GLU A C 1
ATOM 3046 O O . GLU A 1 371 ? -20.245 21.620 -23.665 1.00 65.25 371 GLU A O 1
ATOM 3051 N N . HIS A 1 372 ? -18.239 22.521 -24.038 1.00 66.62 372 HIS A N 1
ATOM 3052 C CA . HIS A 1 372 ? -17.827 21.500 -25.012 1.00 66.62 372 HIS A CA 1
ATOM 3053 C C . HIS A 1 372 ? -17.427 20.149 -24.399 1.00 66.62 372 HIS A C 1
ATOM 3055 O O . HIS A 1 372 ? -17.644 19.106 -25.017 1.00 66.62 372 HIS A O 1
ATOM 3061 N N . VAL A 1 373 ? -16.865 20.142 -23.190 1.00 67.12 373 VAL A N 1
ATOM 3062 C CA . VAL A 1 373 ? -16.335 18.945 -22.517 1.00 67.12 373 VAL A CA 1
ATOM 3063 C C . VAL A 1 373 ? -17.267 18.425 -21.429 1.00 67.12 373 VAL A C 1
ATOM 3065 O O . VAL A 1 373 ? -17.244 17.226 -21.194 1.00 67.12 373 VAL A O 1
ATOM 3068 N N . LEU A 1 374 ? -18.089 19.254 -20.764 1.00 63.47 374 LEU A N 1
ATOM 3069 C CA . LEU A 1 374 ? -19.014 18.783 -19.713 1.00 63.47 374 LEU A CA 1
ATOM 3070 C C . LEU A 1 374 ? -20.480 18.728 -20.174 1.00 63.47 374 LEU A C 1
ATOM 3072 O O . LEU A 1 374 ? -21.169 17.759 -19.847 1.00 63.47 374 LEU A O 1
ATOM 3076 N N . GLN A 1 375 ? -20.971 19.711 -20.943 1.00 58.28 375 GLN A N 1
ATOM 3077 C CA . GLN A 1 375 ? -22.371 19.727 -21.407 1.00 58.28 375 GLN A CA 1
ATOM 3078 C C . GLN A 1 375 ? -22.599 18.860 -22.657 1.00 58.28 375 GLN A C 1
ATOM 3080 O O . GLN A 1 375 ? -23.448 17.965 -22.614 1.00 58.28 375 GLN A O 1
ATOM 3085 N N . LYS A 1 376 ? -21.794 19.001 -23.725 1.00 53.66 376 LYS A N 1
ATOM 3086 C CA . LYS A 1 376 ? -21.845 18.075 -24.886 1.00 53.66 376 LYS A CA 1
ATOM 3087 C C . LYS A 1 376 ? -21.515 16.619 -24.513 1.00 53.66 376 LYS A C 1
ATOM 3089 O O . LYS A 1 376 ? -22.000 15.696 -25.162 1.00 53.66 376 LYS A O 1
ATOM 3094 N N . TRP A 1 377 ? -20.771 16.394 -23.426 1.00 57.25 377 TRP A N 1
ATOM 3095 C CA . TRP A 1 377 ? -20.504 15.064 -22.847 1.00 57.25 377 TRP A CA 1
ATOM 3096 C C . TRP A 1 377 ? -21.765 14.353 -22.350 1.00 57.25 377 TRP A C 1
ATOM 3098 O O . TRP A 1 377 ? -21.870 13.136 -22.484 1.00 57.25 377 TRP A O 1
ATOM 3108 N N . ARG A 1 378 ? -22.711 15.110 -21.772 1.00 52.69 378 ARG A N 1
ATOM 3109 C CA . ARG A 1 378 ? -23.998 14.604 -21.267 1.00 52.69 378 ARG A CA 1
ATOM 3110 C C . ARG A 1 378 ? -25.063 14.484 -22.358 1.00 52.69 378 ARG A C 1
ATOM 3112 O O . ARG A 1 378 ? -25.935 13.636 -22.230 1.00 52.69 378 ARG A O 1
ATOM 3119 N N . LEU A 1 379 ? -24.986 15.311 -23.403 1.00 50.28 379 LEU A N 1
ATOM 3120 C CA . LEU A 1 379 ? -26.012 15.431 -24.451 1.00 50.28 379 LEU A CA 1
ATOM 3121 C C . LEU A 1 379 ? -25.660 14.719 -25.773 1.00 50.28 379 LEU A C 1
ATOM 3123 O O . LEU A 1 379 ? -26.521 14.547 -26.632 1.00 50.28 379 LEU A O 1
ATOM 3127 N N . GLY A 1 380 ? -24.412 14.287 -25.968 1.00 54.78 380 GLY A N 1
ATOM 3128 C CA . GLY A 1 380 ? -23.980 13.631 -27.201 1.00 54.78 380 GLY A CA 1
ATOM 3129 C C . GLY A 1 380 ? -24.436 12.174 -27.293 1.00 54.78 380 GLY A C 1
ATOM 3130 O O . GLY A 1 380 ? -23.811 11.294 -26.709 1.00 54.78 380 GLY A O 1
ATOM 3131 N N . ASN A 1 381 ? -25.443 11.895 -28.125 1.00 57.66 381 ASN A N 1
ATOM 3132 C CA . ASN A 1 381 ? -25.978 10.554 -28.429 1.00 57.66 381 ASN A CA 1
ATOM 3133 C C . ASN A 1 381 ? -24.981 9.614 -29.167 1.00 57.66 381 ASN A C 1
ATOM 3135 O O . ASN A 1 381 ? -25.354 8.587 -29.731 1.00 57.66 381 ASN A O 1
ATOM 3139 N N . ARG A 1 382 ? -23.683 9.950 -29.194 1.00 70.31 382 ARG A N 1
ATOM 3140 C CA . ARG A 1 382 ? -22.626 9.186 -29.872 1.00 70.31 382 ARG A CA 1
ATOM 3141 C C . ARG A 1 382 ? -21.922 8.270 -28.875 1.00 70.31 382 ARG A C 1
ATOM 3143 O O . ARG A 1 382 ? -20.794 8.539 -28.457 1.00 70.31 382 ARG A O 1
ATOM 3150 N N . LYS A 1 383 ? -22.587 7.160 -28.532 1.00 76.69 383 LYS A N 1
ATOM 3151 C CA . LYS A 1 383 ? -22.065 6.100 -27.640 1.00 76.69 383 LYS A CA 1
ATOM 3152 C C . LYS A 1 383 ? -20.628 5.681 -27.995 1.00 76.69 383 LYS A C 1
ATOM 3154 O O . LYS A 1 383 ? -19.813 5.462 -27.104 1.00 76.69 383 LYS A O 1
ATOM 3159 N N . PHE A 1 384 ? -20.293 5.650 -29.288 1.00 80.12 384 PHE A N 1
ATOM 3160 C CA . PHE A 1 384 ? -18.950 5.326 -29.775 1.00 80.12 384 PHE A CA 1
ATOM 3161 C C . PHE A 1 384 ? -17.875 6.337 -29.340 1.00 80.12 384 PHE A C 1
ATOM 3163 O O . PHE A 1 384 ? -16.831 5.941 -28.830 1.00 80.12 384 PHE A O 1
ATOM 3170 N N . ALA A 1 385 ? -18.130 7.643 -29.473 1.00 78.44 385 ALA A N 1
ATOM 3171 C CA . ALA A 1 385 ? -17.161 8.675 -29.094 1.00 78.44 385 ALA A CA 1
ATOM 3172 C C . ALA A 1 385 ? -16.904 8.676 -27.577 1.00 78.44 385 ALA A C 1
ATOM 3174 O O . ALA A 1 385 ? -15.761 8.779 -27.134 1.00 78.44 385 ALA A O 1
ATOM 3175 N N . GLN A 1 386 ? -17.954 8.481 -26.773 1.00 78.44 386 GLN A N 1
ATOM 3176 C CA . GLN A 1 386 ? -17.829 8.340 -25.319 1.00 78.44 386 GLN A CA 1
ATOM 3177 C C . GLN A 1 386 ? -17.025 7.089 -24.926 1.00 78.44 386 GLN A C 1
ATOM 3179 O O . GLN A 1 386 ? -16.194 7.152 -24.013 1.00 78.44 386 GLN A O 1
ATOM 3184 N N . ALA A 1 387 ? -17.235 5.965 -25.620 1.00 85.25 387 ALA A N 1
ATOM 3185 C CA . ALA A 1 387 ? -16.468 4.741 -25.410 1.00 85.25 387 ALA A CA 1
ATOM 3186 C C . ALA A 1 387 ? -14.987 4.933 -25.773 1.00 85.25 387 ALA A C 1
ATOM 3188 O O . ALA A 1 387 ? -14.123 4.604 -24.962 1.00 85.25 387 ALA A O 1
ATOM 3189 N N . ALA A 1 388 ? -14.691 5.544 -26.925 1.00 87.31 388 ALA A N 1
ATOM 3190 C CA . ALA A 1 388 ? -13.325 5.827 -27.367 1.00 87.31 388 ALA A CA 1
ATOM 3191 C C . ALA A 1 388 ? -12.574 6.733 -26.377 1.00 87.31 388 ALA A C 1
ATOM 3193 O O . ALA A 1 388 ? -11.468 6.403 -25.954 1.00 87.31 388 ALA A O 1
ATOM 3194 N N . ILE A 1 389 ? -13.201 7.825 -25.924 1.00 86.19 389 ILE A N 1
ATOM 3195 C CA . ILE A 1 389 ? -12.622 8.720 -24.908 1.00 86.19 389 ILE A CA 1
ATOM 3196 C C . ILE A 1 389 ? -12.396 7.976 -23.590 1.00 86.19 389 ILE A C 1
ATOM 3198 O O . ILE A 1 389 ? -11.370 8.171 -22.937 1.00 86.19 389 ILE A O 1
ATOM 3202 N N . THR A 1 390 ? -13.337 7.119 -23.186 1.00 89.25 390 THR A N 1
ATOM 3203 C CA . THR A 1 390 ? -13.199 6.325 -21.959 1.00 89.25 390 THR A CA 1
ATOM 3204 C C . THR A 1 390 ? -12.010 5.377 -22.055 1.00 89.25 390 THR A C 1
ATOM 3206 O O . THR A 1 390 ? -11.181 5.373 -21.150 1.00 89.25 390 THR A O 1
ATOM 3209 N N . VAL A 1 391 ? -11.891 4.621 -23.150 1.00 93.38 391 VAL A N 1
ATOM 3210 C CA . VAL A 1 391 ? -10.767 3.703 -23.388 1.00 93.38 391 VAL A CA 1
ATOM 3211 C C . VAL A 1 391 ? -9.447 4.469 -23.420 1.00 93.38 391 VAL A C 1
ATOM 3213 O O . VAL A 1 391 ? -8.496 4.063 -22.760 1.00 93.38 391 VAL A O 1
ATOM 3216 N N . PHE A 1 392 ? -9.405 5.619 -24.094 1.00 94.69 392 PHE A N 1
ATOM 3217 C CA . PHE A 1 392 ? -8.222 6.472 -24.135 1.00 94.69 392 PHE A CA 1
ATOM 3218 C C . PHE A 1 392 ? -7.826 6.994 -22.745 1.00 94.69 392 PHE A C 1
ATOM 3220 O O . PHE A 1 392 ? -6.664 6.910 -22.353 1.00 94.69 392 PHE A O 1
ATOM 3227 N N . SER A 1 393 ? -8.797 7.459 -21.954 1.00 94.19 393 SER A N 1
ATOM 3228 C CA . SER A 1 393 ? -8.568 7.947 -20.585 1.00 94.19 393 SER A CA 1
ATOM 3229 C C . SER A 1 393 ? -8.076 6.833 -19.653 1.00 94.19 393 SER A C 1
ATOM 3231 O O . SER A 1 393 ? -7.183 7.045 -18.827 1.00 94.19 393 SER A O 1
ATOM 3233 N N . VAL A 1 394 ? -8.634 5.627 -19.808 1.00 97.19 394 VAL A N 1
ATOM 3234 C CA . VAL A 1 394 ? -8.174 4.420 -19.111 1.00 97.19 394 VAL A CA 1
ATOM 3235 C C . VAL A 1 394 ? -6.743 4.080 -19.523 1.00 97.19 394 VAL A C 1
ATOM 3237 O O . VAL A 1 394 ? -5.912 3.858 -18.649 1.00 97.19 394 VAL A O 1
ATOM 3240 N N . GLY A 1 395 ? -6.430 4.119 -20.821 1.00 97.19 395 GLY A N 1
ATOM 3241 C CA . GLY A 1 395 ? -5.087 3.881 -21.351 1.00 97.19 395 GLY A CA 1
ATOM 3242 C C . GLY A 1 395 ? -4.050 4.847 -20.778 1.00 97.19 395 GLY A C 1
ATOM 3243 O O . GLY A 1 395 ? -3.042 4.403 -20.235 1.00 97.19 395 GLY A O 1
ATOM 3244 N N . ILE A 1 396 ? -4.326 6.157 -20.796 1.00 96.81 396 ILE A N 1
ATOM 3245 C CA . ILE A 1 396 ? -3.439 7.173 -20.199 1.00 96.81 396 ILE A CA 1
ATOM 3246 C C . ILE A 1 396 ? -3.232 6.907 -18.709 1.00 96.81 396 ILE A C 1
ATOM 3248 O O . ILE A 1 396 ? -2.099 6.917 -18.226 1.00 96.81 396 ILE A O 1
ATOM 3252 N N . THR A 1 397 ? -4.320 6.670 -17.973 1.00 97.69 397 THR A N 1
ATOM 3253 C CA . THR A 1 397 ? -4.252 6.436 -16.525 1.00 97.69 397 THR A CA 1
ATOM 3254 C C . THR A 1 397 ? -3.448 5.180 -16.214 1.00 97.69 397 THR A C 1
ATOM 3256 O O . THR A 1 397 ? -2.602 5.203 -15.321 1.00 97.69 397 THR A O 1
ATOM 3259 N N . PHE A 1 398 ? -3.673 4.102 -16.966 1.00 97.81 398 PHE A N 1
ATOM 3260 C CA . PHE A 1 398 ? -2.926 2.859 -16.843 1.00 97.81 398 PHE A CA 1
ATOM 3261 C C . PHE A 1 398 ? -1.437 3.085 -17.109 1.00 97.81 398 PHE A C 1
ATOM 3263 O O . PHE A 1 398 ? -0.631 2.788 -16.235 1.00 97.81 398 PHE A O 1
ATOM 3270 N N . CYS A 1 399 ? -1.067 3.703 -18.236 1.00 96.56 399 CYS A N 1
ATOM 3271 C CA . CYS A 1 399 ? 0.329 4.009 -18.555 1.00 96.56 399 CYS A CA 1
ATOM 3272 C C . CYS A 1 399 ? 0.995 4.871 -17.474 1.00 96.56 399 CYS A C 1
ATOM 3274 O O . CYS A 1 399 ? 2.107 4.570 -17.047 1.00 96.56 399 CYS A O 1
ATOM 3276 N N . TYR A 1 400 ? 0.310 5.908 -16.984 1.00 97.38 400 TYR A N 1
ATOM 3277 C CA . TYR A 1 400 ? 0.821 6.773 -15.922 1.00 97.38 400 TYR A CA 1
ATOM 3278 C C . TYR A 1 400 ? 1.086 6.007 -14.617 1.00 97.38 400 TYR A C 1
ATOM 3280 O O . TYR A 1 400 ? 2.130 6.175 -13.982 1.00 97.38 400 TYR A O 1
ATOM 3288 N N . VAL A 1 401 ? 0.151 5.144 -14.215 1.00 97.44 401 VAL A N 1
ATOM 3289 C CA . VAL A 1 401 ? 0.292 4.298 -13.024 1.00 97.44 401 VAL A CA 1
ATOM 3290 C C . VAL A 1 401 ? 1.405 3.265 -13.219 1.00 97.44 401 VAL A C 1
ATOM 3292 O O . VAL A 1 401 ? 2.226 3.090 -12.319 1.00 97.44 401 VAL A O 1
ATOM 3295 N N . SER A 1 402 ? 1.480 2.632 -14.393 1.00 95.62 402 SER A N 1
ATOM 3296 C CA . SER A 1 402 ? 2.513 1.651 -14.738 1.00 95.62 402 SER A CA 1
ATOM 3297 C C . SER A 1 402 ? 3.916 2.247 -14.738 1.00 95.62 402 SER A C 1
ATOM 3299 O O . SER A 1 402 ? 4.839 1.618 -14.227 1.00 95.62 402 SER A O 1
ATOM 3301 N N . LEU A 1 403 ? 4.081 3.482 -15.220 1.00 94.31 403 LEU A N 1
ATOM 3302 C CA . LEU A 1 403 ? 5.340 4.222 -15.091 1.00 94.31 403 LEU A CA 1
ATOM 3303 C C . LEU A 1 403 ? 5.697 4.480 -13.625 1.00 94.31 403 LEU A C 1
ATOM 3305 O O . LEU A 1 403 ? 6.857 4.350 -13.249 1.00 94.31 403 LEU A O 1
ATOM 3309 N N . GLY A 1 404 ? 4.705 4.771 -12.779 1.00 94.62 404 GLY A N 1
ATOM 3310 C CA . GLY A 1 404 ? 4.910 4.885 -11.337 1.00 94.62 404 GLY A CA 1
ATOM 3311 C C . GLY A 1 404 ? 5.500 3.609 -10.734 1.00 94.62 404 GLY A C 1
ATOM 3312 O O . GLY A 1 404 ? 6.407 3.685 -9.906 1.00 94.62 404 GLY A O 1
ATOM 3313 N N . TRP A 1 405 ? 5.059 2.429 -11.183 1.00 94.19 405 TRP A N 1
ATOM 3314 C CA . TRP A 1 405 ? 5.582 1.155 -10.683 1.00 94.19 405 TRP A CA 1
ATOM 3315 C C . TRP A 1 405 ? 7.060 0.911 -10.983 1.00 94.19 405 TRP A C 1
ATOM 3317 O O . TRP A 1 405 ? 7.672 0.124 -10.265 1.00 94.19 405 TRP A O 1
ATOM 3327 N N . LEU A 1 406 ? 7.666 1.626 -11.937 1.00 90.94 406 LEU A N 1
ATOM 3328 C CA . LEU A 1 406 ? 9.117 1.609 -12.145 1.00 90.94 406 LEU A CA 1
ATOM 3329 C C . LEU A 1 406 ? 9.864 1.930 -10.843 1.00 90.94 406 LEU A C 1
ATOM 3331 O O . LEU A 1 406 ? 10.767 1.197 -10.450 1.00 90.94 406 LEU A O 1
ATOM 3335 N N . PHE A 1 407 ? 9.439 2.987 -10.146 1.00 92.31 407 PHE A N 1
ATOM 3336 C CA . PHE A 1 407 ? 10.027 3.415 -8.874 1.00 92.31 407 PHE A CA 1
ATOM 3337 C C . PHE A 1 407 ? 9.682 2.476 -7.713 1.00 92.31 407 PHE A C 1
ATOM 3339 O O . PHE A 1 407 ? 10.358 2.468 -6.688 1.00 92.31 407 PHE A O 1
ATOM 3346 N N . PHE A 1 408 ? 8.617 1.689 -7.848 1.00 89.81 408 PHE A N 1
ATOM 3347 C CA . PHE A 1 408 ? 8.215 0.727 -6.826 1.00 89.81 408 PHE A CA 1
ATOM 3348 C C . PHE A 1 408 ? 8.981 -0.595 -6.953 1.00 89.81 408 PHE A C 1
ATOM 3350 O O . PHE A 1 408 ? 9.321 -1.203 -5.943 1.00 89.81 408 PHE A O 1
ATOM 3357 N N . ASN A 1 409 ? 9.265 -1.022 -8.187 1.00 87.94 409 ASN A N 1
ATOM 3358 C CA . ASN A 1 409 ? 9.954 -2.276 -8.479 1.00 87.94 409 ASN A CA 1
ATOM 3359 C C . ASN A 1 409 ? 11.483 -2.145 -8.421 1.00 87.94 409 ASN A C 1
ATOM 3361 O O . ASN A 1 409 ? 12.152 -3.055 -7.941 1.00 87.94 409 ASN A O 1
ATOM 3365 N N . TYR A 1 410 ? 12.038 -1.019 -8.889 1.00 83.50 410 TYR A N 1
ATOM 3366 C CA . TYR A 1 410 ? 13.484 -0.836 -9.036 1.00 83.50 410 TYR A CA 1
ATOM 3367 C C . TYR A 1 410 ? 14.039 0.260 -8.126 1.00 83.50 410 TYR A C 1
ATOM 3369 O O . TYR A 1 410 ? 13.451 1.333 -7.962 1.00 83.50 410 TYR A O 1
ATOM 3377 N N . SER A 1 411 ? 15.225 0.010 -7.567 1.00 81.06 411 SER A N 1
ATOM 3378 C CA . SER A 1 411 ? 15.981 1.018 -6.824 1.00 81.06 411 SER A CA 1
ATOM 3379 C C . SER A 1 411 ? 16.491 2.127 -7.751 1.00 81.06 411 SER A C 1
ATOM 3381 O O . SER A 1 411 ? 16.605 1.952 -8.964 1.00 81.06 411 SER A O 1
ATOM 3383 N N . VAL A 1 412 ? 16.851 3.283 -7.187 1.00 77.75 412 VAL A N 1
ATOM 3384 C CA . VAL A 1 412 ? 17.399 4.402 -7.977 1.00 77.75 412 VAL A CA 1
ATOM 3385 C C . VAL A 1 412 ? 18.686 3.998 -8.702 1.00 77.75 412 VAL A C 1
ATOM 3387 O O . VAL A 1 412 ? 18.892 4.399 -9.846 1.00 77.75 412 VAL A O 1
ATOM 3390 N N . ASP A 1 413 ? 19.521 3.164 -8.082 1.00 70.00 413 ASP A N 1
ATOM 3391 C CA . ASP A 1 413 ? 20.743 2.656 -8.707 1.00 70.00 413 ASP A CA 1
ATOM 3392 C C . ASP A 1 413 ? 20.437 1.692 -9.853 1.00 70.00 413 ASP A C 1
ATOM 3394 O O . ASP A 1 413 ? 21.071 1.776 -10.906 1.00 70.00 413 ASP A O 1
ATOM 3398 N N . GLN A 1 414 ? 19.416 0.841 -9.701 1.00 70.25 414 GLN A N 1
ATOM 3399 C CA . GLN A 1 414 ? 18.933 -0.013 -10.784 1.00 70.25 414 GLN A CA 1
ATOM 3400 C C . GLN A 1 414 ? 18.373 0.826 -11.936 1.00 70.25 414 GLN A C 1
ATOM 3402 O O . GLN A 1 414 ? 18.760 0.605 -13.077 1.00 70.25 414 GLN A O 1
ATOM 3407 N N . ILE A 1 415 ? 17.558 1.847 -11.664 1.00 72.88 415 ILE A N 1
ATOM 3408 C CA . ILE A 1 415 ? 17.028 2.751 -12.701 1.00 72.88 415 ILE A CA 1
ATOM 3409 C C . ILE A 1 415 ? 18.164 3.513 -13.397 1.00 72.88 415 ILE A C 1
ATOM 3411 O O . ILE A 1 415 ? 18.162 3.651 -14.620 1.00 72.88 415 ILE A O 1
ATOM 3415 N N . ARG A 1 416 ? 19.172 3.977 -12.651 1.00 68.38 416 ARG A N 1
ATOM 3416 C CA . ARG A 1 416 ? 20.356 4.618 -13.234 1.00 68.38 416 ARG A CA 1
ATOM 3417 C C . ARG A 1 416 ? 21.134 3.632 -14.106 1.00 68.38 416 ARG A C 1
ATOM 3419 O O . ARG A 1 416 ? 21.544 4.002 -15.199 1.00 68.38 416 ARG A O 1
ATOM 3426 N N . SER A 1 417 ? 21.291 2.383 -13.666 1.00 61.53 417 SER A N 1
ATOM 3427 C CA . SER A 1 417 ? 21.922 1.340 -14.478 1.00 61.53 417 SER A CA 1
ATOM 3428 C C . SER A 1 417 ? 21.124 1.057 -15.753 1.00 61.53 417 SER A C 1
ATOM 3430 O O . SER A 1 417 ? 21.713 1.056 -16.821 1.00 61.53 417 SER A O 1
ATOM 3432 N N . VAL A 1 418 ? 19.790 0.960 -15.679 1.00 61.44 418 VAL A N 1
ATOM 3433 C CA . VAL A 1 418 ? 18.857 0.829 -16.816 1.00 61.44 418 VAL A CA 1
ATOM 3434 C C . VAL A 1 418 ? 19.032 1.975 -17.806 1.00 61.44 418 VAL A C 1
ATOM 3436 O O . VAL A 1 418 ? 19.097 1.737 -19.004 1.00 61.44 418 VAL A O 1
ATOM 3439 N N . GLN A 1 419 ? 19.133 3.218 -17.331 1.00 60.00 419 GLN A N 1
ATOM 3440 C CA . GLN A 1 419 ? 19.336 4.386 -18.194 1.00 60.00 419 GLN A CA 1
ATOM 3441 C C . GLN A 1 419 ? 20.703 4.381 -18.878 1.00 60.00 419 GLN A C 1
ATOM 3443 O O . GLN A 1 419 ? 20.804 4.765 -20.041 1.00 60.00 419 GLN A O 1
ATOM 3448 N N . GLU A 1 420 ? 21.754 3.956 -18.177 1.00 56.03 420 GLU A N 1
ATOM 3449 C CA . GLU A 1 420 ? 23.077 3.810 -18.779 1.00 56.03 420 GLU A CA 1
ATOM 3450 C C . GLU A 1 420 ? 23.086 2.627 -19.764 1.00 56.03 420 GLU A C 1
ATOM 3452 O O . GLU A 1 420 ? 23.540 2.805 -20.885 1.00 56.03 420 GLU A O 1
ATOM 3457 N N . ILE A 1 421 ? 22.468 1.483 -19.440 1.00 54.66 421 ILE A N 1
ATOM 3458 C CA . ILE A 1 421 ? 22.264 0.339 -20.351 1.00 54.66 421 ILE A CA 1
ATOM 3459 C C . ILE A 1 421 ? 21.473 0.756 -21.592 1.00 54.66 421 ILE A C 1
ATOM 3461 O O . ILE A 1 421 ? 21.859 0.413 -22.695 1.00 54.66 421 ILE A O 1
ATOM 3465 N N . ALA A 1 422 ? 20.394 1.527 -21.458 1.00 53.47 422 ALA A N 1
ATOM 3466 C CA . ALA A 1 422 ? 19.597 1.980 -22.599 1.00 53.47 422 ALA A CA 1
ATOM 3467 C C . ALA A 1 422 ? 20.421 2.820 -23.588 1.00 53.47 422 ALA A C 1
ATOM 3469 O O . ALA A 1 422 ? 20.173 2.792 -24.795 1.00 53.47 422 ALA A O 1
ATOM 3470 N N . LYS A 1 423 ? 21.400 3.578 -23.077 1.00 52.88 423 LYS A N 1
ATOM 3471 C CA . LYS A 1 423 ? 22.330 4.363 -23.897 1.00 52.88 423 LYS A CA 1
ATOM 3472 C C . LYS A 1 423 ? 23.483 3.511 -24.431 1.00 52.88 423 LYS A C 1
ATOM 3474 O O . LYS A 1 423 ? 24.014 3.801 -25.502 1.00 52.88 423 LYS A O 1
ATOM 3479 N N . LEU A 1 424 ? 23.858 2.459 -23.710 1.00 52.62 424 LEU A N 1
ATOM 3480 C CA . LEU A 1 424 ? 24.880 1.501 -24.101 1.00 52.62 424 LEU A CA 1
ATOM 3481 C C . LEU A 1 424 ? 24.260 0.440 -25.016 1.00 52.62 424 LEU A C 1
ATOM 3483 O O . LEU A 1 424 ? 23.563 -0.463 -24.574 1.00 52.62 424 LEU A O 1
ATOM 3487 N N . ARG A 1 425 ? 24.549 0.491 -26.319 1.00 54.56 425 ARG A N 1
ATOM 3488 C CA . ARG A 1 425 ? 24.162 -0.598 -27.234 1.00 54.56 425 ARG A CA 1
ATOM 3489 C C . ARG A 1 425 ? 24.995 -1.842 -26.929 1.00 54.56 425 ARG A C 1
ATOM 3491 O O . ARG A 1 425 ? 26.024 -2.055 -27.568 1.00 54.56 425 ARG A O 1
ATOM 3498 N N . MET A 1 426 ? 24.564 -2.606 -25.925 1.00 56.25 426 MET A N 1
ATOM 3499 C CA . MET A 1 426 ? 25.158 -3.871 -25.523 1.00 56.25 426 MET A CA 1
ATOM 3500 C C . MET A 1 426 ? 24.332 -5.045 -25.996 1.00 56.25 426 MET A C 1
ATOM 3502 O O . MET A 1 426 ? 23.191 -5.222 -25.584 1.00 56.25 426 MET A O 1
ATOM 3506 N N . VAL A 1 427 ? 24.925 -5.846 -26.871 1.00 56.72 427 VAL A N 1
ATOM 3507 C CA . VAL A 1 427 ? 24.305 -7.062 -27.387 1.00 56.72 427 VAL A CA 1
ATOM 3508 C C . VAL A 1 427 ? 25.292 -8.190 -27.183 1.00 56.72 427 VAL A C 1
ATOM 3510 O O . VAL A 1 427 ? 26.373 -8.171 -27.769 1.00 56.72 427 VAL A O 1
ATOM 3513 N N . ALA A 1 428 ? 24.911 -9.145 -26.342 1.00 55.84 428 ALA A N 1
ATOM 3514 C CA . ALA A 1 428 ? 25.610 -10.402 -26.170 1.00 55.84 428 ALA A CA 1
ATOM 3515 C C . ALA A 1 428 ? 24.930 -11.443 -27.064 1.00 55.84 428 ALA A C 1
ATOM 3517 O O . ALA A 1 428 ? 23.752 -11.742 -26.877 1.00 55.84 428 ALA A O 1
ATOM 3518 N N . GLN A 1 429 ? 25.637 -11.949 -28.069 1.00 57.94 429 GLN A N 1
ATOM 3519 C CA . GLN A 1 429 ? 25.123 -12.973 -28.977 1.00 57.94 429 GLN A CA 1
ATOM 3520 C C . GLN A 1 429 ? 26.041 -14.190 -28.955 1.00 57.94 429 GLN A C 1
ATOM 3522 O O . GLN A 1 429 ? 27.262 -14.006 -28.971 1.00 57.94 429 GLN A O 1
ATOM 3527 N N . PRO A 1 430 ? 25.492 -15.417 -28.948 1.00 56.03 430 PRO A N 1
ATOM 3528 C CA . PRO A 1 430 ? 26.308 -16.594 -29.189 1.00 56.03 430 PRO A CA 1
ATOM 3529 C C . PRO A 1 430 ? 26.973 -16.453 -30.564 1.00 56.03 430 PRO A C 1
ATOM 3531 O O . PRO A 1 430 ? 26.344 -16.026 -31.535 1.00 56.03 430 PRO A O 1
ATOM 3534 N N . TYR A 1 431 ? 28.262 -16.759 -30.630 1.00 53.44 431 TYR A N 1
ATOM 3535 C CA . TYR A 1 431 ? 29.049 -16.683 -31.852 1.00 53.44 431 TYR A CA 1
ATOM 3536 C C . TYR A 1 431 ? 29.883 -17.952 -32.018 1.00 53.44 431 TYR A C 1
ATOM 3538 O O . TYR A 1 431 ? 30.442 -18.467 -31.049 1.00 53.44 431 TYR A O 1
ATOM 3546 N N . TYR A 1 432 ? 29.969 -18.429 -33.257 1.00 55.78 432 TYR A N 1
ATOM 3547 C CA . TYR A 1 432 ? 30.713 -19.624 -33.643 1.00 55.78 432 TYR A CA 1
ATOM 3548 C C . TYR A 1 432 ? 31.765 -19.239 -34.677 1.00 55.78 432 TYR A C 1
ATOM 3550 O O . TYR A 1 432 ? 31.502 -18.412 -35.553 1.00 55.78 432 TYR A O 1
ATOM 3558 N N . PHE A 1 433 ? 32.951 -19.836 -34.586 1.00 47.94 433 PHE A N 1
ATOM 3559 C CA . PHE A 1 433 ? 33.939 -19.754 -35.654 1.00 47.94 433 PHE A CA 1
ATOM 3560 C C . PHE A 1 433 ? 34.602 -21.109 -35.894 1.00 47.94 433 PHE A C 1
ATOM 3562 O O . PHE A 1 433 ? 34.658 -21.963 -35.007 1.00 47.94 433 PHE A O 1
ATOM 3569 N N . TYR A 1 434 ? 35.067 -21.299 -37.126 1.00 40.34 434 TYR A N 1
ATOM 3570 C CA . TYR A 1 434 ? 35.665 -22.540 -37.600 1.00 40.34 434 TYR A CA 1
ATOM 3571 C C . TYR A 1 434 ? 37.197 -22.415 -37.658 1.00 40.34 434 TYR A C 1
ATOM 3573 O O . TYR A 1 434 ? 37.723 -21.393 -38.099 1.00 40.34 434 TYR A O 1
ATOM 3581 N N . GLY A 1 435 ? 37.907 -23.440 -37.179 1.00 47.78 435 GLY A N 1
ATOM 3582 C CA . GLY A 1 435 ? 39.370 -23.516 -37.086 1.00 47.78 435 GLY A CA 1
ATOM 3583 C C . GLY A 1 435 ? 39.825 -24.874 -36.526 1.00 47.78 435 GLY A C 1
ATOM 3584 O O . GLY A 1 435 ? 38.994 -25.749 -36.304 1.00 47.78 435 GLY A O 1
ATOM 3585 N N . LYS A 1 436 ? 41.129 -25.060 -36.245 1.00 37.19 436 LYS A N 1
ATOM 3586 C CA . LYS A 1 436 ? 41.705 -26.335 -35.733 1.00 37.19 436 LYS A CA 1
ATOM 3587 C C . LYS A 1 436 ? 41.114 -26.828 -34.394 1.00 37.19 436 LYS A C 1
ATOM 3589 O O . LYS A 1 436 ? 41.447 -27.916 -33.932 1.00 37.19 436 LYS A O 1
ATOM 3594 N N . SER A 1 437 ? 40.238 -26.052 -33.762 1.00 46.25 437 SER A N 1
ATOM 3595 C CA . SER A 1 437 ? 39.474 -26.430 -32.574 1.00 46.25 437 SER A CA 1
ATOM 3596 C C . SER A 1 437 ? 38.113 -25.739 -32.656 1.00 46.25 437 SER A C 1
ATOM 3598 O O . SER A 1 437 ? 38.064 -24.511 -32.698 1.00 46.25 437 SER A O 1
ATOM 3600 N N . PHE A 1 438 ? 37.007 -26.487 -32.700 1.00 45.50 438 PHE A N 1
ATOM 3601 C CA . PHE A 1 438 ? 35.664 -25.897 -32.640 1.00 45.50 438 PHE A CA 1
ATOM 3602 C C . PHE A 1 438 ? 35.557 -25.014 -31.393 1.00 45.50 438 PHE A C 1
ATOM 3604 O O . PHE A 1 438 ? 35.735 -25.494 -30.271 1.00 45.50 438 PHE A O 1
ATOM 3611 N N . THR A 1 439 ? 35.312 -23.724 -31.598 1.00 51.59 439 THR A N 1
ATOM 3612 C CA . THR A 1 439 ? 35.304 -22.713 -30.539 1.00 51.59 439 THR A CA 1
ATOM 3613 C C . THR A 1 439 ? 33.956 -21.998 -30.576 1.00 51.59 439 THR A C 1
ATOM 3615 O O . THR A 1 439 ? 33.549 -21.453 -31.605 1.00 51.59 439 THR A O 1
ATOM 3618 N N . TRP A 1 440 ? 33.232 -22.026 -29.459 1.00 57.91 440 TRP A N 1
ATOM 3619 C CA . TRP A 1 440 ? 31.990 -21.271 -29.270 1.00 57.91 440 TRP A CA 1
ATOM 3620 C C . TRP A 1 440 ? 32.237 -20.141 -28.277 1.00 57.91 440 TRP A C 1
ATOM 3622 O O . TRP A 1 440 ? 33.153 -20.201 -27.459 1.00 57.91 440 TRP A O 1
ATOM 3632 N N . GLY A 1 441 ? 31.443 -19.081 -28.352 1.00 59.53 441 GLY A N 1
ATOM 3633 C CA . GLY A 1 441 ? 31.679 -17.913 -27.522 1.00 59.53 441 GLY A CA 1
ATOM 3634 C C . GLY A 1 441 ? 30.510 -16.952 -27.456 1.00 59.53 441 GLY A C 1
ATOM 3635 O O . GLY A 1 441 ? 29.466 -17.160 -28.072 1.00 59.53 441 GLY A O 1
ATOM 3636 N N . VAL A 1 442 ? 30.709 -15.869 -26.715 1.00 61.28 442 VAL A N 1
ATOM 3637 C CA . VAL A 1 442 ? 29.784 -14.745 -26.639 1.00 61.28 442 VAL A CA 1
ATOM 3638 C C . VAL A 1 442 ? 30.426 -13.523 -27.273 1.00 61.28 442 VAL A C 1
ATOM 3640 O O . VAL A 1 442 ? 31.446 -13.019 -26.806 1.00 61.28 442 VAL A O 1
ATOM 3643 N N . ARG A 1 443 ? 29.801 -13.009 -28.329 1.00 61.72 443 ARG A N 1
ATOM 3644 C CA . ARG A 1 443 ? 30.138 -11.712 -28.907 1.00 61.72 443 ARG A CA 1
ATOM 3645 C C . ARG A 1 443 ? 29.369 -10.624 -28.177 1.00 61.72 443 ARG A C 1
ATOM 3647 O O . ARG A 1 443 ? 28.155 -10.517 -28.324 1.00 61.72 443 ARG A O 1
ATOM 3654 N N . LEU A 1 444 ? 30.093 -9.793 -27.445 1.00 62.31 444 LEU A N 1
ATOM 3655 C CA . LEU A 1 444 ? 29.621 -8.564 -26.829 1.00 62.31 444 LEU A CA 1
ATOM 3656 C C . LEU A 1 444 ? 29.877 -7.389 -27.775 1.00 62.31 444 LEU A C 1
ATOM 3658 O O . LEU A 1 444 ? 30.994 -6.892 -27.894 1.00 62.31 444 LEU A O 1
ATOM 3662 N N . LYS A 1 445 ? 28.834 -6.911 -28.452 1.00 59.84 445 LYS A N 1
ATOM 3663 C CA . LYS A 1 445 ? 28.873 -5.598 -29.110 1.00 59.84 445 LYS A CA 1
ATOM 3664 C C . LYS A 1 445 ? 28.627 -4.533 -28.055 1.00 59.84 445 LYS A C 1
ATOM 3666 O O . LYS A 1 445 ? 27.711 -4.701 -27.265 1.00 59.84 445 LYS A O 1
ATOM 3671 N N . TYR A 1 446 ? 29.414 -3.465 -28.044 1.00 64.00 446 TYR A N 1
ATOM 3672 C CA . TYR A 1 446 ? 29.335 -2.380 -27.069 1.00 64.00 446 TYR A CA 1
ATOM 3673 C C . TYR A 1 446 ? 29.606 -1.030 -27.740 1.00 64.00 446 TYR A C 1
ATOM 3675 O O . TYR A 1 446 ? 30.495 -0.910 -28.578 1.00 64.00 446 TYR A O 1
ATOM 3683 N N . SER A 1 447 ? 28.857 0.008 -27.367 1.00 61.47 447 SER A N 1
ATOM 3684 C CA . SER A 1 447 ? 29.102 1.388 -27.813 1.00 61.47 447 SER A CA 1
ATOM 3685 C C . SER A 1 447 ? 29.378 2.286 -26.601 1.00 61.47 447 SER A C 1
ATOM 3687 O O . SER A 1 447 ? 28.429 2.563 -25.867 1.00 61.47 447 SER A O 1
ATOM 3689 N N . PRO A 1 448 ? 30.635 2.723 -26.367 1.00 60.66 448 PRO A N 1
ATOM 3690 C CA . PRO A 1 448 ? 30.975 3.566 -25.221 1.00 60.66 448 PRO A CA 1
ATOM 3691 C C . PRO A 1 448 ? 30.320 4.945 -25.284 1.00 60.66 448 PRO A C 1
ATOM 3693 O O . PRO A 1 448 ? 30.127 5.497 -26.367 1.00 60.66 448 PRO A O 1
ATOM 3696 N N . LEU A 1 449 ? 30.049 5.527 -24.110 1.00 61.00 449 LEU A N 1
ATOM 3697 C CA . LEU A 1 449 ? 29.610 6.921 -23.985 1.00 61.00 449 LEU A CA 1
ATOM 3698 C C . LEU A 1 449 ? 30.789 7.904 -24.097 1.00 61.00 449 LEU A C 1
ATOM 3700 O O . LEU A 1 449 ? 30.589 9.059 -24.465 1.00 61.00 449 LEU A O 1
ATOM 3704 N N . SER A 1 450 ? 32.009 7.457 -23.789 1.00 64.56 450 SER A N 1
ATOM 3705 C CA . SER A 1 450 ? 33.262 8.206 -23.869 1.00 64.56 450 SER A CA 1
ATOM 3706 C C . SER A 1 450 ? 34.458 7.290 -24.152 1.00 64.56 450 SER A C 1
ATOM 3708 O O . SER A 1 450 ? 34.500 6.129 -23.753 1.00 64.56 450 SER A O 1
ATOM 3710 N N . ILE A 1 451 ? 35.493 7.845 -24.787 1.00 65.81 451 ILE A N 1
ATOM 3711 C CA . ILE A 1 451 ? 36.758 7.158 -25.116 1.00 65.81 451 ILE A CA 1
ATOM 3712 C C . ILE A 1 451 ? 37.511 6.691 -23.854 1.00 65.81 451 ILE A C 1
ATOM 3714 O O . ILE A 1 451 ? 38.315 5.765 -23.915 1.00 65.81 451 ILE A O 1
ATOM 3718 N N . LYS A 1 452 ? 37.254 7.321 -22.699 1.00 65.25 452 LYS A N 1
ATOM 3719 C CA . LYS A 1 452 ? 37.888 6.983 -21.411 1.00 65.25 452 LYS A CA 1
ATOM 3720 C C . LYS A 1 452 ? 37.146 5.896 -20.625 1.00 65.25 452 LYS A C 1
ATOM 3722 O O . LYS A 1 452 ? 37.567 5.569 -19.512 1.00 65.25 452 LYS A O 1
ATOM 3727 N N . ASP A 1 453 ? 36.036 5.386 -21.150 1.00 67.25 453 ASP A N 1
ATOM 3728 C CA . ASP A 1 453 ? 35.234 4.390 -20.453 1.00 67.25 453 ASP A CA 1
ATOM 3729 C C . ASP A 1 453 ? 35.823 2.990 -20.623 1.00 67.25 453 ASP A C 1
ATOM 3731 O O . ASP A 1 453 ? 36.313 2.628 -21.693 1.00 67.25 453 ASP A O 1
ATOM 3735 N N . LYS A 1 454 ? 35.765 2.196 -19.554 1.00 71.94 454 LYS A N 1
ATOM 3736 C CA . LYS A 1 454 ? 36.251 0.812 -19.539 1.00 71.94 454 LYS A CA 1
ATOM 3737 C C . LYS A 1 454 ? 35.166 -0.129 -19.039 1.00 71.94 454 LYS A C 1
ATOM 3739 O O . LYS A 1 454 ? 34.285 0.290 -18.286 1.00 71.94 454 LYS A O 1
ATOM 3744 N N . ILE A 1 455 ? 35.250 -1.393 -19.435 1.00 71.62 455 ILE A N 1
ATOM 3745 C CA . ILE A 1 455 ? 34.366 -2.454 -18.945 1.00 71.62 455 ILE A CA 1
ATOM 3746 C C . ILE A 1 455 ? 35.204 -3.547 -18.297 1.00 71.62 455 ILE A C 1
ATOM 3748 O O . ILE A 1 455 ? 36.224 -3.957 -18.854 1.00 71.62 455 ILE A O 1
ATOM 3752 N N . ASP A 1 456 ? 34.729 -4.030 -17.155 1.00 73.62 456 ASP A N 1
ATOM 3753 C CA . ASP A 1 456 ? 35.128 -5.317 -16.603 1.00 73.62 456 ASP A CA 1
ATOM 3754 C C . ASP A 1 456 ? 34.004 -6.329 -16.838 1.00 73.62 456 ASP A C 1
ATOM 3756 O O . ASP A 1 456 ? 32.830 -5.967 -16.783 1.00 73.62 456 ASP A O 1
ATOM 3760 N N . VAL A 1 457 ? 34.347 -7.582 -17.099 1.00 72.00 457 VAL A N 1
ATOM 3761 C CA . VAL A 1 457 ? 33.415 -8.674 -17.370 1.00 72.00 457 VAL A CA 1
ATOM 3762 C C . VAL A 1 457 ? 33.646 -9.758 -16.333 1.00 72.00 457 VAL A C 1
ATOM 3764 O O . VAL A 1 457 ? 34.741 -10.306 -16.254 1.00 72.00 457 VAL A O 1
ATOM 3767 N N . ASP A 1 458 ? 32.603 -10.095 -15.589 1.00 75.06 458 ASP A N 1
ATOM 3768 C CA . ASP A 1 458 ? 32.509 -11.333 -14.829 1.00 75.06 458 ASP A CA 1
ATOM 3769 C C . ASP A 1 458 ? 31.480 -12.241 -15.503 1.00 75.06 458 ASP A C 1
ATOM 3771 O O . ASP A 1 458 ? 30.553 -11.778 -16.174 1.00 75.06 458 ASP A O 1
ATOM 3775 N N . LEU A 1 459 ? 31.601 -13.538 -15.281 1.00 71.88 459 LEU A N 1
ATOM 3776 C CA . LEU A 1 459 ? 30.674 -14.537 -15.779 1.00 71.88 459 LEU A CA 1
ATOM 3777 C C . LEU A 1 459 ? 30.376 -15.583 -14.712 1.00 71.88 459 LEU A C 1
ATOM 3779 O O . LEU A 1 459 ? 31.191 -15.837 -13.829 1.00 71.88 459 LEU A O 1
ATOM 3783 N N . ARG A 1 460 ? 29.179 -16.162 -14.768 1.00 68.69 460 ARG A N 1
ATOM 3784 C CA . ARG A 1 460 ? 28.805 -17.312 -13.944 1.00 68.69 460 ARG A CA 1
ATOM 3785 C C . ARG A 1 460 ? 27.873 -18.250 -14.688 1.00 68.69 460 ARG A C 1
ATOM 3787 O O . ARG A 1 460 ? 27.079 -17.804 -15.520 1.00 68.69 460 ARG A O 1
ATOM 3794 N N . THR A 1 461 ? 27.911 -19.519 -14.314 1.00 69.12 461 THR A N 1
ATOM 3795 C CA . THR A 1 461 ? 26.841 -20.473 -14.609 1.00 69.12 461 THR A CA 1
ATOM 3796 C C . THR A 1 461 ? 25.698 -20.260 -13.615 1.00 69.12 461 THR A C 1
ATOM 3798 O O . THR A 1 461 ? 25.898 -19.809 -12.481 1.00 69.12 461 THR A O 1
ATOM 3801 N N . LYS A 1 462 ? 24.462 -20.552 -14.022 1.00 54.19 462 LYS A N 1
ATOM 3802 C CA . LYS A 1 462 ? 23.292 -20.421 -13.147 1.00 54.19 462 LYS A CA 1
ATOM 3803 C C . LYS A 1 462 ? 23.431 -21.331 -11.912 1.00 54.19 462 LYS A C 1
ATOM 3805 O O . LYS A 1 462 ? 23.357 -22.545 -12.039 1.00 54.19 462 LYS A O 1
ATOM 3810 N N . GLY A 1 463 ? 23.588 -20.730 -10.729 1.00 50.81 463 GLY A N 1
ATOM 3811 C CA . GLY A 1 463 ? 23.770 -21.442 -9.451 1.00 50.81 463 GLY A CA 1
ATOM 3812 C C . GLY A 1 463 ? 25.202 -21.432 -8.903 1.00 50.81 463 GLY A C 1
ATOM 3813 O O . GLY A 1 463 ? 25.402 -21.825 -7.760 1.00 50.81 463 GLY A O 1
ATOM 3814 N N . GLU A 1 464 ? 26.169 -20.920 -9.668 1.00 67.88 464 GLU A N 1
ATOM 3815 C CA . GLU A 1 464 ? 27.586 -20.867 -9.289 1.00 67.88 464 GLU A CA 1
ATOM 3816 C C . GLU A 1 464 ? 28.049 -19.448 -8.901 1.00 67.88 464 GLU A C 1
ATOM 3818 O O . GLU A 1 464 ? 27.341 -18.443 -9.082 1.00 67.88 464 GLU A O 1
ATOM 3823 N N . GLY A 1 465 ? 29.255 -19.376 -8.328 1.00 61.72 465 GLY A N 1
ATOM 3824 C CA . GLY A 1 465 ? 29.943 -18.129 -8.001 1.00 61.72 465 GLY A CA 1
ATOM 3825 C C . GLY A 1 465 ? 30.327 -17.315 -9.242 1.00 61.72 465 GLY A C 1
ATOM 3826 O O . GLY A 1 465 ? 30.376 -17.823 -10.358 1.00 61.72 465 GLY A O 1
ATOM 3827 N N . TRP A 1 466 ? 30.582 -16.020 -9.048 1.00 66.69 466 TRP A N 1
ATOM 3828 C CA . TRP A 1 466 ? 31.059 -15.146 -10.123 1.00 66.69 466 TRP A CA 1
ATOM 3829 C C . TRP A 1 466 ? 32.546 -15.350 -10.356 1.00 66.69 466 TRP A C 1
ATOM 3831 O O . TRP A 1 466 ? 33.329 -15.253 -9.413 1.00 66.69 466 TRP A O 1
ATOM 3841 N N . VAL A 1 467 ? 32.922 -15.541 -11.614 1.00 69.62 467 VAL A N 1
ATOM 3842 C CA . VAL A 1 467 ? 34.310 -15.656 -12.043 1.00 69.62 467 VAL A CA 1
ATOM 3843 C C . VAL A 1 467 ? 34.662 -14.472 -12.919 1.00 69.62 467 VAL A C 1
ATOM 3845 O O . VAL A 1 467 ? 33.940 -14.117 -13.850 1.00 69.62 467 VAL A O 1
ATOM 3848 N N . HIS A 1 468 ? 35.769 -13.826 -12.582 1.00 71.94 468 HIS A N 1
ATOM 3849 C CA . HIS A 1 468 ? 36.262 -12.685 -13.331 1.00 71.94 468 HIS A CA 1
ATOM 3850 C C . HIS A 1 468 ? 36.813 -13.148 -14.685 1.00 71.94 468 HIS A C 1
ATOM 3852 O O . HIS A 1 468 ? 37.596 -14.092 -14.727 1.00 71.94 468 HIS A O 1
ATOM 3858 N N . TYR A 1 469 ? 36.400 -12.504 -15.780 1.00 68.00 469 TYR A N 1
ATOM 3859 C CA . TYR A 1 469 ? 36.806 -12.864 -17.144 1.00 68.00 469 TYR A CA 1
ATOM 3860 C C . TYR A 1 469 ? 37.735 -11.846 -17.794 1.00 68.00 469 TYR A C 1
ATOM 3862 O O . TYR A 1 469 ? 38.624 -12.206 -18.555 1.00 68.00 469 TYR A O 1
ATOM 3870 N N . ALA A 1 470 ? 37.523 -10.555 -17.569 1.00 66.38 470 ALA A N 1
ATOM 3871 C CA . ALA A 1 470 ? 38.402 -9.536 -18.126 1.00 66.38 470 ALA A CA 1
ATOM 3872 C C . ALA A 1 470 ? 38.204 -8.199 -17.418 1.00 66.38 470 ALA A C 1
ATOM 3874 O O . ALA A 1 470 ? 37.099 -7.858 -17.006 1.00 66.38 470 ALA A O 1
ATOM 3875 N N . GLN A 1 471 ? 39.272 -7.411 -17.334 1.00 72.06 471 GLN A N 1
ATOM 3876 C CA . GLN A 1 471 ? 39.286 -6.104 -16.679 1.00 72.06 471 GLN A CA 1
ATOM 3877 C C . GLN A 1 471 ? 39.843 -5.025 -17.599 1.00 72.06 471 GLN A C 1
ATOM 3879 O O . GLN A 1 471 ? 40.704 -5.283 -18.440 1.00 72.06 471 GLN A O 1
ATOM 3884 N N . ASN A 1 472 ? 39.396 -3.787 -17.384 1.00 64.94 472 ASN A N 1
ATOM 3885 C CA . ASN A 1 472 ? 39.908 -2.591 -18.049 1.00 64.94 472 ASN A CA 1
ATOM 3886 C C . ASN A 1 472 ? 39.849 -2.642 -19.586 1.00 64.94 472 ASN A C 1
ATOM 3888 O O . ASN A 1 472 ? 40.681 -2.028 -20.265 1.00 64.94 472 ASN A O 1
ATOM 3892 N N . ILE A 1 473 ? 38.853 -3.332 -20.143 1.00 66.69 473 ILE A N 1
ATOM 3893 C CA . ILE A 1 473 ? 38.739 -3.518 -21.587 1.00 66.69 473 ILE A CA 1
ATOM 3894 C C . ILE A 1 473 ? 38.478 -2.162 -22.236 1.00 66.69 473 ILE A C 1
ATOM 3896 O O . ILE A 1 473 ? 37.481 -1.492 -21.948 1.00 66.69 473 ILE A O 1
ATOM 3900 N N . THR A 1 474 ? 39.404 -1.766 -23.108 1.00 58.66 474 THR A N 1
ATOM 3901 C CA . THR A 1 474 ? 39.345 -0.508 -23.854 1.00 58.66 474 THR A CA 1
ATOM 3902 C C . THR A 1 474 ? 38.757 -0.814 -25.225 1.00 58.66 474 THR A C 1
ATOM 3904 O O . THR A 1 474 ? 39.414 -1.380 -26.091 1.00 58.66 474 THR A O 1
ATOM 3907 N N . THR A 1 475 ? 37.484 -0.504 -25.422 1.00 54.94 475 THR A N 1
ATOM 3908 C CA . THR A 1 475 ? 36.703 -0.989 -26.568 1.00 54.94 475 THR A CA 1
ATOM 3909 C C . THR A 1 475 ? 36.745 -0.012 -27.744 1.00 54.94 475 THR A C 1
ATOM 3911 O O . THR A 1 475 ? 35.719 0.527 -28.159 1.00 54.94 475 THR A O 1
ATOM 3914 N N . ARG A 1 476 ? 37.938 0.210 -28.318 1.00 51.00 476 ARG A N 1
ATOM 3915 C CA . ARG A 1 476 ? 38.073 0.964 -29.584 1.00 51.00 476 ARG A CA 1
ATOM 3916 C C . ARG A 1 476 ? 37.286 0.302 -30.726 1.00 51.00 476 ARG A C 1
ATOM 3918 O O . ARG A 1 476 ? 36.673 1.006 -31.522 1.00 51.00 476 ARG A O 1
ATOM 3925 N N . ASP A 1 477 ? 37.192 -1.028 -30.718 1.00 49.12 477 ASP A N 1
ATOM 3926 C CA . ASP A 1 477 ? 36.608 -1.808 -31.818 1.00 49.12 477 ASP A CA 1
ATOM 3927 C C . ASP A 1 477 ? 35.110 -2.114 -31.671 1.00 49.12 477 ASP A C 1
ATOM 3929 O O . ASP A 1 477 ? 34.537 -2.815 -32.502 1.00 49.12 477 ASP A O 1
ATOM 3933 N N . LYS A 1 478 ? 34.436 -1.588 -30.633 1.00 55.22 478 LYS A N 1
ATOM 3934 C CA . LYS A 1 478 ? 32.991 -1.791 -30.360 1.00 55.22 478 LYS A CA 1
ATOM 3935 C C . LYS A 1 478 ? 32.537 -3.258 -30.239 1.00 55.22 478 LYS A C 1
ATOM 3937 O O . LYS A 1 478 ? 31.339 -3.521 -30.113 1.00 55.22 478 LYS A O 1
ATOM 3942 N N . VAL A 1 479 ? 33.460 -4.216 -30.272 1.00 57.97 479 VAL A N 1
ATOM 3943 C CA . VAL A 1 479 ? 33.202 -5.656 -30.224 1.00 57.97 479 VAL A CA 1
ATOM 3944 C C . VAL A 1 479 ? 34.230 -6.303 -29.302 1.00 57.97 479 VAL A C 1
ATOM 3946 O O . VAL A 1 479 ? 35.429 -6.111 -29.468 1.00 57.97 479 VAL A O 1
ATOM 3949 N N . LEU A 1 480 ? 33.748 -7.075 -28.337 1.00 61.16 480 LEU A N 1
ATOM 3950 C CA . LEU A 1 480 ? 34.526 -7.946 -27.469 1.00 61.16 480 LEU A CA 1
ATOM 3951 C C . LEU A 1 480 ? 34.007 -9.368 -27.666 1.00 61.16 480 LEU A C 1
ATOM 3953 O O . LEU A 1 480 ? 32.802 -9.593 -27.622 1.00 61.16 480 LEU A O 1
ATOM 3957 N N . ASN A 1 481 ? 34.894 -10.329 -27.875 1.00 60.97 481 ASN A N 1
ATOM 3958 C CA . ASN A 1 481 ? 34.509 -11.730 -27.984 1.00 60.97 481 ASN A CA 1
ATOM 3959 C C . ASN A 1 481 ? 35.053 -12.494 -26.770 1.00 60.97 481 ASN A C 1
ATOM 3961 O O . ASN A 1 481 ? 36.215 -12.331 -26.407 1.00 60.97 481 ASN A O 1
ATOM 3965 N N . ILE A 1 482 ? 34.196 -13.310 -26.167 1.00 62.19 482 ILE A N 1
ATOM 3966 C CA . ILE A 1 482 ? 34.486 -14.210 -25.048 1.00 62.19 482 ILE A CA 1
ATOM 3967 C C . ILE A 1 482 ? 34.444 -15.627 -25.617 1.00 62.19 482 ILE A C 1
ATOM 3969 O O . ILE A 1 482 ? 33.435 -15.973 -26.224 1.00 62.19 482 ILE A O 1
ATOM 3973 N N . TYR A 1 483 ? 35.489 -16.441 -25.465 1.00 59.16 483 TYR A N 1
ATOM 3974 C CA . TYR A 1 483 ? 35.599 -17.740 -26.154 1.00 59.16 483 TYR A CA 1
ATOM 3975 C C . TYR A 1 483 ? 35.700 -18.941 -25.194 1.00 59.16 483 TYR A C 1
ATOM 3977 O O . TYR A 1 483 ? 36.158 -18.801 -24.062 1.00 59.16 483 TYR A O 1
ATOM 3985 N N . GLY A 1 484 ? 35.288 -20.119 -25.675 1.00 53.25 484 GLY A N 1
ATOM 3986 C CA . GLY A 1 484 ? 35.457 -21.437 -25.056 1.00 53.25 484 GLY A CA 1
ATOM 3987 C C . GLY A 1 484 ? 36.119 -22.435 -26.018 1.00 53.25 484 GLY A C 1
ATOM 3988 O O . GLY A 1 484 ? 35.637 -22.596 -27.140 1.00 53.25 484 GLY A O 1
ATOM 3989 N N . ILE A 1 485 ? 37.209 -23.100 -25.614 1.00 48.56 485 ILE A N 1
ATOM 3990 C CA . ILE A 1 485 ? 37.944 -24.075 -26.441 1.00 48.56 485 ILE A CA 1
ATOM 3991 C C . ILE A 1 485 ? 37.455 -25.502 -26.167 1.00 48.56 485 ILE A C 1
ATOM 3993 O O . ILE A 1 485 ? 37.461 -25.970 -25.029 1.00 48.56 485 ILE A O 1
ATOM 3997 N N . LYS A 1 486 ? 37.130 -26.261 -27.223 1.00 43.50 486 LYS A N 1
ATOM 3998 C CA . LYS A 1 486 ? 37.024 -27.724 -27.131 1.00 43.50 486 LYS A CA 1
ATOM 3999 C C . LYS A 1 486 ? 38.405 -28.346 -27.332 1.00 43.50 486 LYS A C 1
ATOM 4001 O O . LYS A 1 486 ? 38.779 -28.642 -28.463 1.00 43.50 486 LYS A O 1
ATOM 4006 N N . ASN A 1 487 ? 39.157 -28.570 -26.253 1.00 40.91 487 ASN A N 1
ATOM 4007 C CA . ASN A 1 487 ? 40.302 -29.480 -26.304 1.00 40.91 487 ASN A CA 1
ATOM 4008 C C . ASN A 1 487 ? 40.219 -30.522 -25.184 1.00 40.91 487 ASN A C 1
ATOM 4010 O O . ASN A 1 487 ? 40.075 -30.189 -24.008 1.00 40.91 487 ASN A O 1
ATOM 4014 N N . LYS A 1 488 ? 40.287 -31.801 -25.572 1.00 40.53 488 LYS A N 1
ATOM 4015 C CA . LYS A 1 488 ? 40.391 -32.955 -24.672 1.00 40.53 488 LYS A CA 1
ATOM 4016 C C . LYS A 1 488 ? 41.750 -32.905 -23.959 1.00 40.53 488 LYS A C 1
ATOM 4018 O O . LYS A 1 488 ? 42.670 -33.539 -24.448 1.00 40.53 488 LYS A O 1
ATOM 4023 N N . ALA A 1 489 ? 41.894 -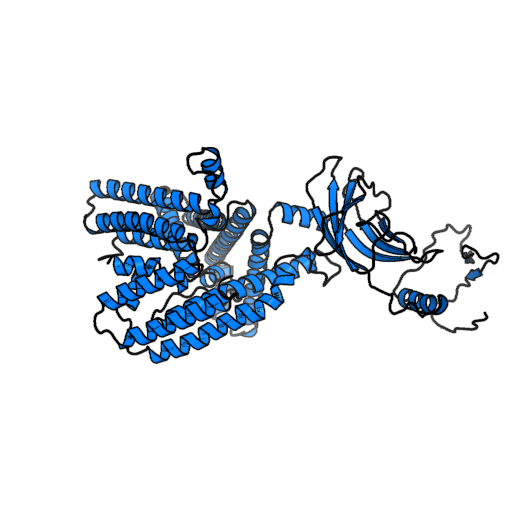32.132 -22.880 1.00 35.34 489 ALA A N 1
ATOM 4024 C CA . ALA A 1 489 ? 42.947 -32.305 -21.860 1.00 35.34 489 ALA A CA 1
ATOM 4025 C C . ALA A 1 489 ? 42.904 -31.226 -20.756 1.00 35.34 489 ALA A C 1
ATOM 4027 O O . ALA A 1 489 ? 43.946 -30.711 -20.392 1.00 35.34 489 ALA A O 1
ATOM 4028 N N . VAL A 1 490 ? 41.745 -30.857 -20.201 1.00 34.09 490 VAL A N 1
ATOM 4029 C CA . VAL A 1 490 ? 41.701 -30.268 -18.844 1.00 34.09 490 VAL A CA 1
ATOM 4030 C C . VAL A 1 490 ? 40.374 -30.662 -18.201 1.00 34.09 490 VAL A C 1
ATOM 4032 O O . VAL A 1 490 ? 39.386 -29.935 -18.252 1.00 34.09 490 VAL A O 1
ATOM 4035 N N . VAL A 1 491 ? 40.337 -31.868 -17.639 1.00 37.75 491 VAL A N 1
ATOM 4036 C CA . VAL A 1 491 ? 39.376 -32.219 -16.592 1.00 37.75 491 VAL A CA 1
ATOM 4037 C C . VAL A 1 491 ? 40.068 -31.813 -15.302 1.00 37.75 491 VAL A C 1
ATOM 4039 O O . VAL A 1 491 ? 41.059 -32.442 -14.951 1.00 37.75 491 VAL A O 1
ATOM 4042 N N . ASN A 1 492 ? 39.610 -30.711 -14.708 1.00 32.34 492 ASN A N 1
ATOM 4043 C CA . ASN A 1 492 ? 39.885 -30.200 -13.354 1.00 32.34 492 ASN A CA 1
ATOM 4044 C C . ASN A 1 492 ? 40.187 -28.705 -13.399 1.00 32.34 492 ASN A C 1
ATOM 4046 O O . ASN A 1 492 ? 41.339 -28.288 -13.455 1.00 32.34 492 ASN A O 1
ATOM 4050 N N . SER A 1 493 ? 39.130 -27.899 -13.400 1.00 30.86 493 SER A N 1
ATOM 4051 C CA . SER A 1 493 ? 38.980 -26.703 -12.560 1.00 30.86 493 SER A CA 1
ATOM 4052 C C . SER A 1 493 ? 37.896 -25.794 -13.126 1.00 30.86 493 SER A C 1
ATOM 4054 O O . SER A 1 493 ? 37.732 -25.633 -14.335 1.00 30.86 493 SER A O 1
ATOM 4056 N N . GLU A 1 494 ? 37.134 -25.257 -12.183 1.00 38.38 494 GLU A N 1
ATOM 4057 C CA . GLU A 1 494 ? 36.322 -24.052 -12.251 1.00 38.38 494 GLU A CA 1
ATOM 4058 C C . GLU A 1 494 ? 36.762 -23.096 -13.366 1.00 38.38 494 GLU A C 1
ATOM 4060 O O . GLU A 1 494 ? 37.902 -22.645 -13.392 1.00 38.38 494 GLU A O 1
ATOM 4065 N N . ILE A 1 495 ? 35.834 -22.812 -14.285 1.00 39.16 495 ILE A N 1
ATOM 4066 C CA . ILE A 1 495 ? 35.777 -21.628 -15.154 1.00 39.16 495 ILE A CA 1
ATOM 4067 C C . ILE A 1 495 ? 37.154 -20.973 -15.391 1.00 39.16 495 ILE A C 1
ATOM 4069 O O . ILE A 1 495 ? 37.492 -19.925 -14.842 1.00 39.16 495 ILE A O 1
ATOM 4073 N N . SER A 1 496 ? 37.969 -21.591 -16.240 1.00 39.09 496 SER A N 1
ATOM 4074 C CA . SER A 1 496 ? 39.154 -20.925 -16.776 1.00 39.09 496 SER A CA 1
ATOM 4075 C C . SER A 1 496 ? 38.730 -19.934 -17.864 1.00 39.09 496 SER A C 1
ATOM 4077 O O . SER A 1 496 ? 37.806 -20.212 -18.633 1.00 39.09 496 SER A O 1
ATOM 4079 N N . TYR A 1 497 ? 39.448 -18.808 -17.959 1.00 41.91 497 TYR A N 1
ATOM 4080 C CA . TYR A 1 497 ? 39.302 -17.687 -18.910 1.00 41.91 497 TYR A CA 1
ATOM 4081 C C . TYR A 1 497 ? 39.140 -18.084 -20.398 1.00 41.91 497 TYR A C 1
ATOM 4083 O O . TYR A 1 497 ? 38.874 -17.229 -21.238 1.00 41.91 497 TYR A O 1
ATOM 4091 N N . ASN A 1 498 ? 39.279 -19.365 -20.740 1.00 45.62 498 ASN A N 1
ATOM 4092 C CA . ASN A 1 498 ? 39.280 -19.874 -22.105 1.00 45.62 498 ASN A CA 1
ATOM 4093 C C . ASN A 1 498 ? 38.281 -21.011 -22.381 1.00 45.62 498 ASN A C 1
ATOM 4095 O O . ASN A 1 498 ? 38.263 -21.487 -23.512 1.00 45.62 498 ASN A O 1
ATOM 4099 N N . ASN A 1 499 ? 37.465 -21.464 -21.416 1.00 53.38 499 ASN A N 1
ATOM 4100 C CA . ASN A 1 499 ? 36.674 -22.702 -21.554 1.00 53.38 499 ASN A CA 1
ATOM 4101 C C . ASN A 1 499 ? 35.207 -22.548 -21.106 1.00 53.38 499 ASN A C 1
ATOM 4103 O O . ASN A 1 499 ? 34.750 -23.226 -20.188 1.00 53.38 499 ASN A O 1
ATOM 4107 N N . LEU A 1 500 ? 34.433 -21.682 -21.768 1.00 57.53 500 LEU A N 1
ATOM 4108 C CA . LEU A 1 500 ? 32.969 -21.758 -21.673 1.00 57.53 500 LEU A CA 1
ATOM 4109 C C . LEU A 1 500 ? 32.490 -23.097 -22.253 1.00 57.53 500 LEU A C 1
ATOM 4111 O O . LEU A 1 500 ? 32.984 -23.508 -23.296 1.00 57.53 500 LEU A O 1
ATOM 4115 N N . ALA A 1 501 ? 31.520 -23.756 -21.627 1.00 58.97 501 ALA A N 1
ATOM 4116 C CA . ALA A 1 501 ? 30.810 -24.915 -22.173 1.00 58.97 501 ALA A CA 1
ATOM 4117 C C . ALA A 1 501 ? 29.490 -24.459 -22.832 1.00 58.97 501 ALA A C 1
ATOM 4119 O O . ALA A 1 501 ? 29.104 -23.300 -22.691 1.00 58.97 501 ALA A O 1
ATOM 4120 N N . PRO A 1 502 ? 28.769 -25.308 -23.580 1.00 61.44 502 PRO A N 1
ATOM 4121 C CA . PRO A 1 502 ? 27.374 -25.030 -23.898 1.00 61.44 502 PRO A CA 1
ATOM 4122 C C . PRO A 1 502 ? 26.541 -24.972 -22.613 1.00 61.44 502 PRO A C 1
ATOM 4124 O O . PRO A 1 502 ? 26.722 -25.792 -21.715 1.00 61.44 502 PRO A O 1
ATOM 4127 N N . GLY A 1 503 ? 25.638 -24.000 -22.500 1.00 63.06 503 GLY A N 1
ATOM 4128 C CA . GLY A 1 503 ? 24.896 -23.782 -21.260 1.00 63.06 503 GLY A CA 1
ATOM 4129 C C . GLY A 1 503 ? 24.330 -22.375 -21.099 1.00 63.06 503 GLY A C 1
ATOM 4130 O O . GLY A 1 503 ? 24.427 -21.529 -21.991 1.00 63.06 503 GLY A O 1
ATOM 4131 N N . GLN A 1 504 ? 23.703 -22.138 -19.945 1.00 60.84 504 GLN A N 1
ATOM 4132 C CA . GLN A 1 504 ? 23.183 -20.828 -19.555 1.00 60.84 504 GLN A CA 1
ATOM 4133 C C . GLN A 1 504 ? 24.204 -20.084 -18.698 1.00 60.84 504 GLN A C 1
ATOM 4135 O O . GLN A 1 504 ? 24.560 -20.533 -17.607 1.00 60.84 504 GLN A O 1
ATOM 4140 N N . TYR A 1 505 ? 24.607 -18.916 -19.179 1.00 67.50 505 TYR A N 1
ATOM 4141 C CA . TYR A 1 505 ? 25.547 -18.025 -18.523 1.00 67.50 505 TYR A CA 1
ATOM 4142 C C . TYR A 1 505 ? 24.877 -16.711 -18.161 1.00 67.50 505 TYR A C 1
ATOM 4144 O O . TYR A 1 505 ? 23.987 -16.229 -18.860 1.00 67.50 505 TYR A O 1
ATOM 4152 N N . GLU A 1 506 ? 25.359 -16.095 -17.093 1.00 67.75 506 GLU A N 1
ATOM 4153 C CA . GLU A 1 506 ? 25.108 -14.693 -16.796 1.00 67.75 506 GLU A CA 1
ATOM 4154 C C . GLU A 1 506 ? 26.423 -13.925 -16.874 1.00 67.75 506 GLU A C 1
ATOM 4156 O O . GLU A 1 506 ? 27.396 -14.273 -16.209 1.00 67.75 506 GLU A O 1
ATOM 4161 N N . LEU A 1 507 ? 26.443 -12.863 -17.675 1.00 68.50 507 LEU A N 1
ATOM 4162 C CA . LEU A 1 507 ? 27.572 -11.944 -17.800 1.00 68.50 507 LEU A CA 1
ATOM 4163 C C . LEU A 1 507 ? 27.298 -10.715 -16.953 1.00 68.50 507 LEU A C 1
ATOM 4165 O O . LEU A 1 507 ? 26.315 -10.027 -17.197 1.00 68.50 507 LEU A O 1
ATOM 4169 N N . ARG A 1 508 ? 28.162 -10.404 -15.992 1.00 71.25 508 ARG A N 1
ATOM 4170 C CA . ARG A 1 508 ? 28.113 -9.165 -15.216 1.00 71.25 508 ARG A CA 1
ATOM 4171 C C . ARG A 1 508 ? 29.173 -8.216 -15.734 1.00 71.25 508 ARG A C 1
ATOM 4173 O O . ARG A 1 508 ? 30.362 -8.468 -15.608 1.00 71.25 508 ARG A O 1
ATOM 4180 N N . LEU A 1 509 ? 28.734 -7.087 -16.259 1.00 70.44 509 LEU A N 1
ATOM 4181 C CA . LEU A 1 509 ? 29.606 -6.044 -16.768 1.00 70.44 509 LEU A CA 1
ATOM 4182 C C . LEU A 1 509 ? 29.699 -4.924 -15.732 1.00 70.44 509 LEU A C 1
ATOM 4184 O O . LEU A 1 509 ? 28.666 -4.390 -15.321 1.00 70.44 509 LEU A O 1
ATOM 4188 N N . HIS A 1 510 ? 30.912 -4.559 -15.316 1.00 72.19 510 HIS A N 1
ATOM 4189 C CA . HIS A 1 510 ? 31.158 -3.380 -14.483 1.00 72.19 510 HIS A CA 1
ATOM 4190 C C . HIS A 1 510 ? 31.650 -2.246 -15.363 1.00 72.19 510 HIS A C 1
ATOM 4192 O O . HIS A 1 510 ? 32.725 -2.311 -15.958 1.00 72.19 510 HIS A O 1
ATOM 4198 N N . TYR A 1 511 ? 30.856 -1.188 -15.447 1.00 69.56 511 TYR A N 1
ATOM 4199 C CA . TYR A 1 511 ? 31.186 -0.035 -16.271 1.00 69.56 511 TYR A CA 1
ATOM 4200 C C . TYR A 1 511 ? 31.960 1.027 -15.473 1.00 69.56 511 TYR A C 1
ATOM 4202 O O . TYR A 1 511 ? 31.479 1.563 -14.470 1.00 69.56 511 TYR A O 1
ATOM 4210 N N . ARG A 1 512 ? 33.165 1.373 -15.942 1.00 67.38 512 ARG A N 1
ATOM 4211 C CA . ARG A 1 512 ? 34.033 2.400 -15.350 1.00 67.38 512 ARG A CA 1
ATOM 4212 C C . ARG A 1 512 ? 34.001 3.668 -16.195 1.00 67.38 512 ARG A C 1
ATOM 4214 O O . ARG A 1 512 ? 34.471 3.663 -17.329 1.00 67.38 512 ARG A O 1
ATOM 4221 N N . LYS A 1 513 ? 33.523 4.774 -15.619 1.00 63.22 513 LYS A N 1
ATOM 4222 C CA . LYS A 1 513 ? 33.495 6.086 -16.283 1.00 63.22 513 LYS A CA 1
ATOM 4223 C C . LYS A 1 513 ? 34.711 6.907 -15.865 1.00 63.22 513 LYS A C 1
ATOM 4225 O O . LYS A 1 513 ? 34.845 7.243 -14.688 1.00 63.22 513 LYS A O 1
ATOM 4230 N N . GLY A 1 514 ? 35.585 7.244 -16.814 1.00 59.69 514 GLY A N 1
ATOM 4231 C CA . GLY A 1 514 ? 36.775 8.065 -16.548 1.00 59.69 514 GLY A CA 1
ATOM 4232 C C . GLY A 1 514 ? 37.741 7.455 -15.523 1.00 59.69 514 GLY A C 1
ATOM 4233 O O . GLY A 1 514 ? 38.257 8.167 -14.668 1.00 59.69 514 GLY A O 1
ATOM 4234 N N . GLY A 1 515 ? 37.934 6.132 -15.558 1.00 53.66 515 GLY A N 1
ATOM 4235 C CA . GLY A 1 515 ? 38.865 5.413 -14.676 1.00 53.66 515 GLY A CA 1
ATOM 4236 C C . GLY A 1 515 ? 38.357 5.121 -13.258 1.00 53.66 515 GLY A C 1
ATOM 4237 O O . GLY A 1 515 ? 38.937 4.274 -12.584 1.00 53.66 515 GLY A O 1
ATOM 4238 N N . LYS A 1 516 ? 37.251 5.733 -12.812 1.00 54.09 516 LYS A N 1
ATOM 4239 C CA . LYS A 1 516 ? 36.594 5.373 -11.546 1.00 54.09 516 LYS A CA 1
ATOM 4240 C C . LYS A 1 516 ? 35.553 4.276 -11.782 1.00 54.09 516 LYS A C 1
ATOM 4242 O O . LYS A 1 516 ? 34.681 4.409 -12.644 1.00 54.09 516 LYS A O 1
ATOM 4247 N N . LEU A 1 517 ? 35.637 3.204 -10.994 1.00 49.38 517 LEU A N 1
ATOM 4248 C CA . LEU A 1 517 ? 34.625 2.150 -10.916 1.00 49.38 517 LEU A CA 1
ATOM 4249 C C . LEU A 1 517 ? 33.326 2.791 -10.411 1.00 49.38 517 LEU A C 1
ATOM 4251 O O . LEU A 1 517 ? 33.202 3.119 -9.233 1.00 49.38 517 LEU A O 1
ATOM 4255 N N . LYS A 1 518 ? 32.365 3.042 -11.304 1.00 52.53 518 LYS A N 1
ATOM 4256 C CA . LYS A 1 518 ? 30.993 3.307 -10.872 1.00 52.53 518 LYS A CA 1
ATOM 4257 C C . LYS A 1 518 ? 30.310 1.955 -10.773 1.00 52.53 518 LYS A C 1
ATOM 4259 O O . LYS A 1 518 ? 30.467 1.123 -11.655 1.00 52.53 518 LYS A O 1
ATOM 4264 N N . ALA A 1 519 ? 29.548 1.742 -9.707 1.00 48.25 519 ALA A N 1
ATOM 4265 C CA . ALA A 1 519 ? 28.825 0.501 -9.437 1.00 48.25 519 ALA A CA 1
ATOM 4266 C C . ALA A 1 519 ? 27.644 0.257 -10.409 1.00 48.25 519 ALA A C 1
ATOM 4268 O O . ALA A 1 519 ? 26.567 -0.153 -9.993 1.00 48.25 519 ALA A O 1
ATOM 4269 N N . CYS A 1 520 ? 27.806 0.540 -11.705 1.00 53.00 520 CYS A N 1
ATOM 4270 C CA . CYS A 1 520 ? 26.865 0.115 -12.728 1.00 53.00 520 CYS A CA 1
ATOM 4271 C C . CYS A 1 520 ? 27.224 -1.326 -13.093 1.00 53.00 520 CYS A C 1
ATOM 4273 O O . CYS A 1 520 ? 28.195 -1.568 -13.811 1.00 53.00 520 CYS A O 1
ATOM 4275 N N . ARG A 1 521 ? 26.473 -2.262 -12.509 1.00 63.38 521 ARG A N 1
ATOM 4276 C CA . ARG A 1 521 ? 26.561 -3.694 -12.787 1.00 63.38 521 ARG A CA 1
ATOM 4277 C C . ARG A 1 521 ? 25.444 -4.052 -13.750 1.00 63.38 521 ARG A C 1
ATOM 4279 O O . ARG A 1 521 ? 24.277 -3.851 -13.428 1.00 63.38 521 ARG A O 1
ATOM 4286 N N . ILE A 1 522 ? 25.801 -4.572 -14.912 1.00 61.75 522 ILE A N 1
ATOM 4287 C CA . ILE A 1 522 ? 24.849 -4.956 -15.954 1.00 61.75 522 ILE A CA 1
ATOM 4288 C C . ILE A 1 522 ? 24.910 -6.465 -16.065 1.00 61.75 522 ILE A C 1
ATOM 4290 O O . ILE A 1 522 ? 25.964 -6.988 -16.405 1.00 61.75 522 ILE A O 1
ATOM 4294 N N . ILE A 1 523 ? 23.817 -7.157 -15.752 1.00 64.38 523 ILE A N 1
ATOM 4295 C CA . ILE A 1 523 ? 23.751 -8.612 -15.888 1.00 64.38 523 ILE A CA 1
ATOM 4296 C C . ILE A 1 523 ? 23.034 -8.937 -17.197 1.00 64.38 523 ILE A C 1
ATOM 4298 O O . ILE A 1 523 ? 21.904 -8.500 -17.401 1.00 64.38 523 ILE A O 1
ATOM 4302 N N . ILE A 1 524 ? 23.699 -9.667 -18.089 1.00 64.31 524 ILE A N 1
ATOM 4303 C CA . ILE A 1 524 ? 23.161 -10.106 -19.377 1.00 64.31 524 ILE A CA 1
ATOM 4304 C C . ILE A 1 524 ? 23.152 -11.636 -19.387 1.00 64.31 524 ILE A C 1
ATOM 4306 O O . ILE A 1 524 ? 24.231 -12.235 -19.347 1.00 64.31 524 ILE A O 1
ATOM 4310 N N . PRO A 1 525 ? 21.980 -12.288 -19.440 1.00 60.16 525 PRO A N 1
ATOM 4311 C CA . PRO A 1 525 ? 21.926 -13.727 -19.619 1.00 60.16 525 PRO A CA 1
ATOM 4312 C C . PRO A 1 525 ? 22.254 -14.082 -21.073 1.00 60.16 525 PRO A C 1
ATOM 4314 O O . PRO A 1 525 ? 21.811 -13.424 -22.015 1.00 60.16 525 PRO A O 1
ATOM 4317 N N . VAL A 1 526 ? 23.034 -15.141 -21.264 1.00 62.56 526 VAL A N 1
ATOM 4318 C CA . VAL A 1 526 ? 23.397 -15.667 -22.580 1.00 62.56 526 VAL A CA 1
ATOM 4319 C C . VAL A 1 526 ? 23.294 -17.176 -22.549 1.00 62.56 526 VAL A C 1
ATOM 4321 O O . VAL A 1 526 ? 23.829 -17.830 -21.661 1.00 62.56 526 VAL A O 1
ATOM 4324 N N . THR A 1 527 ? 22.604 -17.736 -23.537 1.00 59.06 527 THR A N 1
ATOM 4325 C CA . THR A 1 527 ? 22.561 -19.185 -23.733 1.00 59.06 527 THR A CA 1
ATOM 4326 C C . THR A 1 527 ? 23.470 -19.541 -24.895 1.00 59.06 527 THR A C 1
ATOM 4328 O O . THR A 1 527 ? 23.298 -19.020 -25.998 1.00 59.06 527 THR A O 1
ATOM 4331 N N . ILE A 1 528 ? 24.432 -20.421 -24.640 1.00 61.25 528 ILE A N 1
ATOM 4332 C CA . ILE A 1 528 ? 25.264 -21.037 -25.668 1.00 61.25 528 ILE A CA 1
ATOM 4333 C C . ILE A 1 528 ? 24.600 -22.372 -26.026 1.00 61.25 528 ILE A C 1
ATOM 4335 O O . ILE A 1 528 ? 24.583 -23.266 -25.176 1.00 61.25 528 ILE A O 1
ATOM 4339 N N . PRO A 1 529 ? 24.005 -22.514 -27.225 1.00 53.84 529 PRO A N 1
ATOM 4340 C CA . PRO A 1 529 ? 23.343 -23.751 -27.613 1.00 53.84 529 PRO A CA 1
ATOM 4341 C C . PRO A 1 529 ? 24.316 -24.932 -27.660 1.00 53.84 529 PRO A C 1
ATOM 4343 O O . PRO A 1 529 ? 25.441 -24.812 -28.158 1.00 53.84 529 PRO A O 1
ATOM 4346 N N . ASP A 1 530 ? 23.856 -26.079 -27.153 1.00 54.69 530 ASP A N 1
ATOM 4347 C CA . ASP A 1 530 ? 24.590 -27.336 -27.221 1.00 54.69 530 ASP A CA 1
ATOM 4348 C C . ASP A 1 530 ? 24.336 -28.037 -28.556 1.00 54.69 530 ASP A C 1
ATOM 4350 O O . ASP A 1 530 ? 23.288 -28.644 -28.783 1.00 54.69 530 ASP A O 1
ATOM 4354 N N . TYR A 1 531 ? 25.320 -27.955 -29.446 1.00 50.25 531 TYR A N 1
ATOM 4355 C CA . TYR A 1 531 ? 25.313 -28.669 -30.720 1.00 50.25 531 TYR A CA 1
ATOM 4356 C C . TYR A 1 531 ? 25.977 -30.055 -30.626 1.00 50.25 531 TYR A C 1
ATOM 4358 O O . TYR A 1 531 ? 26.188 -30.698 -31.653 1.00 50.25 531 TYR A O 1
ATOM 4366 N N . SER A 1 532 ? 26.285 -30.564 -29.425 1.00 48.06 532 SER A N 1
ATOM 4367 C CA . SER A 1 532 ? 26.908 -31.885 -29.229 1.00 48.06 532 SER A CA 1
ATOM 4368 C C . SER A 1 532 ? 26.088 -33.042 -29.812 1.00 48.06 532 SER A C 1
ATOM 4370 O O . SER A 1 532 ? 26.666 -33.996 -30.327 1.00 48.06 532 SER A O 1
ATOM 4372 N N . LYS A 1 533 ? 24.752 -32.936 -29.839 1.00 40.22 533 LYS A N 1
ATOM 4373 C CA . LYS A 1 533 ? 23.863 -33.920 -30.490 1.00 40.22 533 LYS A CA 1
ATOM 4374 C C . LYS A 1 533 ? 23.970 -33.946 -32.020 1.00 40.22 533 LYS A C 1
ATOM 4376 O O . LYS A 1 533 ? 23.474 -34.874 -32.648 1.00 40.22 533 LYS A O 1
ATOM 4381 N N . HIS A 1 534 ? 24.630 -32.958 -32.618 1.00 40.88 534 HIS A N 1
ATOM 4382 C CA . HIS A 1 534 ? 24.902 -32.878 -34.054 1.00 40.88 534 HIS A CA 1
ATOM 4383 C C . HIS A 1 534 ? 26.344 -33.287 -34.405 1.00 40.88 534 HIS A C 1
ATOM 4385 O O . HIS A 1 534 ? 26.748 -33.159 -35.555 1.00 40.88 534 HIS A O 1
ATOM 4391 N N . ALA A 1 535 ? 27.112 -33.807 -33.438 1.00 38.53 535 ALA A N 1
ATOM 4392 C CA . ALA A 1 535 ? 28.533 -34.135 -33.581 1.00 38.53 535 ALA A CA 1
ATOM 4393 C C . ALA A 1 535 ? 28.853 -35.355 -34.470 1.00 38.53 535 ALA A C 1
ATOM 4395 O O . ALA A 1 535 ? 30.028 -35.624 -34.695 1.00 38.53 535 ALA A O 1
ATOM 4396 N N . ASN A 1 536 ? 27.842 -36.063 -34.986 1.00 39.38 536 ASN A N 1
ATOM 4397 C CA . ASN A 1 536 ? 28.018 -37.119 -35.994 1.00 39.38 536 ASN A CA 1
ATOM 4398 C C . ASN A 1 536 ? 27.900 -36.602 -37.437 1.00 39.38 536 ASN A C 1
ATOM 4400 O O . ASN A 1 536 ? 27.905 -37.395 -38.372 1.00 39.38 536 ASN A O 1
ATOM 4404 N N . LEU A 1 537 ? 27.755 -35.291 -37.629 1.00 38.66 537 LEU A N 1
ATOM 4405 C CA . LEU A 1 537 ? 27.779 -34.686 -38.953 1.00 38.66 537 LEU A CA 1
ATOM 4406 C C . LEU A 1 537 ? 29.226 -34.329 -39.296 1.00 38.66 537 LEU A C 1
ATOM 4408 O O . LEU A 1 537 ? 29.903 -33.656 -38.513 1.00 38.66 537 LEU A O 1
ATOM 4412 N N . ASN A 1 538 ? 29.693 -34.798 -40.454 1.00 39.03 538 ASN A N 1
ATOM 4413 C CA . ASN A 1 538 ? 30.984 -34.399 -41.006 1.00 39.03 538 ASN A CA 1
ATOM 4414 C C . ASN A 1 538 ? 31.036 -32.870 -41.153 1.00 39.03 538 ASN A C 1
ATOM 4416 O O . ASN A 1 538 ? 30.003 -32.210 -41.290 1.00 39.03 538 ASN A O 1
ATOM 4420 N N . ALA A 1 539 ? 32.245 -32.304 -41.102 1.00 37.78 539 ALA A N 1
ATOM 4421 C CA . ALA A 1 539 ? 32.464 -30.856 -41.151 1.00 37.78 539 ALA A CA 1
ATOM 4422 C C . ALA A 1 539 ? 31.724 -30.175 -42.324 1.00 37.78 539 ALA A C 1
ATOM 4424 O O . ALA A 1 539 ? 31.173 -29.091 -42.140 1.00 37.78 539 ALA A O 1
ATOM 4425 N N . ASP A 1 540 ? 31.606 -30.869 -43.457 1.00 39.41 540 ASP A N 1
ATOM 4426 C CA . ASP A 1 540 ? 30.941 -30.402 -44.679 1.00 39.41 540 ASP A CA 1
ATOM 4427 C C . ASP A 1 540 ? 29.407 -30.267 -44.527 1.00 39.41 540 ASP A C 1
ATOM 4429 O O . ASP A 1 540 ? 28.797 -29.334 -45.052 1.00 39.41 540 ASP A O 1
ATOM 4433 N N . ASP A 1 541 ? 28.758 -31.132 -43.735 1.00 38.91 541 ASP A N 1
ATOM 4434 C CA . ASP A 1 541 ? 27.308 -31.064 -43.466 1.00 38.91 541 ASP A CA 1
ATOM 4435 C C . ASP A 1 541 ? 26.951 -29.920 -42.503 1.00 38.91 541 ASP A C 1
ATOM 4437 O O . ASP A 1 541 ? 25.866 -29.323 -42.565 1.00 38.91 541 ASP A O 1
ATOM 4441 N N . LEU A 1 542 ? 27.880 -29.595 -41.602 1.00 39.62 542 LEU A N 1
ATOM 4442 C CA . LEU A 1 542 ? 27.794 -28.433 -40.721 1.00 39.62 542 LEU A CA 1
ATOM 4443 C C . LEU A 1 542 ? 28.083 -27.137 -41.480 1.00 39.62 542 LEU A C 1
ATOM 4445 O O . LEU A 1 542 ? 27.420 -26.142 -41.197 1.00 39.62 542 LEU A O 1
ATOM 4449 N N . GLU A 1 543 ? 28.977 -27.149 -42.472 1.00 36.81 543 GLU A N 1
ATOM 4450 C CA . GLU A 1 543 ? 29.206 -26.031 -43.393 1.00 36.81 543 GLU A CA 1
ATOM 4451 C C . GLU A 1 543 ? 27.961 -25.767 -44.251 1.00 36.81 543 GLU A C 1
ATOM 4453 O O . GLU A 1 543 ? 27.481 -24.637 -44.302 1.00 36.81 543 GLU A O 1
ATOM 4458 N N . ALA A 1 544 ? 27.313 -26.810 -44.779 1.00 36.69 544 ALA A N 1
ATOM 4459 C CA . ALA A 1 544 ? 26.058 -26.680 -45.519 1.00 36.69 544 ALA A CA 1
ATOM 4460 C C . ALA A 1 544 ? 24.911 -26.095 -44.670 1.00 36.69 544 ALA A C 1
ATOM 4462 O O . ALA A 1 544 ? 24.080 -25.340 -45.181 1.00 36.69 544 ALA A O 1
ATOM 4463 N N . LYS A 1 545 ? 24.851 -26.392 -43.363 1.00 35.47 545 LYS A N 1
ATOM 4464 C CA . LYS A 1 545 ? 23.847 -25.810 -42.451 1.00 35.47 545 LYS A CA 1
ATOM 4465 C C . LYS A 1 545 ? 24.242 -24.444 -41.892 1.00 35.47 545 LYS A C 1
ATOM 4467 O O . LYS A 1 545 ? 23.367 -23.599 -41.739 1.00 35.47 545 LYS A O 1
ATOM 4472 N N . ALA A 1 546 ? 25.521 -24.195 -41.625 1.00 34.97 546 ALA A N 1
ATOM 4473 C CA . ALA A 1 546 ? 26.025 -22.884 -41.224 1.00 34.97 546 ALA A CA 1
ATOM 4474 C C . ALA A 1 546 ? 25.899 -21.874 -42.372 1.00 34.97 546 ALA A C 1
ATOM 4476 O O . ALA A 1 546 ? 25.503 -20.739 -42.125 1.00 34.97 546 ALA A O 1
ATOM 4477 N N . CYS A 1 547 ? 26.110 -22.300 -43.621 1.00 33.16 547 CYS A N 1
ATOM 4478 C CA . CYS A 1 547 ? 25.804 -21.522 -44.819 1.00 33.16 547 CYS A CA 1
ATOM 4479 C C . CYS A 1 547 ? 24.294 -21.293 -44.987 1.00 33.16 547 CYS A C 1
ATOM 4481 O O . CYS A 1 547 ? 23.896 -20.164 -45.248 1.00 33.16 547 CYS A O 1
ATOM 4483 N N . ARG A 1 548 ? 23.432 -22.285 -44.708 1.00 31.45 548 ARG A N 1
ATOM 4484 C CA . ARG A 1 548 ? 21.965 -22.068 -44.683 1.00 31.45 548 ARG A CA 1
ATOM 4485 C C . ARG A 1 548 ? 21.486 -21.162 -43.543 1.00 31.45 548 ARG A C 1
ATOM 4487 O O . ARG A 1 548 ? 20.416 -20.576 -43.638 1.00 31.45 548 ARG A O 1
ATOM 4494 N N . ILE A 1 549 ? 22.247 -21.038 -42.455 1.00 34.41 549 ILE A N 1
ATOM 4495 C CA . ILE A 1 549 ? 21.981 -20.063 -41.382 1.00 34.41 549 ILE A CA 1
ATOM 4496 C C . ILE A 1 549 ? 22.599 -18.693 -41.736 1.00 34.41 549 ILE A C 1
ATOM 4498 O O . ILE A 1 549 ? 22.070 -17.657 -41.334 1.00 34.41 549 ILE A O 1
ATOM 4502 N N . ALA A 1 550 ? 23.660 -18.665 -42.547 1.00 30.97 550 ALA A N 1
ATOM 4503 C CA . ALA A 1 550 ? 24.241 -17.457 -43.136 1.00 30.97 550 ALA A CA 1
ATOM 4504 C C . ALA A 1 550 ? 23.373 -16.837 -44.250 1.00 30.97 550 ALA A C 1
ATOM 4506 O O . ALA A 1 550 ? 23.525 -15.647 -44.530 1.00 30.97 550 ALA A O 1
ATOM 4507 N N . ASP A 1 551 ? 22.384 -17.568 -44.781 1.00 36.62 551 ASP A N 1
ATOM 4508 C CA . ASP A 1 551 ? 21.303 -16.996 -45.601 1.00 36.62 551 ASP A CA 1
ATOM 4509 C C . ASP A 1 551 ? 20.437 -15.975 -44.826 1.00 36.62 551 ASP A C 1
ATOM 4511 O O . ASP A 1 551 ? 19.659 -15.231 -45.421 1.00 36.62 551 ASP A O 1
ATOM 4515 N N . ALA A 1 552 ? 20.631 -15.833 -43.506 1.00 34.44 552 ALA A N 1
ATOM 4516 C CA . ALA A 1 552 ? 20.116 -14.724 -42.704 1.00 34.44 552 ALA A CA 1
ATOM 4517 C C . ALA A 1 552 ? 21.133 -13.558 -42.543 1.00 34.44 552 ALA A C 1
ATOM 4519 O O . ALA A 1 552 ? 21.383 -13.068 -41.440 1.00 34.44 552 ALA A O 1
ATOM 4520 N N . GLY A 1 553 ? 21.685 -13.053 -43.656 1.00 34.56 553 GLY A N 1
ATOM 4521 C CA . GLY A 1 553 ? 21.770 -11.598 -43.874 1.00 34.56 553 GLY A CA 1
ATOM 4522 C C . GLY A 1 553 ? 23.061 -10.817 -43.573 1.00 34.56 553 GLY A C 1
ATOM 4523 O O . GLY A 1 553 ? 22.947 -9.698 -43.070 1.00 34.56 553 GLY A O 1
ATOM 4524 N N . TRP A 1 554 ? 24.268 -11.291 -43.919 1.00 33.03 554 TRP A N 1
ATOM 4525 C CA . TRP A 1 554 ? 25.467 -10.417 -43.949 1.00 33.03 554 TRP A CA 1
ATOM 4526 C C . TRP A 1 554 ? 26.371 -10.683 -45.170 1.00 33.03 554 TRP A C 1
ATOM 4528 O O . TRP A 1 554 ? 26.770 -11.816 -45.405 1.00 33.03 554 TRP A O 1
ATOM 4538 N N . GLY A 1 555 ? 26.733 -9.623 -45.913 1.00 41.06 555 GLY A N 1
ATOM 4539 C CA . GLY A 1 555 ? 27.696 -9.630 -47.030 1.00 41.06 555 GLY A CA 1
ATOM 4540 C C . GLY A 1 555 ? 28.858 -8.641 -46.821 1.00 41.06 555 GLY A C 1
ATOM 4541 O O . GLY A 1 555 ? 28.781 -7.749 -45.974 1.00 41.06 555 GLY A O 1
ATOM 4542 N N . ILE A 1 556 ? 29.948 -8.793 -47.584 1.00 40.62 556 ILE A N 1
ATOM 4543 C CA . ILE A 1 556 ? 31.155 -7.946 -47.502 1.00 40.62 556 ILE A CA 1
ATOM 4544 C C . ILE A 1 556 ? 30.954 -6.676 -48.349 1.00 40.62 556 ILE A C 1
ATOM 4546 O O . ILE A 1 556 ? 30.723 -6.762 -49.552 1.00 40.62 556 ILE A O 1
ATOM 4550 N N . LYS A 1 557 ? 31.063 -5.483 -47.742 1.00 40.69 557 LYS A N 1
ATOM 4551 C CA . LYS A 1 557 ? 30.957 -4.188 -48.443 1.00 40.69 557 LYS A CA 1
ATOM 4552 C C . LYS A 1 557 ? 32.340 -3.560 -48.627 1.00 40.69 557 LYS A C 1
ATOM 4554 O O . LYS A 1 557 ? 32.913 -3.044 -47.671 1.00 40.69 557 LYS A O 1
ATOM 4559 N N . LEU A 1 558 ? 32.855 -3.580 -49.854 1.00 41.09 558 LEU A N 1
ATOM 4560 C CA . LEU A 1 558 ? 34.127 -2.955 -50.230 1.00 41.09 558 LEU A CA 1
ATOM 4561 C C . LEU A 1 558 ? 33.875 -1.543 -50.777 1.00 41.09 558 LEU A C 1
ATOM 4563 O O . LEU A 1 558 ? 32.984 -1.344 -51.602 1.00 41.09 558 LEU A O 1
ATOM 4567 N N . LYS A 1 559 ? 34.644 -0.551 -50.316 1.00 41.34 559 LYS A N 1
ATOM 4568 C CA . LYS A 1 559 ? 34.590 0.830 -50.820 1.00 41.34 559 LYS A CA 1
ATOM 4569 C C . LYS A 1 559 ? 35.922 1.137 -51.502 1.00 41.34 559 LYS A C 1
ATOM 4571 O O . LYS A 1 559 ? 36.946 1.163 -50.830 1.00 41.34 559 LYS A O 1
ATOM 4576 N N . TYR A 1 560 ? 35.903 1.352 -52.814 1.00 48.47 560 TYR A N 1
ATOM 4577 C CA . TYR A 1 560 ? 37.088 1.674 -53.613 1.00 48.47 560 TYR A CA 1
ATOM 4578 C C . TYR A 1 560 ? 36.811 2.900 -54.492 1.00 48.47 560 TYR A C 1
ATOM 4580 O O . TYR A 1 560 ? 35.651 3.218 -54.762 1.00 48.47 560 TYR A O 1
ATOM 4588 N N . HIS A 1 561 ? 37.867 3.601 -54.903 1.00 49.09 561 HIS A N 1
ATOM 4589 C CA . HIS A 1 561 ? 37.771 4.732 -55.827 1.00 49.09 561 HIS A CA 1
ATOM 4590 C C . HIS A 1 561 ? 38.214 4.255 -57.215 1.00 49.09 561 HIS A C 1
ATOM 4592 O O . HIS A 1 561 ? 39.400 3.977 -57.391 1.00 49.09 561 HIS A O 1
ATOM 4598 N N . PRO A 1 562 ? 37.291 4.082 -58.177 1.00 54.31 562 PRO A N 1
ATOM 4599 C CA . PRO A 1 562 ? 37.660 3.654 -59.517 1.00 54.31 562 PRO A CA 1
ATOM 4600 C C . PRO A 1 562 ? 38.477 4.752 -60.217 1.00 54.31 562 PRO A C 1
ATOM 4602 O O . PRO A 1 562 ? 38.140 5.930 -60.086 1.00 54.31 562 PRO A O 1
ATOM 4605 N N . PRO A 1 563 ? 39.519 4.386 -60.982 1.00 52.25 563 PRO A N 1
ATOM 4606 C CA . PRO A 1 563 ? 40.346 5.349 -61.706 1.00 52.25 563 PRO A CA 1
ATOM 4607 C C . PRO A 1 563 ? 39.586 6.065 -62.837 1.00 52.25 563 PRO A C 1
ATOM 4609 O O . PRO A 1 563 ? 39.983 7.155 -63.237 1.00 52.25 563 PRO A O 1
ATOM 4612 N N . SER A 1 564 ? 38.478 5.499 -63.339 1.00 59.53 564 SER A N 1
ATOM 4613 C CA . SER A 1 564 ? 37.600 6.148 -64.321 1.00 59.53 564 SER A CA 1
ATOM 4614 C C . SER A 1 564 ? 36.129 5.726 -64.175 1.00 59.53 564 SER A C 1
ATOM 4616 O O . SER A 1 564 ? 35.777 4.775 -63.474 1.00 59.53 564 SER A O 1
ATOM 4618 N N . ARG A 1 565 ? 35.218 6.460 -64.822 1.00 44.50 565 ARG A N 1
ATOM 4619 C CA . ARG A 1 565 ? 33.781 6.145 -64.813 1.00 44.50 565 ARG A CA 1
ATOM 4620 C C . ARG A 1 565 ? 33.524 4.942 -65.732 1.00 44.50 565 ARG A C 1
ATOM 4622 O O . ARG A 1 565 ? 33.800 5.019 -66.921 1.00 44.50 565 ARG A O 1
ATOM 4629 N N . GLY A 1 566 ? 32.988 3.848 -65.181 1.00 55.72 566 GLY A N 1
ATOM 4630 C CA . GLY A 1 566 ? 32.679 2.615 -65.928 1.00 55.72 566 GLY A CA 1
ATOM 4631 C C . GLY A 1 566 ? 33.646 1.446 -65.702 1.00 55.72 566 GLY A C 1
ATOM 4632 O O . GLY A 1 566 ? 33.466 0.390 -66.305 1.00 55.72 566 GLY A O 1
ATOM 4633 N N . THR A 1 567 ? 34.644 1.592 -64.821 1.00 53.50 567 THR A N 1
ATOM 4634 C CA . THR A 1 567 ? 35.562 0.499 -64.468 1.00 53.50 567 THR A CA 1
ATOM 4635 C C . THR A 1 567 ? 34.814 -0.670 -63.812 1.00 53.50 567 THR A C 1
ATOM 4637 O O . THR A 1 567 ? 34.201 -0.503 -62.755 1.00 53.50 567 THR A O 1
ATOM 4640 N N . LYS A 1 568 ? 34.895 -1.860 -64.419 1.00 56.75 568 LYS A N 1
ATOM 4641 C CA . LYS A 1 568 ? 34.439 -3.125 -63.821 1.00 56.75 568 LYS A CA 1
ATOM 4642 C C . LYS A 1 568 ? 35.521 -3.660 -62.884 1.00 56.75 568 LYS A C 1
ATOM 4644 O O . LYS A 1 568 ? 36.701 -3.579 -63.212 1.00 56.75 568 LYS A O 1
ATOM 4649 N N . VAL A 1 569 ? 35.121 -4.182 -61.728 1.00 53.16 569 VAL A N 1
ATOM 4650 C CA . VAL A 1 569 ? 36.041 -4.765 -60.744 1.00 53.16 569 VAL A CA 1
ATOM 4651 C C . VAL A 1 569 ? 35.674 -6.218 -60.522 1.00 53.16 569 VAL A C 1
ATOM 4653 O O . VAL A 1 569 ? 34.579 -6.513 -60.042 1.00 53.16 569 VAL A O 1
ATOM 4656 N N . ASP A 1 570 ? 36.611 -7.099 -60.856 1.00 57.41 570 ASP A N 1
ATOM 4657 C CA . ASP A 1 570 ? 36.548 -8.510 -60.503 1.00 57.41 570 ASP A CA 1
ATOM 4658 C C . ASP A 1 570 ? 37.083 -8.679 -59.080 1.00 57.41 570 ASP A C 1
ATOM 4660 O O . ASP A 1 570 ? 38.133 -8.140 -58.723 1.00 57.41 570 ASP A O 1
ATOM 4664 N N . ILE A 1 571 ? 36.339 -9.402 -58.246 1.00 58.16 571 ILE A N 1
ATOM 4665 C CA . ILE A 1 571 ? 36.744 -9.675 -56.869 1.00 58.16 571 ILE A CA 1
ATOM 4666 C C . ILE A 1 571 ? 37.259 -11.102 -56.830 1.00 58.16 571 ILE A C 1
ATOM 4668 O O . ILE A 1 571 ? 36.499 -12.042 -57.032 1.00 58.16 571 ILE A O 1
ATOM 4672 N N . GLU A 1 572 ? 38.540 -11.277 -56.540 1.00 54.72 572 GLU A N 1
ATOM 4673 C CA . GLU A 1 572 ? 39.099 -12.590 -56.243 1.00 54.72 572 GLU A CA 1
ATOM 4674 C C . GLU A 1 572 ? 39.337 -12.717 -54.746 1.00 54.72 572 GLU A C 1
ATOM 4676 O O . GLU A 1 572 ? 39.813 -11.790 -54.088 1.00 54.72 572 GLU A O 1
ATOM 4681 N N . TYR A 1 573 ? 39.006 -13.874 -54.194 1.00 59.75 573 TYR A N 1
ATOM 4682 C CA . TYR A 1 573 ? 39.306 -14.197 -52.813 1.00 59.75 573 TYR A CA 1
ATOM 4683 C C . TYR A 1 573 ? 40.018 -15.539 -52.748 1.00 59.75 573 TYR A C 1
ATOM 4685 O O . TYR A 1 573 ? 39.738 -16.469 -53.501 1.00 59.75 573 TYR A O 1
ATOM 4693 N N . ARG A 1 574 ? 40.967 -15.638 -51.823 1.00 50.06 574 ARG A N 1
ATOM 4694 C CA . ARG A 1 574 ? 41.669 -16.879 -51.529 1.00 50.06 574 ARG A CA 1
ATOM 4695 C C . ARG A 1 574 ? 41.324 -17.298 -50.108 1.00 50.06 574 ARG A C 1
ATOM 4697 O O . ARG A 1 574 ? 41.746 -16.612 -49.172 1.00 50.06 574 ARG A O 1
ATOM 4704 N N . PRO A 1 575 ? 40.576 -18.394 -49.924 1.00 47.25 575 PRO A N 1
ATOM 4705 C CA . PRO A 1 575 ? 40.338 -18.948 -48.602 1.00 47.25 575 PRO A CA 1
ATOM 4706 C C . PRO A 1 575 ? 41.669 -19.242 -47.907 1.00 47.25 575 PRO A C 1
ATOM 4708 O O . PRO A 1 575 ? 42.605 -19.771 -48.514 1.00 47.25 575 PRO A O 1
ATOM 4711 N N . LEU A 1 576 ? 41.774 -18.874 -46.634 1.00 35.41 576 LEU A N 1
ATOM 4712 C CA . LEU A 1 576 ? 42.984 -19.105 -45.851 1.00 35.41 576 LEU A CA 1
ATOM 4713 C C . LEU A 1 576 ? 43.264 -20.613 -45.752 1.00 35.41 576 LEU A C 1
ATOM 4715 O O . LEU A 1 576 ? 42.459 -21.361 -45.210 1.00 35.41 576 LEU A O 1
ATOM 4719 N N . GLY A 1 577 ? 44.409 -21.037 -46.296 1.00 41.12 577 GLY A N 1
ATOM 4720 C CA . GLY A 1 577 ? 44.829 -22.442 -46.388 1.00 41.12 577 GLY A CA 1
ATOM 4721 C C . GLY A 1 577 ? 44.788 -23.035 -47.803 1.00 41.12 577 GLY A C 1
ATOM 4722 O O . GLY A 1 577 ? 45.426 -24.057 -48.039 1.00 41.12 577 GLY A O 1
ATOM 4723 N N . SER A 1 578 ? 44.123 -22.381 -48.762 1.00 46.56 578 SER A N 1
ATOM 4724 C CA . SER A 1 578 ? 44.138 -22.784 -50.174 1.00 46.56 578 SER A CA 1
ATOM 4725 C C . SER A 1 578 ? 45.318 -22.160 -50.929 1.00 46.56 578 SER A C 1
ATOM 4727 O O . SER A 1 578 ? 45.673 -20.999 -50.703 1.00 46.56 578 SER A O 1
ATOM 4729 N N . LYS A 1 579 ? 45.909 -22.910 -51.870 1.00 51.09 579 LYS A N 1
ATOM 4730 C CA . LYS A 1 579 ? 46.874 -22.365 -52.846 1.00 51.09 579 LYS A CA 1
ATOM 4731 C C . LYS A 1 579 ? 46.192 -21.684 -54.041 1.00 51.09 579 LYS A C 1
ATOM 4733 O O . LYS A 1 579 ? 46.867 -20.975 -54.782 1.00 51.09 579 LYS A O 1
ATOM 4738 N N . LEU A 1 580 ? 44.883 -21.868 -54.214 1.00 45.25 580 LEU A N 1
ATOM 4739 C CA . LEU A 1 580 ? 44.124 -21.432 -55.387 1.00 45.25 580 LEU A CA 1
ATOM 4740 C C . LEU A 1 580 ? 43.241 -20.221 -55.071 1.00 45.25 580 LEU A C 1
ATOM 4742 O O . LEU A 1 580 ? 42.567 -20.181 -54.040 1.00 45.25 580 LEU A O 1
ATOM 4746 N N . TRP A 1 581 ? 43.248 -19.246 -55.977 1.00 58.41 581 TRP A N 1
ATOM 4747 C CA . TRP A 1 581 ? 42.390 -18.062 -55.934 1.00 58.41 581 TRP A CA 1
ATOM 4748 C C . TRP A 1 581 ? 41.034 -18.358 -56.582 1.00 58.41 581 TRP A C 1
ATOM 4750 O O . TRP A 1 581 ? 40.970 -19.044 -57.600 1.00 58.41 581 TRP A O 1
ATOM 4760 N N . VAL A 1 582 ? 39.955 -17.836 -55.995 1.00 52.56 582 VAL A N 1
ATOM 4761 C CA . VAL A 1 582 ? 38.579 -17.990 -56.484 1.00 52.56 582 VAL A CA 1
ATOM 4762 C C . VAL A 1 582 ? 38.061 -16.634 -56.944 1.00 52.56 582 VAL A C 1
ATOM 4764 O O . VAL A 1 582 ? 38.083 -15.670 -56.179 1.00 52.56 582 VAL A O 1
ATOM 4767 N N . ARG A 1 583 ? 37.575 -16.551 -58.186 1.00 53.25 583 ARG A N 1
ATOM 4768 C CA . ARG A 1 583 ? 37.026 -15.319 -58.766 1.00 53.25 583 ARG A CA 1
ATOM 4769 C C . ARG A 1 583 ? 35.513 -15.252 -58.586 1.00 53.25 583 ARG A C 1
ATOM 4771 O O . ARG A 1 583 ? 34.782 -16.113 -59.063 1.00 53.25 583 ARG A O 1
ATOM 4778 N N . TYR A 1 584 ? 35.045 -14.193 -57.939 1.00 55.53 584 TYR A N 1
ATOM 4779 C CA . TYR A 1 584 ? 33.638 -13.839 -57.839 1.00 55.53 584 TYR A CA 1
ATOM 4780 C C . TYR A 1 584 ? 33.211 -13.095 -59.107 1.00 55.53 584 TYR A C 1
ATOM 4782 O O . TYR A 1 584 ? 33.619 -11.955 -59.340 1.00 55.53 584 TYR A O 1
ATOM 4790 N N . GLN A 1 585 ? 32.387 -13.737 -59.935 1.00 51.88 585 GLN A N 1
ATOM 4791 C CA . GLN A 1 585 ? 31.792 -13.092 -61.103 1.00 51.88 585 GLN A CA 1
ATOM 4792 C C . GLN A 1 585 ? 30.485 -12.395 -60.719 1.00 51.88 585 GLN A C 1
ATOM 4794 O O . GLN A 1 585 ? 29.556 -13.008 -60.195 1.00 51.88 585 GLN A O 1
ATOM 4799 N N . HIS A 1 586 ? 30.410 -11.095 -61.000 1.00 47.59 586 HIS A N 1
ATOM 4800 C CA . HIS A 1 586 ? 29.235 -10.270 -60.744 1.00 47.59 586 HIS A CA 1
ATOM 4801 C C . HIS A 1 586 ? 28.044 -10.722 -61.609 1.00 47.59 586 HIS A C 1
ATOM 4803 O O . HIS A 1 586 ? 27.938 -10.337 -62.774 1.00 47.59 586 HIS A O 1
ATOM 4809 N N . GLN A 1 587 ? 27.107 -11.487 -61.046 1.00 45.91 587 GLN A N 1
ATOM 4810 C CA . GLN A 1 587 ? 25.834 -11.770 -61.713 1.00 45.91 587 GLN A CA 1
ATOM 4811 C C . GLN A 1 587 ? 24.804 -10.673 -61.411 1.00 45.91 587 GLN A C 1
ATOM 4813 O O . GLN A 1 587 ? 24.649 -10.229 -60.274 1.00 45.91 587 GLN A O 1
ATOM 4818 N N . GLN A 1 588 ? 24.142 -10.182 -62.462 1.00 36.84 588 GLN A N 1
ATOM 4819 C CA . GLN A 1 588 ? 23.104 -9.154 -62.374 1.00 36.84 588 GLN A CA 1
ATOM 4820 C C . GLN A 1 588 ? 21.920 -9.607 -61.494 1.00 36.84 588 GLN A C 1
ATOM 4822 O O . GLN A 1 588 ? 21.631 -10.802 -61.419 1.00 36.84 588 GLN A O 1
ATOM 4827 N N . PRO A 1 589 ? 21.203 -8.674 -60.841 1.00 33.38 589 PRO A N 1
ATOM 4828 C CA . PRO A 1 589 ? 20.093 -9.020 -59.963 1.00 33.38 589 PRO A CA 1
ATOM 4829 C C . PRO A 1 589 ? 18.925 -9.603 -60.774 1.00 33.38 589 PRO A C 1
ATOM 4831 O O . PRO A 1 589 ? 18.338 -8.901 -61.594 1.00 33.38 589 PRO A O 1
ATOM 4834 N N . GLY A 1 590 ? 18.561 -10.869 -60.532 1.00 36.06 590 GLY A N 1
ATOM 4835 C CA . GLY A 1 590 ? 17.247 -11.382 -60.944 1.00 36.06 590 GLY A CA 1
ATOM 4836 C C . GLY A 1 590 ? 17.121 -12.833 -61.412 1.00 36.06 590 GLY A C 1
ATOM 4837 O O . GLY A 1 590 ? 15.987 -13.265 -61.601 1.00 36.06 590 GLY A O 1
ATOM 4838 N N . ARG A 1 591 ? 18.186 -13.623 -61.596 1.00 29.05 591 ARG A N 1
ATOM 4839 C CA . ARG A 1 591 ? 18.029 -15.045 -61.968 1.00 29.05 591 ARG A CA 1
ATOM 4840 C C . ARG A 1 591 ? 19.068 -15.931 -61.293 1.00 29.05 591 ARG A C 1
ATOM 4842 O O . ARG A 1 591 ? 20.259 -15.762 -61.504 1.00 29.05 591 ARG A O 1
ATOM 4849 N N . TYR A 1 592 ? 18.588 -16.871 -60.484 1.00 35.38 592 TYR A N 1
ATOM 4850 C CA . TYR A 1 592 ? 19.396 -17.936 -59.898 1.00 35.38 592 TYR A CA 1
ATOM 4851 C C . TYR A 1 592 ? 19.596 -19.068 -60.911 1.00 35.38 592 TYR A C 1
ATOM 4853 O O . TYR A 1 592 ? 18.627 -19.495 -61.538 1.00 35.38 592 TYR A O 1
ATOM 4861 N N . GLN A 1 593 ? 20.808 -19.624 -60.984 1.00 29.03 593 GLN A N 1
ATOM 4862 C CA . GLN A 1 593 ? 21.018 -21.015 -61.392 1.00 29.03 593 GLN A CA 1
ATOM 4863 C C . GLN A 1 593 ? 22.333 -21.537 -60.795 1.00 29.03 593 GLN A C 1
ATOM 4865 O O . GLN A 1 593 ? 23.403 -20.990 -61.053 1.00 29.03 593 GLN A O 1
ATOM 4870 N N . ILE A 1 594 ? 22.247 -22.579 -59.964 1.00 40.53 594 ILE A N 1
ATOM 4871 C CA . ILE A 1 594 ? 23.413 -23.325 -59.475 1.00 40.53 594 ILE A CA 1
ATOM 4872 C C . ILE A 1 594 ? 23.908 -24.160 -60.650 1.00 40.53 594 ILE A C 1
ATOM 4874 O O . ILE A 1 594 ? 23.154 -25.000 -61.136 1.00 40.53 594 ILE A O 1
ATOM 4878 N N . THR A 1 595 ? 25.133 -23.924 -61.120 1.00 29.58 595 THR A N 1
ATOM 4879 C CA . THR A 1 595 ? 25.617 -24.608 -62.321 1.00 29.58 595 THR A CA 1
ATOM 4880 C C . THR A 1 595 ? 26.493 -25.812 -62.044 1.00 29.58 595 THR A C 1
ATOM 4882 O O . THR A 1 595 ? 26.206 -26.814 -62.666 1.00 29.58 595 THR A O 1
ATOM 4885 N N . HIS A 1 596 ? 27.447 -25.837 -61.111 1.00 26.28 596 HIS A N 1
ATOM 4886 C CA . HIS A 1 596 ? 28.128 -27.103 -60.783 1.00 26.28 596 HIS A CA 1
ATOM 4887 C C . HIS A 1 596 ? 28.814 -27.085 -59.413 1.00 26.28 596 HIS A C 1
ATOM 4889 O O . HIS A 1 596 ? 29.496 -26.130 -59.053 1.00 26.28 596 HIS A O 1
ATOM 4895 N N . ILE A 1 597 ? 28.649 -28.189 -58.682 1.00 42.56 597 ILE A N 1
ATOM 4896 C CA . ILE A 1 597 ? 29.481 -28.612 -57.550 1.00 42.56 597 ILE A CA 1
ATOM 4897 C C . ILE A 1 597 ? 30.444 -29.660 -58.106 1.00 42.56 597 ILE A C 1
ATOM 4899 O O . ILE A 1 597 ? 29.962 -30.646 -58.665 1.00 42.56 597 ILE A O 1
ATOM 4903 N N . VAL A 1 598 ? 31.761 -29.497 -57.940 1.00 25.58 598 VAL A N 1
ATOM 4904 C CA . VAL A 1 598 ? 32.713 -30.604 -58.145 1.00 25.58 598 VAL A CA 1
ATOM 4905 C C . VAL A 1 598 ? 33.864 -30.546 -57.130 1.00 25.58 598 VAL A C 1
ATOM 4907 O O . VAL A 1 598 ? 34.694 -29.644 -57.193 1.00 25.58 598 VAL A O 1
ATOM 4910 N N . LYS A 1 599 ? 33.814 -31.564 -56.254 1.00 32.41 599 LYS A N 1
ATOM 4911 C CA . LYS A 1 599 ? 34.734 -32.136 -55.247 1.00 32.41 599 LYS A CA 1
ATOM 4912 C C . LYS A 1 599 ? 35.628 -31.233 -54.403 1.00 32.41 599 LYS A C 1
ATOM 4914 O O . LYS A 1 599 ? 36.711 -30.832 -54.877 1.00 32.41 599 LYS A O 1
#